Protein AF-A0A3S2UHP9-F1 (afdb_monomer_lite)

Sequence (603 aa):
MQSVWARLQFALQHPVDTVETPGGRAHVALGLMRFSESSDGRLAFSRWRRTYKGMVWMPPQSPAEALIEFEDLPNGHTWQADLYAACAFEIHQAERAAGRTPNSGYIHAYVYRCVAPMLRALRQQPEWRTLGRRIQDGLQVDRASMARARRMLRFDRGSRPCTIDLYNLSVANRQLFDRADQDPGTFPGAELMLGTLLRVQKIAPQLNPLTRLRRELMDTGRVTIKPSTWRQLLTLTPAHLRLIEEFYEGKVWPQVVDFLLCLETLKLETLPSPMLLRRVFAQFANSSWRHPSHLREFEAVPRDFAHAVRAAAAAEVSEPALVRDEFPQVADWLRQVDPGLSKLQRRAGWAWLRQRSMQWHQAQHERWNLSNQGIPCPFEPMEWGAFRLEAIHDAVTLFDEGEAMGHCIFSRLDDMLSGTSLLVSIRSREGTPGSWKRVATAECHHDPDRGWFLKEAQGPANQDPGSAVRDVAQRLVTTLNQQASGTRSREFYCPRTASLEVRQRRGCPIGARVEIRLKRLNRALLEGRWFSAESFTDKFWRIERSDVPLQSTERASWMEEAASTSTVFSLLDRGYSVTAMDGPFETEEDAIYALDVAWESSE

Secondary structure (DSSP, 8-state):
-HHHHHHHHHHHHSSEEEEEETTEEEEEETTTEEEEE-TTS-EEEEEEEEETTEEEEE--SSHHHH--BSSSTTT-HHHHHHHHHHHHHHHHHHHHHTT----HHHHHHHHHHHHHHHHHHHTTSHHHHHHHHHHHHHTT--HHHHHHHHHHTTTSTTTPPPBHHHHHHHHHTHHHHHHHHHSTT--TTHHHHHHHHHHHS---TTS-HHHHHHHHHHSSSS----HHHHHHHTT--HHHHHHHHHHB-S-HHHHHHHHHHHHHHTT-SSPPPHHHHHHHHTTT--SSS-BS--HHHHHHS-HHHHHHHHHHHHHHTT-HHHHHHHHHHHHHHHHHH-----HHHHHHHHHHHHHHHHHHHHHHHHHHHHTT-B----SPPEEETTEEEEEE-BHHHHHHHHHHHTS-GGGGHHHHHTTSEEEEEEEE--SSTT--EEEEEEEEEEETTTEEEEEEEE-GGG----HHHHHHHHHHHHHHHHHHTT-EEEEEB-SSS-EEEEEEETT-TT--EEEEEEE-TTS--SS-----GGGTTT-EEEEEEESS-TT-SS---EEEEEEEHHHHHHHHHTT--EEEEEEEESSHHHHHHHHHHHHHTT-

Organism: NCBI:txid2499851

Foldseek 3Di:
DVVLVVLQVVCLVVQWDWDQDPQGIWIQGSVFKIWHQHPLGATFIWGQAQDPVGTDTHGQPDPVSLFDFLQCVPVDPNNVVSSLRNQLRVVCVVCVVVVHDDDSVVSSVVSCVPVVVVVVVVCPDPSVNCSSVVRCVSSVQDPVLLVLQQLLCLQPPDSGGRGSVSSNLCSVQVLQVVLLVVDVLRAQCLSNLLSLVVVVDPDDNPDNSLVVSQVVLCVPVPDGQDVQLSSQVSHDHSLLLNLLNFAADDRSNLSVSQSSLLVVLLVANHDADSLLVNLVSVVPGGNVGHYNHCNVVSVPFQPCLSLLSNLLRVCCVPCVVCSNVQVNLLRVVCRVCVPVDDPVLSVVGNVSSSVVSVVVVVLVVVLVVFVPQFFPQLDDWDDDPQKIKGWDTTLNSQSVLCVLLVHDSSVCSVCSRVVQKIKIFIWGPPDDPPDTHGFWIWIWGQDPVPGIDTPDIAGRPRHDSDDVVVVVNRVVRVVLVVQQVPWDWDWAAEPVFATWTWTWRGSNSRDTFIQIDGDDDPDDDPDRDGDGVVVQQQWKFFKKKWPAAPPDPDDTDIDTAIDRPVRQVVCVVRRMHIHGHDDRHNDSVVNVVVVVVVVVVPD

Structure (mmCIF, N/CA/C/O backbone):
data_AF-A0A3S2UHP9-F1
#
_entry.id   AF-A0A3S2UHP9-F1
#
loop_
_atom_site.group_PDB
_atom_site.id
_atom_site.type_symbol
_atom_site.label_atom_id
_atom_site.label_alt_id
_atom_site.label_comp_id
_atom_site.label_asym_id
_atom_site.label_entity_id
_atom_site.label_seq_id
_atom_site.pdbx_PDB_ins_code
_atom_site.Cartn_x
_atom_site.Cartn_y
_atom_site.Cartn_z
_atom_site.occupancy
_atom_site.B_iso_or_equiv
_atom_site.auth_seq_id
_atom_site.auth_comp_id
_atom_site.auth_asym_id
_atom_site.auth_atom_id
_atom_site.pdbx_PDB_model_num
ATOM 1 N N . MET A 1 1 ? 12.818 20.506 -51.637 1.00 48.03 1 MET A N 1
ATOM 2 C CA . MET A 1 1 ? 11.710 19.761 -50.989 1.00 48.03 1 MET A CA 1
ATOM 3 C C . MET A 1 1 ? 11.434 18.413 -51.642 1.00 48.03 1 MET A C 1
ATOM 5 O O . MET A 1 1 ? 11.338 17.436 -50.912 1.00 48.03 1 MET A O 1
ATOM 9 N N . GLN A 1 2 ? 11.362 18.334 -52.980 1.00 50.66 2 GLN A N 1
ATOM 10 C CA . GLN A 1 2 ? 11.194 17.060 -53.700 1.00 50.66 2 GLN A CA 1
ATOM 11 C C . GLN A 1 2 ? 12.251 16.000 -53.322 1.00 50.66 2 GLN A C 1
ATOM 13 O O . GLN A 1 2 ? 11.893 14.839 -53.196 1.00 50.66 2 GLN A O 1
ATOM 18 N N . SER A 1 3 ? 13.506 16.382 -53.035 1.00 63.19 3 SER A N 1
ATOM 19 C CA . SER A 1 3 ? 14.563 15.444 -52.605 1.00 63.19 3 SER A CA 1
ATOM 20 C C . SER A 1 3 ? 14.314 14.813 -51.229 1.00 63.19 3 SER A C 1
ATOM 22 O O . SER A 1 3 ? 14.427 13.602 -51.080 1.00 63.19 3 SER A O 1
ATOM 24 N N . VAL A 1 4 ? 13.949 15.619 -50.226 1.00 60.16 4 VAL A N 1
ATOM 25 C CA . VAL A 1 4 ? 13.651 15.163 -48.857 1.00 60.16 4 VAL A CA 1
ATOM 26 C C . VAL A 1 4 ? 12.420 14.266 -48.853 1.00 60.16 4 VAL A C 1
ATOM 28 O O . VAL A 1 4 ? 12.413 13.223 -48.208 1.00 60.16 4 VAL A O 1
ATOM 31 N N . TRP A 1 5 ? 11.385 14.653 -49.599 1.00 64.12 5 TRP A N 1
ATOM 32 C CA . TRP A 1 5 ? 10.166 13.862 -49.712 1.00 64.12 5 TRP A CA 1
ATOM 33 C C . TRP A 1 5 ? 10.400 12.549 -50.453 1.00 64.12 5 TRP A C 1
ATOM 35 O O . TRP A 1 5 ? 9.986 11.510 -49.954 1.00 64.12 5 TRP A O 1
ATOM 45 N N . ALA A 1 6 ? 11.131 12.566 -51.571 1.00 71.00 6 ALA A N 1
ATOM 46 C CA . ALA A 1 6 ? 11.511 11.348 -52.279 1.00 71.00 6 ALA A CA 1
ATOM 47 C C . ALA A 1 6 ? 12.349 10.418 -51.391 1.00 71.00 6 ALA A C 1
ATOM 49 O O . ALA A 1 6 ? 12.111 9.218 -51.386 1.00 71.00 6 ALA A O 1
ATOM 50 N N . ARG A 1 7 ? 13.266 10.958 -50.573 1.00 68.50 7 ARG A N 1
ATOM 51 C CA . ARG A 1 7 ? 14.033 10.179 -49.584 1.00 68.50 7 ARG A CA 1
ATOM 52 C C . ARG A 1 7 ? 13.156 9.614 -48.474 1.00 68.50 7 ARG A C 1
ATOM 54 O O . ARG A 1 7 ? 13.361 8.473 -48.086 1.00 68.50 7 ARG A O 1
ATOM 61 N N . LEU A 1 8 ? 12.179 10.375 -47.978 1.00 69.44 8 LEU A N 1
ATOM 62 C CA . LEU A 1 8 ? 11.236 9.885 -46.974 1.00 69.44 8 LEU A CA 1
ATOM 63 C C . LEU A 1 8 ? 10.343 8.785 -47.560 1.00 69.44 8 LEU A C 1
ATOM 65 O O . LEU A 1 8 ? 10.209 7.731 -46.957 1.00 69.44 8 LEU A O 1
ATOM 69 N N . GLN A 1 9 ? 9.772 8.993 -48.747 1.00 73.06 9 GLN A N 1
ATOM 70 C CA . GLN A 1 9 ? 8.979 7.983 -49.451 1.00 73.06 9 GLN A CA 1
ATOM 71 C C . GLN A 1 9 ? 9.806 6.729 -49.750 1.00 73.06 9 GLN A C 1
ATOM 73 O O . GLN A 1 9 ? 9.344 5.619 -49.486 1.00 73.06 9 GLN A O 1
ATOM 78 N N . PHE A 1 10 ? 11.046 6.901 -50.213 1.00 79.12 10 PHE A N 1
ATOM 79 C CA . PHE A 1 10 ? 11.991 5.809 -50.419 1.00 79.12 10 PHE A CA 1
ATOM 80 C C . PHE A 1 10 ? 12.272 5.069 -49.111 1.00 79.12 10 PHE A C 1
ATOM 82 O O . PHE A 1 10 ? 12.164 3.852 -49.074 1.00 79.12 10 PHE A O 1
ATOM 89 N N . ALA A 1 11 ? 12.522 5.784 -48.012 1.00 74.06 11 ALA A N 1
ATOM 90 C CA . ALA A 1 11 ? 12.719 5.198 -46.689 1.00 74.06 11 ALA A CA 1
ATOM 91 C C . ALA A 1 11 ? 11.465 4.490 -46.141 1.00 74.06 11 ALA A C 1
ATOM 93 O O . ALA A 1 11 ? 11.581 3.666 -45.247 1.00 74.06 11 ALA A O 1
ATOM 94 N N . LEU A 1 12 ? 10.259 4.760 -46.647 1.00 74.19 12 LEU A N 1
ATOM 95 C CA . LEU A 1 12 ? 9.049 4.012 -46.267 1.00 74.19 12 LEU A CA 1
ATOM 96 C C . LEU A 1 12 ? 8.877 2.731 -47.093 1.00 74.19 12 LEU A C 1
ATOM 98 O O . LEU A 1 12 ? 8.409 1.703 -46.586 1.00 74.19 12 LEU A O 1
ATOM 102 N N . GLN A 1 13 ? 9.275 2.780 -48.363 1.00 81.56 13 GLN A N 1
ATOM 103 C CA . GLN A 1 13 ? 9.301 1.619 -49.253 1.00 81.56 13 GLN A CA 1
ATOM 104 C C . GLN A 1 13 ? 10.440 0.662 -48.876 1.00 81.56 13 GLN A C 1
ATOM 106 O O . GLN A 1 13 ? 10.225 -0.549 -48.809 1.00 81.56 13 GLN A O 1
ATOM 111 N N . HIS A 1 14 ? 11.592 1.218 -48.500 1.00 85.62 14 HIS A N 1
ATOM 112 C CA . HIS A 1 14 ? 12.825 0.545 -48.100 1.00 85.62 14 HIS A CA 1
ATOM 113 C C . HIS A 1 14 ? 13.209 0.969 -46.670 1.00 85.62 14 HIS A C 1
ATOM 115 O O . HIS A 1 14 ? 14.122 1.769 -46.472 1.00 85.62 14 HIS A O 1
ATOM 121 N N . PRO A 1 15 ? 12.488 0.470 -45.648 1.00 85.56 15 PRO A N 1
ATOM 122 C CA . PRO A 1 15 ? 12.652 0.915 -44.264 1.00 85.56 15 PRO A CA 1
ATOM 123 C C . PRO A 1 15 ? 13.979 0.555 -43.629 1.00 85.56 15 PRO A C 1
ATOM 125 O O . PRO A 1 15 ? 14.333 1.152 -42.615 1.00 85.56 15 PRO A O 1
ATOM 128 N N . VAL A 1 16 ? 14.697 -0.396 -44.213 1.00 89.31 16 VAL A N 1
ATOM 129 C CA . VAL A 1 16 ? 16.052 -0.758 -43.828 1.00 89.31 16 VAL A CA 1
ATOM 130 C C . VAL A 1 16 ? 16.855 -0.923 -45.105 1.00 89.31 16 VAL A C 1
ATOM 132 O O . VAL A 1 16 ? 16.460 -1.690 -45.982 1.00 89.31 16 VAL A O 1
ATOM 135 N N . ASP A 1 17 ? 17.966 -0.204 -45.186 1.00 90.88 17 ASP A N 1
ATOM 136 C CA . ASP A 1 17 ? 18.988 -0.390 -46.210 1.00 90.88 17 ASP A CA 1
ATOM 137 C C . ASP A 1 17 ? 20.217 -1.048 -45.573 1.00 90.88 17 ASP A C 1
ATOM 139 O O . ASP A 1 17 ? 20.637 -0.639 -44.490 1.00 90.88 17 ASP A O 1
ATOM 143 N N . THR A 1 18 ? 20.774 -2.082 -46.197 1.00 91.19 18 THR A N 1
ATOM 144 C CA . THR A 1 18 ? 21.890 -2.852 -45.625 1.00 91.19 18 THR A CA 1
ATOM 145 C C . THR A 1 18 ? 23.160 -2.564 -46.406 1.00 91.19 18 THR A C 1
ATOM 147 O O . THR A 1 18 ? 23.227 -2.778 -47.612 1.00 91.19 18 THR A O 1
ATOM 150 N N . VAL A 1 19 ? 24.186 -2.106 -45.696 1.00 90.25 19 VAL A N 1
ATOM 151 C CA . VAL A 1 19 ? 25.494 -1.748 -46.235 1.00 90.25 19 VAL A CA 1
ATOM 152 C C . VAL A 1 19 ? 26.545 -2.655 -45.606 1.00 90.25 19 VAL A C 1
ATOM 154 O O . VAL A 1 19 ? 26.716 -2.675 -44.385 1.00 90.25 19 VAL A O 1
ATOM 157 N N . GLU A 1 20 ? 27.275 -3.385 -46.442 1.00 89.25 20 GLU A N 1
ATOM 158 C CA . GLU A 1 20 ? 28.443 -4.151 -46.012 1.00 89.25 20 GLU A CA 1
ATOM 159 C C . GLU A 1 20 ? 29.578 -3.192 -45.632 1.00 89.25 20 GLU A C 1
ATOM 161 O O . GLU A 1 20 ? 29.903 -2.256 -46.367 1.00 89.25 20 GLU A O 1
ATOM 166 N N . THR A 1 21 ? 30.182 -3.399 -44.464 1.00 86.25 21 THR A N 1
ATOM 167 C CA . THR A 1 21 ? 31.298 -2.584 -43.972 1.00 86.25 21 THR A CA 1
ATOM 168 C C . THR A 1 21 ? 32.477 -3.473 -43.585 1.00 86.25 21 THR A C 1
ATOM 170 O O . THR A 1 21 ? 32.278 -4.642 -43.260 1.00 86.25 21 THR A O 1
ATOM 173 N N . PRO A 1 22 ? 33.712 -2.938 -43.524 1.00 83.00 22 PRO A N 1
ATOM 174 C CA . PRO A 1 22 ? 34.871 -3.718 -43.083 1.00 83.00 22 PRO A CA 1
ATOM 175 C C . PRO A 1 22 ? 34.725 -4.339 -41.681 1.00 83.00 22 PRO A C 1
ATOM 177 O O . PRO A 1 22 ? 35.435 -5.285 -41.361 1.00 83.00 22 PRO A O 1
ATOM 180 N N . GLY A 1 23 ? 33.824 -3.809 -40.841 1.00 80.06 23 GLY A N 1
ATOM 181 C CA . GLY A 1 23 ? 33.560 -4.292 -39.482 1.00 80.06 23 GLY A CA 1
ATOM 182 C C . GLY A 1 23 ? 32.314 -5.173 -39.335 1.00 80.06 23 GLY A C 1
ATOM 183 O O . GLY A 1 23 ? 31.937 -5.456 -38.202 1.00 80.06 23 GLY A O 1
ATOM 184 N N . GLY A 1 24 ? 31.666 -5.569 -40.436 1.00 85.38 24 GLY A N 1
ATOM 185 C CA . GLY A 1 24 ? 30.409 -6.327 -40.440 1.00 85.38 24 GLY A CA 1
ATOM 186 C C . GLY A 1 24 ? 29.291 -5.614 -41.202 1.00 85.38 24 GLY A C 1
ATOM 187 O O . GLY A 1 24 ? 29.540 -4.696 -41.989 1.00 85.38 24 GLY A O 1
ATOM 188 N N . ARG A 1 25 ? 28.040 -6.008 -40.958 1.00 89.88 25 ARG A N 1
ATOM 189 C CA . ARG A 1 25 ? 26.876 -5.391 -41.604 1.00 89.88 25 ARG A CA 1
ATOM 190 C C . ARG A 1 25 ? 26.434 -4.147 -40.848 1.00 89.88 25 ARG A C 1
ATOM 192 O O . ARG A 1 25 ? 26.361 -4.133 -39.618 1.00 89.88 25 ARG A O 1
ATOM 199 N N . ALA A 1 26 ? 26.124 -3.094 -41.594 1.00 91.69 26 ALA A N 1
ATOM 200 C CA . ALA A 1 26 ? 25.438 -1.930 -41.070 1.00 91.69 26 ALA A CA 1
ATOM 201 C C . ALA A 1 26 ? 24.070 -1.790 -41.733 1.00 91.69 26 ALA A C 1
ATOM 203 O O . ALA A 1 26 ? 23.947 -1.860 -42.949 1.00 91.69 26 ALA A O 1
ATOM 204 N N . HIS A 1 27 ? 23.051 -1.527 -40.936 1.00 91.56 27 HIS A N 1
ATOM 205 C CA . HIS A 1 27 ? 21.687 -1.341 -41.386 1.00 91.56 27 HIS A CA 1
ATOM 206 C C . HIS A 1 27 ? 21.254 0.097 -41.130 1.00 91.56 27 HIS A C 1
ATOM 208 O O . HIS A 1 27 ? 21.290 0.575 -39.998 1.00 91.56 27 HIS A O 1
ATOM 214 N N . VAL A 1 28 ? 20.829 0.802 -42.166 1.00 89.38 28 VAL A N 1
ATOM 215 C CA . VAL A 1 28 ? 20.280 2.150 -42.066 1.00 89.38 28 VAL A CA 1
ATOM 216 C C . VAL A 1 28 ? 18.761 2.046 -42.039 1.00 89.38 28 VAL A C 1
ATOM 218 O O . VAL A 1 28 ? 18.114 1.882 -43.070 1.00 89.38 28 VAL A O 1
ATOM 221 N N . ALA A 1 29 ? 18.184 2.145 -40.845 1.00 87.62 29 ALA A N 1
ATOM 222 C CA . ALA A 1 29 ? 16.746 2.197 -40.660 1.00 87.62 29 ALA A CA 1
ATOM 223 C C . ALA A 1 29 ? 16.224 3.614 -40.925 1.00 87.62 29 ALA A C 1
ATOM 225 O O . ALA A 1 29 ? 16.687 4.600 -40.332 1.00 87.62 29 ALA A O 1
ATOM 226 N N . LEU A 1 30 ? 15.236 3.708 -41.816 1.00 86.00 30 LEU A N 1
ATOM 227 C CA . LEU A 1 30 ? 14.505 4.930 -42.155 1.00 86.00 30 LEU A CA 1
ATOM 228 C C . LEU A 1 30 ? 15.412 6.116 -42.543 1.00 86.00 30 LEU A C 1
ATOM 230 O O . LEU A 1 30 ? 15.057 7.273 -42.322 1.00 86.00 30 LEU A O 1
ATOM 234 N N . GLY A 1 31 ? 16.616 5.835 -43.052 1.00 84.62 31 GLY A N 1
ATOM 235 C CA . GLY A 1 31 ? 17.603 6.837 -43.471 1.00 84.62 31 GLY A CA 1
ATOM 236 C C . GLY A 1 31 ? 18.293 7.630 -42.350 1.00 84.62 31 GLY A C 1
ATOM 237 O O . GLY A 1 31 ? 19.167 8.439 -42.649 1.00 84.62 31 GLY A O 1
ATOM 238 N N . LEU A 1 32 ? 17.925 7.437 -41.078 1.00 87.38 32 LEU A N 1
ATOM 239 C CA . LEU A 1 32 ? 18.344 8.323 -39.975 1.00 87.38 32 LEU A CA 1
ATOM 240 C C . LEU A 1 32 ? 18.960 7.602 -38.780 1.00 87.38 32 LEU A C 1
ATOM 242 O O . LEU A 1 32 ? 19.593 8.244 -37.939 1.00 87.38 32 LEU A O 1
ATOM 246 N N . MET A 1 33 ? 18.805 6.283 -38.701 1.00 89.69 33 MET A N 1
ATOM 247 C CA . MET A 1 33 ? 19.405 5.466 -37.654 1.00 89.69 33 MET A CA 1
ATOM 248 C C . MET A 1 33 ? 20.223 4.360 -38.289 1.00 89.69 33 MET A C 1
ATOM 250 O O . MET A 1 33 ? 19.698 3.553 -39.045 1.00 89.69 33 MET A O 1
ATOM 254 N N . ARG A 1 34 ? 21.514 4.326 -37.982 1.00 92.56 34 ARG A N 1
ATOM 255 C CA . ARG A 1 34 ? 22.430 3.304 -38.465 1.00 92.56 34 ARG A CA 1
ATOM 256 C C . ARG A 1 34 ? 22.745 2.349 -37.331 1.00 92.56 34 ARG A C 1
ATOM 258 O O . ARG A 1 34 ? 23.350 2.758 -36.342 1.00 92.56 34 ARG A O 1
ATOM 265 N N . PHE A 1 35 ? 22.376 1.096 -37.512 1.00 93.38 35 PHE A N 1
ATOM 266 C CA . PHE A 1 35 ? 22.680 -0.019 -36.635 1.00 93.38 35 PHE A CA 1
ATOM 267 C C . PHE A 1 35 ? 23.885 -0.763 -37.194 1.00 93.38 35 PHE A C 1
ATOM 269 O O . PHE A 1 35 ? 23.914 -1.052 -38.383 1.00 93.38 35 PHE A O 1
ATOM 276 N N . SER A 1 36 ? 24.877 -1.060 -36.370 1.00 93.19 36 SER A N 1
ATOM 277 C CA . SER A 1 36 ? 26.009 -1.906 -36.742 1.00 93.19 36 SER A CA 1
ATOM 278 C C . SER A 1 36 ? 25.909 -3.201 -35.954 1.00 93.19 36 SER A C 1
ATOM 280 O O . SER A 1 36 ? 25.841 -3.160 -34.723 1.00 93.19 36 SER A O 1
ATOM 282 N N . GLU A 1 37 ? 25.891 -4.326 -36.659 1.00 92.88 37 GLU A N 1
ATOM 283 C CA . GLU A 1 37 ? 25.831 -5.655 -36.060 1.00 92.88 37 GLU A CA 1
ATOM 284 C C . GLU A 1 37 ? 27.247 -6.169 -35.781 1.00 92.88 37 GLU A C 1
ATOM 286 O O . GLU A 1 37 ? 28.103 -6.186 -36.667 1.00 92.88 37 GLU A O 1
ATOM 291 N N . SER A 1 38 ? 27.515 -6.566 -34.537 1.00 89.88 38 SER A N 1
ATOM 292 C CA . SER A 1 38 ? 28.742 -7.282 -34.188 1.00 89.88 38 SER A CA 1
ATOM 293 C C . SER A 1 38 ? 28.624 -8.770 -34.510 1.00 89.88 38 SER A C 1
ATOM 295 O O . SER A 1 38 ? 27.537 -9.314 -34.658 1.00 89.88 38 SER A O 1
ATOM 297 N N . SER A 1 39 ? 29.758 -9.471 -34.557 1.00 88.69 39 SER A N 1
ATOM 298 C CA . SER A 1 39 ? 29.806 -10.910 -34.860 1.00 88.69 39 SER A CA 1
ATOM 299 C C . SER A 1 39 ? 29.014 -11.799 -33.891 1.00 88.69 39 SER A C 1
ATOM 301 O O . SER A 1 39 ? 28.692 -12.934 -34.230 1.00 88.69 39 SER A O 1
ATOM 303 N N . ASP A 1 40 ? 28.699 -11.302 -32.695 1.00 88.81 40 ASP A N 1
ATOM 304 C CA . ASP A 1 40 ? 27.866 -11.976 -31.696 1.00 88.81 40 ASP A CA 1
ATOM 305 C C . ASP A 1 40 ? 26.373 -11.596 -31.777 1.00 88.81 40 ASP A C 1
ATOM 307 O O . ASP A 1 40 ? 25.590 -12.041 -30.941 1.00 88.81 40 ASP A O 1
ATOM 311 N N . GLY A 1 41 ? 25.967 -10.798 -32.771 1.00 89.81 41 GLY A N 1
ATOM 312 C CA . GLY A 1 41 ? 24.583 -10.378 -33.010 1.00 89.81 41 GLY A CA 1
ATOM 313 C C . GLY A 1 41 ? 24.108 -9.201 -32.150 1.00 89.81 41 GLY A C 1
ATOM 314 O O . GLY A 1 41 ? 22.915 -8.878 -32.152 1.00 89.81 41 GLY A O 1
ATOM 315 N N . ARG A 1 42 ? 24.998 -8.564 -31.370 1.00 92.44 42 ARG A N 1
ATOM 316 C CA . ARG A 1 42 ? 24.664 -7.304 -30.688 1.00 92.44 42 ARG A CA 1
ATOM 317 C C . ARG A 1 42 ? 24.599 -6.164 -31.696 1.00 92.44 42 ARG A C 1
ATOM 319 O O . ARG A 1 42 ? 25.300 -6.142 -32.702 1.00 92.44 42 ARG A O 1
ATOM 326 N N . LEU A 1 43 ? 23.772 -5.179 -31.379 1.00 92.62 43 LEU A N 1
ATOM 327 C CA . LEU A 1 43 ? 23.538 -4.016 -32.217 1.00 92.62 43 LEU A CA 1
ATOM 328 C C . LEU A 1 43 ? 24.074 -2.767 -31.522 1.00 92.62 43 LEU A C 1
ATOM 330 O O . LEU A 1 43 ? 23.596 -2.374 -30.460 1.00 92.62 43 LEU A O 1
ATOM 334 N N . ALA A 1 44 ? 25.061 -2.116 -32.125 1.00 92.00 44 ALA A N 1
ATOM 335 C CA . ALA A 1 44 ? 25.382 -0.729 -31.809 1.00 92.00 44 ALA A CA 1
ATOM 336 C C . ALA A 1 44 ? 24.528 0.178 -32.693 1.00 92.00 44 ALA A C 1
ATOM 338 O O . ALA A 1 44 ? 24.197 -0.204 -33.811 1.00 92.00 44 ALA A O 1
ATOM 339 N N . PHE A 1 45 ? 24.197 1.386 -32.245 1.00 92.12 45 PHE A N 1
ATOM 340 C CA . PHE A 1 45 ? 23.507 2.340 -33.107 1.00 92.12 45 PHE A CA 1
ATOM 341 C C . PHE A 1 45 ? 24.183 3.706 -33.119 1.00 92.12 45 PHE A C 1
ATOM 343 O O . PHE A 1 45 ? 24.856 4.125 -32.176 1.00 92.12 45 PHE A O 1
ATOM 350 N N . SER A 1 46 ? 23.958 4.417 -34.213 1.00 92.38 46 SER A N 1
ATOM 351 C CA . SER A 1 46 ? 24.325 5.809 -34.412 1.00 92.38 46 SER A CA 1
ATOM 352 C C . SER A 1 46 ? 23.186 6.540 -35.113 1.00 92.38 46 SER A C 1
ATOM 354 O O . SER A 1 46 ? 22.395 5.947 -35.847 1.00 92.38 46 SER A O 1
ATOM 356 N N . ARG A 1 47 ? 23.074 7.840 -34.863 1.00 90.94 47 ARG A N 1
ATOM 357 C CA . ARG A 1 47 ? 22.007 8.699 -35.384 1.00 90.94 47 ARG A CA 1
ATOM 358 C C . ARG A 1 47 ? 22.598 9.694 -36.369 1.00 90.94 47 ARG A C 1
ATOM 360 O O . ARG A 1 47 ? 23.695 10.208 -36.145 1.00 90.94 47 ARG A O 1
ATOM 367 N N . TRP A 1 48 ? 21.881 9.969 -37.451 1.00 90.75 48 TRP A N 1
ATOM 368 C CA . TRP A 1 48 ? 22.280 10.974 -38.428 1.00 90.75 48 TRP A CA 1
ATOM 369 C C . TRP A 1 48 ? 21.967 12.366 -37.882 1.00 90.75 48 TRP A C 1
ATOM 371 O O . TRP A 1 48 ? 20.808 12.778 -37.836 1.00 90.75 48 TRP A O 1
ATOM 381 N N . ARG A 1 49 ? 22.991 13.086 -37.416 1.00 87.94 49 ARG A N 1
ATOM 382 C CA . ARG A 1 49 ? 22.816 14.328 -36.653 1.00 87.94 49 ARG A CA 1
ATOM 383 C C . ARG A 1 49 ? 23.594 15.493 -37.231 1.00 87.94 49 ARG A C 1
ATOM 385 O O . ARG A 1 49 ? 24.670 15.334 -37.804 1.00 87.94 49 ARG A O 1
ATOM 392 N N . ARG A 1 50 ? 23.044 16.689 -37.022 1.00 85.38 50 ARG A N 1
ATOM 393 C CA . ARG A 1 50 ? 23.674 17.950 -37.408 1.00 85.38 50 ARG A CA 1
ATOM 394 C C . ARG A 1 50 ? 24.779 18.312 -36.423 1.00 85.38 50 ARG A C 1
ATOM 396 O O . ARG A 1 50 ? 24.542 18.433 -35.227 1.00 85.38 50 ARG A O 1
ATOM 403 N N . THR A 1 51 ? 25.954 18.595 -36.961 1.00 86.19 51 THR A N 1
ATOM 404 C CA . THR A 1 51 ? 27.066 19.259 -36.274 1.00 86.19 51 THR A CA 1
ATOM 405 C C . THR A 1 51 ? 27.404 20.569 -36.986 1.00 86.19 51 THR A C 1
ATOM 407 O O . THR A 1 51 ? 26.838 20.890 -38.036 1.00 86.19 51 THR A O 1
ATOM 410 N N . TYR A 1 52 ? 28.360 21.328 -36.449 1.00 83.06 52 TYR A N 1
ATOM 411 C CA . TYR A 1 52 ? 28.866 22.535 -37.107 1.00 83.06 52 TYR A CA 1
ATOM 412 C C . TYR A 1 52 ? 29.569 22.244 -38.447 1.00 83.06 52 TYR A C 1
ATOM 414 O O . TYR A 1 52 ? 29.562 23.103 -39.325 1.00 83.06 52 TYR A O 1
ATOM 422 N N . LYS A 1 53 ? 30.128 21.034 -38.632 1.00 83.81 53 LYS A N 1
ATOM 423 C CA . LYS A 1 53 ? 30.790 20.598 -39.880 1.00 83.81 53 LYS A CA 1
ATOM 424 C C . LYS A 1 53 ? 29.831 19.998 -40.907 1.00 83.81 53 LYS A C 1
ATOM 426 O O . LYS A 1 53 ? 30.224 19.776 -42.046 1.00 83.81 53 LYS A O 1
ATOM 431 N N . GLY A 1 54 ? 28.589 19.728 -40.516 1.00 84.75 54 GLY A N 1
ATOM 432 C CA . GLY A 1 54 ? 27.591 19.094 -41.368 1.00 84.75 54 GLY A CA 1
ATOM 433 C C . GLY A 1 54 ? 26.872 17.944 -40.679 1.00 84.75 54 GLY A C 1
ATOM 434 O O . GLY A 1 54 ? 26.938 17.799 -39.457 1.00 84.75 54 GLY A O 1
ATOM 435 N N . MET A 1 55 ? 26.161 17.140 -41.464 1.00 85.19 55 MET A N 1
ATOM 436 C CA . MET A 1 55 ? 25.509 15.938 -40.955 1.00 85.19 55 MET A CA 1
ATOM 437 C C . MET A 1 55 ? 26.520 14.799 -40.841 1.00 85.19 55 MET A C 1
ATOM 439 O O . MET A 1 55 ? 27.280 14.555 -41.778 1.00 85.19 55 MET A O 1
ATOM 443 N N . VAL A 1 56 ? 26.538 14.123 -39.697 1.00 91.56 56 VAL A N 1
ATOM 444 C CA . VAL A 1 56 ? 27.425 12.987 -39.430 1.00 91.56 56 VAL A CA 1
ATOM 445 C C . VAL A 1 56 ? 26.692 11.919 -38.619 1.00 91.56 56 VAL A C 1
ATOM 447 O O . VAL A 1 56 ? 25.745 12.213 -37.886 1.00 91.56 56 VAL A O 1
ATOM 450 N N . TRP A 1 57 ? 27.132 10.667 -38.744 1.00 91.81 57 TRP A N 1
ATOM 451 C CA . TRP A 1 57 ? 26.671 9.575 -37.889 1.00 91.81 57 TRP A CA 1
ATOM 452 C C . TRP A 1 57 ? 27.310 9.725 -36.513 1.00 91.81 57 TRP A C 1
ATOM 454 O O . TRP A 1 57 ? 28.534 9.708 -36.398 1.00 91.81 57 TRP A O 1
ATOM 464 N N . MET A 1 58 ? 26.493 9.882 -35.475 1.00 92.75 58 MET A N 1
ATOM 465 C CA . MET A 1 58 ? 26.973 10.050 -34.104 1.00 92.75 58 MET A CA 1
ATOM 466 C C . MET A 1 58 ? 26.432 8.943 -33.202 1.00 92.75 58 MET A C 1
ATOM 468 O O . MET A 1 58 ? 25.230 8.666 -33.263 1.00 92.75 58 MET A O 1
ATOM 472 N N . PRO A 1 59 ? 27.267 8.323 -32.350 1.00 92.50 59 PRO A N 1
ATOM 473 C CA . PRO A 1 59 ? 26.762 7.472 -31.280 1.00 92.50 59 PRO A CA 1
ATOM 474 C C . PRO A 1 59 ? 25.940 8.310 -30.279 1.00 92.50 59 PRO A C 1
ATOM 476 O O . PRO A 1 59 ? 26.072 9.541 -30.255 1.00 92.50 59 PRO A O 1
ATOM 479 N N . PRO A 1 60 ? 25.089 7.678 -29.453 1.00 88.06 60 PRO A N 1
ATOM 480 C CA . PRO A 1 60 ? 24.396 8.375 -28.370 1.00 88.06 60 PRO A CA 1
ATOM 481 C C . PRO A 1 60 ? 25.399 9.071 -27.437 1.00 88.06 60 PRO A C 1
ATOM 483 O O . PRO A 1 60 ? 26.406 8.478 -27.054 1.00 88.06 60 PRO A O 1
ATOM 486 N N . GLN A 1 61 ? 25.138 10.332 -27.076 1.00 87.69 61 GLN A N 1
ATOM 487 C CA . GLN A 1 61 ? 26.047 11.138 -26.246 1.00 87.69 61 GLN A CA 1
ATOM 488 C C . GLN A 1 61 ? 25.700 11.104 -24.755 1.00 87.69 61 GLN A C 1
ATOM 490 O O . GLN A 1 61 ? 26.497 11.536 -23.924 1.00 87.69 61 GLN A O 1
ATOM 495 N N . SER A 1 62 ? 24.517 10.604 -24.399 1.00 85.19 62 SER A N 1
ATOM 496 C CA . SER A 1 62 ? 24.080 10.454 -23.011 1.00 85.19 62 SER A CA 1
ATOM 497 C C . SER A 1 62 ? 23.313 9.142 -22.813 1.00 85.19 62 SER A C 1
ATOM 499 O O . SER A 1 62 ? 22.786 8.594 -23.784 1.00 85.19 62 SER A O 1
ATOM 501 N N . PRO A 1 63 ? 23.182 8.646 -21.567 1.00 78.25 63 PRO A N 1
ATOM 502 C CA . PRO A 1 63 ? 22.362 7.471 -21.277 1.00 78.25 63 PRO A CA 1
ATOM 503 C C . PRO A 1 63 ? 20.904 7.629 -21.722 1.00 78.25 63 PRO A C 1
ATOM 505 O O . PRO A 1 63 ? 20.315 6.677 -22.212 1.00 78.25 63 PRO A O 1
ATOM 508 N N . ALA A 1 64 ? 20.333 8.834 -21.617 1.00 78.94 64 ALA A N 1
ATOM 509 C CA . ALA A 1 64 ? 18.976 9.108 -22.088 1.00 78.94 64 ALA A CA 1
ATOM 510 C C . ALA A 1 64 ? 18.862 9.003 -23.619 1.00 78.94 64 ALA A C 1
ATOM 512 O O . ALA A 1 64 ? 17.838 8.569 -24.133 1.00 78.94 64 ALA A O 1
ATOM 513 N N . GLU A 1 65 ? 19.917 9.365 -24.356 1.00 78.81 65 GLU A N 1
ATOM 514 C CA . GLU A 1 65 ? 19.965 9.188 -25.811 1.00 78.81 65 GLU A CA 1
ATOM 515 C C . GLU A 1 65 ? 20.254 7.750 -26.241 1.00 78.81 65 GLU A C 1
ATOM 517 O O . GLU A 1 65 ? 19.891 7.385 -27.358 1.00 78.81 65 GLU A O 1
ATOM 522 N N . ALA A 1 66 ? 20.911 6.964 -25.381 1.00 75.94 66 ALA A N 1
ATOM 523 C CA . ALA A 1 66 ? 21.177 5.540 -25.587 1.00 75.94 66 ALA A CA 1
ATOM 524 C C . ALA A 1 66 ? 19.894 4.691 -25.528 1.00 75.94 66 ALA A C 1
ATOM 526 O O . ALA A 1 66 ? 19.860 3.582 -26.061 1.00 75.94 66 ALA A O 1
ATOM 527 N N . LEU A 1 67 ? 18.817 5.236 -24.952 1.00 74.81 67 LEU A N 1
ATOM 528 C CA . LEU A 1 67 ? 17.486 4.640 -24.975 1.00 74.81 67 LEU A CA 1
ATOM 529 C C . LEU A 1 67 ? 16.882 4.768 -26.380 1.00 74.81 67 LEU A C 1
ATOM 531 O O . LEU A 1 67 ? 16.122 5.690 -26.679 1.00 74.81 67 LEU A O 1
ATOM 535 N N . ILE A 1 68 ? 17.230 3.832 -27.262 1.00 75.69 68 ILE A N 1
ATOM 536 C CA . ILE A 1 68 ? 16.425 3.548 -28.448 1.00 75.69 68 ILE A CA 1
ATOM 537 C C . ILE A 1 68 ? 15.543 2.351 -28.172 1.00 75.69 68 ILE A C 1
ATOM 539 O O . ILE A 1 68 ? 15.999 1.283 -27.765 1.00 75.69 68 ILE A O 1
ATOM 543 N N . GLU A 1 69 ? 14.276 2.570 -28.463 1.00 77.94 69 GLU A N 1
ATOM 544 C CA . GLU A 1 69 ? 13.187 1.633 -28.342 1.00 77.94 69 GLU A CA 1
ATOM 545 C C . GLU A 1 69 ? 12.985 0.920 -29.691 1.00 77.94 69 GLU A C 1
ATOM 547 O O . GLU A 1 69 ? 12.595 1.530 -30.685 1.00 77.94 69 GLU A O 1
ATOM 552 N N . PHE A 1 70 ? 13.280 -0.381 -29.744 1.00 72.44 70 PHE A N 1
ATOM 553 C CA . PHE A 1 70 ? 13.220 -1.225 -30.945 1.00 72.44 70 PHE A CA 1
ATOM 554 C C . PHE A 1 70 ? 11.826 -1.336 -31.564 1.00 72.44 70 PHE A C 1
ATOM 556 O O . PHE A 1 70 ? 11.688 -1.632 -32.752 1.00 72.44 70 PHE A O 1
ATOM 563 N N . GLU A 1 71 ? 10.789 -1.188 -30.751 1.00 73.50 71 GLU A N 1
ATOM 564 C CA . GLU A 1 71 ? 9.396 -1.343 -31.179 1.00 73.50 71 GLU A CA 1
ATOM 565 C C . GLU A 1 71 ? 8.779 -0.014 -31.596 1.00 73.50 71 GLU A C 1
ATOM 567 O O . GLU A 1 71 ? 7.846 0.009 -32.398 1.00 73.50 71 GLU A O 1
ATOM 572 N N . ASP A 1 72 ? 9.355 1.083 -31.112 1.00 75.88 72 ASP A N 1
ATOM 573 C CA . ASP A 1 72 ? 8.835 2.419 -31.333 1.00 75.88 72 ASP A CA 1
ATOM 574 C C . ASP A 1 72 ? 9.410 3.063 -32.584 1.00 75.88 72 ASP A C 1
ATOM 576 O O . ASP A 1 72 ? 9.045 4.183 -32.885 1.00 75.88 72 ASP A O 1
ATOM 580 N N . LEU A 1 73 ? 10.242 2.406 -33.390 1.00 77.62 73 LEU A N 1
ATOM 581 C CA . LEU A 1 73 ? 10.593 2.942 -34.709 1.00 77.62 73 LEU A CA 1
ATOM 582 C C . LEU A 1 73 ? 9.452 2.702 -35.708 1.00 77.62 73 LEU A C 1
ATOM 584 O O . LEU A 1 73 ? 9.022 1.557 -35.863 1.00 77.62 73 LEU A O 1
ATOM 588 N N . PRO A 1 74 ? 8.954 3.733 -36.425 1.00 70.88 74 PRO A N 1
ATOM 589 C CA . PRO A 1 74 ? 9.359 5.162 -36.466 1.00 70.88 74 PRO A CA 1
ATOM 590 C C . PRO A 1 74 ? 8.672 6.114 -35.454 1.00 70.88 74 PRO A C 1
ATOM 592 O O . PRO A 1 74 ? 8.880 7.326 -35.480 1.00 70.88 74 PRO A O 1
ATOM 595 N N . ASN A 1 75 ? 7.751 5.636 -34.630 1.00 69.75 75 ASN A N 1
ATOM 596 C CA . ASN A 1 75 ? 6.927 6.458 -33.739 1.00 69.75 75 ASN A CA 1
ATOM 597 C C . ASN A 1 75 ? 7.680 7.203 -32.616 1.00 69.75 75 ASN A C 1
ATOM 599 O O . ASN A 1 75 ? 7.142 8.187 -32.104 1.00 69.75 75 ASN A O 1
ATOM 603 N N . GLY A 1 76 ? 8.914 6.817 -32.293 1.00 74.25 76 GLY A N 1
ATOM 604 C CA . GLY A 1 76 ? 9.723 7.404 -31.234 1.00 74.25 76 GLY A CA 1
ATOM 605 C C . GLY A 1 76 ? 9.993 8.891 -31.461 1.00 74.25 76 GLY A C 1
ATOM 606 O O . GLY A 1 76 ? 10.371 9.329 -32.555 1.00 74.25 76 GLY A O 1
ATOM 607 N N . HIS A 1 77 ? 9.830 9.687 -30.403 1.00 76.06 77 HIS A N 1
ATOM 608 C CA . HIS A 1 77 ? 10.076 11.134 -30.429 1.00 76.06 77 HIS A CA 1
ATOM 609 C C . HIS A 1 77 ? 11.498 11.485 -30.891 1.00 76.06 77 HIS A C 1
ATOM 611 O O . HIS A 1 77 ? 11.714 12.501 -31.553 1.00 76.06 77 HIS A O 1
ATOM 617 N N . THR A 1 78 ? 12.465 10.622 -30.583 1.00 80.00 78 THR A N 1
ATOM 618 C CA . THR A 1 78 ? 13.874 10.779 -30.946 1.00 80.00 78 THR A CA 1
ATOM 619 C C . THR A 1 78 ? 14.095 10.729 -32.458 1.00 80.00 78 THR A C 1
ATOM 621 O O . THR A 1 78 ? 14.750 11.622 -32.994 1.00 80.00 78 THR A O 1
ATOM 624 N N . TRP A 1 79 ? 13.504 9.760 -33.162 1.00 84.69 79 TRP A N 1
ATOM 625 C CA . TRP A 1 79 ? 13.608 9.659 -34.622 1.00 84.69 79 TRP A CA 1
ATOM 626 C C . TRP A 1 79 ? 12.992 10.874 -35.329 1.00 84.69 79 TRP A C 1
ATOM 628 O O . TRP A 1 79 ? 13.595 11.438 -36.240 1.00 84.69 79 TRP A O 1
ATOM 638 N N . GLN A 1 80 ? 11.821 11.333 -34.875 1.00 85.88 80 GLN A N 1
ATOM 639 C CA . GLN A 1 80 ? 11.147 12.500 -35.464 1.00 85.88 80 GLN A CA 1
ATOM 640 C C . GLN A 1 80 ? 11.979 13.775 -35.310 1.00 85.88 80 GLN A C 1
ATOM 642 O O . GLN A 1 80 ? 12.066 14.572 -36.244 1.00 85.88 80 GLN A O 1
ATOM 647 N N . ALA A 1 81 ? 12.620 13.955 -34.152 1.00 87.00 81 ALA A N 1
ATOM 648 C CA . ALA A 1 81 ? 13.513 15.082 -33.918 1.00 87.00 81 ALA A CA 1
ATOM 649 C C . ALA A 1 81 ? 14.715 15.072 -34.881 1.00 87.00 81 ALA A C 1
ATOM 651 O O . ALA A 1 81 ? 15.037 16.115 -35.455 1.00 87.00 81 ALA A O 1
ATOM 652 N N . ASP A 1 82 ? 15.331 13.906 -35.117 1.00 85.94 82 ASP A N 1
ATOM 653 C CA . ASP A 1 82 ? 16.431 13.788 -36.087 1.00 85.94 82 ASP A CA 1
ATOM 654 C C . ASP A 1 82 ? 15.959 14.061 -37.513 1.00 85.94 82 ASP A C 1
ATOM 656 O O . ASP A 1 82 ? 16.646 14.755 -38.261 1.00 85.94 82 ASP A O 1
ATOM 660 N N . LEU A 1 83 ? 14.769 13.575 -37.881 1.00 86.62 83 LEU A N 1
ATOM 661 C CA . LEU A 1 83 ? 14.182 13.831 -39.194 1.00 86.62 83 LEU A CA 1
ATOM 662 C C . LEU A 1 83 ? 14.000 15.330 -39.426 1.00 86.62 83 LEU A C 1
ATOM 664 O O . LEU A 1 83 ? 14.427 15.849 -40.459 1.00 86.62 83 LEU A O 1
ATOM 668 N N . TYR A 1 84 ? 13.417 16.045 -38.461 1.00 89.00 84 TYR A N 1
ATOM 669 C CA . TYR A 1 84 ? 13.256 17.494 -38.560 1.00 89.00 84 TYR A CA 1
ATOM 670 C C . TYR A 1 84 ? 14.606 18.212 -38.651 1.00 89.00 84 TYR A C 1
ATOM 672 O O . TYR A 1 84 ? 14.757 19.124 -39.466 1.00 89.00 84 TYR A O 1
ATOM 680 N N . ALA A 1 85 ? 15.599 17.797 -37.862 1.00 88.12 85 ALA A N 1
ATOM 681 C CA . ALA A 1 85 ? 16.935 18.385 -37.898 1.00 88.12 85 ALA A CA 1
ATOM 682 C C . ALA A 1 85 ? 17.640 18.155 -39.247 1.00 88.12 85 ALA A C 1
ATOM 684 O O . ALA A 1 85 ? 18.228 19.092 -39.793 1.00 88.12 85 ALA A O 1
ATOM 685 N N . ALA A 1 86 ? 17.538 16.948 -39.809 1.00 85.88 86 ALA A N 1
ATOM 686 C CA . ALA A 1 86 ? 18.097 16.601 -41.112 1.00 85.88 86 ALA A CA 1
ATOM 687 C C . ALA A 1 86 ? 17.435 17.407 -42.241 1.00 85.88 86 ALA A C 1
ATOM 689 O O . ALA A 1 86 ? 18.130 18.024 -43.049 1.00 85.88 86 ALA A O 1
ATOM 690 N N . CYS A 1 87 ? 16.100 17.494 -42.245 1.00 86.38 87 CYS A N 1
ATOM 691 C CA . CYS A 1 87 ? 15.353 18.300 -43.215 1.00 86.38 87 CYS A CA 1
ATOM 692 C C . CYS A 1 87 ? 15.738 19.785 -43.135 1.00 86.38 87 CYS A C 1
ATOM 694 O O . CYS A 1 87 ? 15.967 20.430 -44.158 1.00 86.38 87 CYS A O 1
ATOM 696 N N . ALA A 1 88 ? 15.835 20.329 -41.917 1.00 89.19 88 ALA A N 1
ATOM 697 C CA . ALA A 1 88 ? 16.226 21.718 -41.699 1.00 89.19 88 ALA A CA 1
ATOM 698 C C . ALA A 1 88 ? 17.651 21.987 -42.194 1.00 89.19 88 ALA A C 1
ATOM 700 O O . ALA A 1 88 ? 17.897 23.015 -42.822 1.00 89.19 88 ALA A O 1
ATOM 701 N N . PHE A 1 89 ? 18.582 21.059 -41.962 1.00 88.12 89 PHE A N 1
ATOM 702 C CA . PHE A 1 89 ? 19.946 21.173 -42.465 1.00 88.12 89 PHE A CA 1
ATOM 703 C C . PHE A 1 89 ? 20.005 21.184 -43.997 1.00 88.12 89 PHE A C 1
ATOM 705 O O . PHE A 1 89 ? 20.690 22.034 -44.561 1.00 88.12 89 PHE A O 1
ATOM 712 N N . GLU A 1 90 ? 19.281 20.290 -44.676 1.00 86.12 90 GLU A N 1
ATOM 713 C CA . GLU A 1 90 ? 19.265 20.251 -46.144 1.00 86.12 90 GLU A CA 1
ATOM 714 C C . GLU A 1 90 ? 18.727 21.553 -46.748 1.00 86.12 90 GLU A C 1
ATOM 716 O O . GLU A 1 90 ? 19.340 22.102 -47.664 1.00 86.12 90 GLU A O 1
ATOM 721 N N . ILE A 1 91 ? 17.631 22.093 -46.202 1.00 87.06 91 ILE A N 1
ATOM 722 C CA . ILE A 1 91 ? 17.094 23.392 -46.636 1.00 87.06 91 ILE A CA 1
ATOM 723 C C . ILE A 1 91 ? 18.122 24.491 -46.377 1.00 87.06 91 ILE A C 1
ATOM 725 O O . ILE A 1 91 ? 18.384 25.311 -47.250 1.00 87.06 91 ILE A O 1
ATOM 729 N N . HIS A 1 92 ? 18.759 24.482 -45.207 1.00 88.56 92 HIS A N 1
ATOM 730 C CA . HIS A 1 92 ? 19.775 25.468 -44.865 1.00 88.56 92 HIS A CA 1
ATOM 731 C C . HIS A 1 92 ? 20.965 25.442 -45.837 1.00 88.56 92 HIS A C 1
ATOM 733 O O . HIS A 1 92 ? 21.509 26.500 -46.159 1.00 88.56 92 HIS A O 1
ATOM 739 N N . GLN A 1 93 ? 21.382 24.261 -46.299 1.00 87.62 93 GLN A N 1
ATOM 740 C CA . GLN A 1 93 ? 22.457 24.131 -47.282 1.00 87.62 93 GLN A CA 1
ATOM 741 C C . GLN A 1 93 ? 22.019 24.566 -48.679 1.00 87.62 93 GLN A C 1
ATOM 743 O O . GLN A 1 93 ? 22.770 25.272 -49.345 1.00 87.62 93 GLN A O 1
ATOM 748 N N . ALA A 1 94 ? 20.803 24.214 -49.102 1.00 87.19 94 ALA A N 1
ATOM 749 C CA . ALA A 1 94 ? 20.260 24.647 -50.387 1.00 87.19 94 ALA A CA 1
ATOM 750 C C . ALA A 1 94 ? 20.120 26.178 -50.465 1.00 87.19 94 ALA A C 1
ATOM 752 O O . ALA A 1 94 ? 20.510 26.790 -51.455 1.00 87.19 94 ALA A O 1
ATOM 753 N N . GLU A 1 95 ? 19.629 26.807 -49.396 1.00 89.50 95 GLU A N 1
ATOM 754 C CA . GLU A 1 95 ? 19.497 28.263 -49.299 1.00 89.50 95 GLU A CA 1
ATOM 755 C C . GLU A 1 95 ? 20.862 28.964 -49.315 1.00 89.50 95 GLU A C 1
ATOM 757 O O . GLU A 1 95 ? 21.041 29.944 -50.038 1.00 89.50 95 GLU A O 1
ATOM 762 N N . ARG A 1 96 ? 21.854 28.426 -48.589 1.00 90.25 96 ARG A N 1
ATOM 763 C CA . ARG A 1 96 ? 23.236 28.931 -48.640 1.00 90.25 96 ARG A CA 1
ATOM 764 C C . ARG A 1 96 ? 23.862 28.780 -50.022 1.00 90.25 96 ARG A C 1
ATOM 766 O O . ARG A 1 96 ? 24.506 29.713 -50.490 1.00 90.25 96 ARG A O 1
ATOM 773 N N . ALA A 1 97 ? 23.668 27.637 -50.678 1.00 90.00 97 ALA A N 1
ATOM 774 C CA . ALA A 1 97 ? 24.158 27.398 -52.035 1.00 90.00 97 ALA A CA 1
ATOM 775 C C . ALA A 1 97 ? 23.521 28.358 -53.055 1.00 90.00 97 ALA A C 1
ATOM 777 O O . ALA A 1 97 ? 24.162 28.734 -54.029 1.00 90.00 97 ALA A O 1
ATOM 778 N N . ALA A 1 98 ? 22.292 28.811 -52.794 1.00 93.50 98 ALA A N 1
ATOM 779 C CA . ALA A 1 98 ? 21.610 29.848 -53.564 1.00 93.50 98 ALA A CA 1
ATOM 780 C C . ALA A 1 98 ? 22.018 31.289 -53.176 1.00 93.50 98 ALA A C 1
ATOM 782 O O . ALA A 1 98 ? 21.370 32.240 -53.609 1.00 93.50 98 ALA A O 1
ATOM 783 N N . GLY A 1 99 ? 23.049 31.470 -52.340 1.00 94.88 99 GLY A N 1
ATOM 784 C CA . GLY A 1 99 ? 23.546 32.781 -51.910 1.00 94.88 99 GLY A CA 1
ATOM 785 C C . GLY A 1 99 ? 22.693 33.480 -50.845 1.00 94.88 99 GLY A C 1
ATOM 786 O O . GLY A 1 99 ? 22.899 34.662 -50.582 1.00 94.88 99 GLY A O 1
ATOM 787 N N . ARG A 1 100 ? 21.734 32.782 -50.221 1.00 94.50 100 ARG A N 1
ATOM 788 C CA . ARG A 1 100 ? 20.854 33.345 -49.185 1.00 94.50 100 ARG A CA 1
ATOM 789 C C . ARG A 1 100 ? 21.380 33.049 -47.778 1.00 94.50 100 ARG A C 1
ATOM 791 O O . ARG A 1 100 ? 22.068 32.057 -47.538 1.00 94.50 100 ARG A O 1
ATOM 798 N N . THR A 1 101 ? 21.031 33.908 -46.819 1.00 91.44 101 THR A N 1
ATOM 799 C CA . THR A 1 101 ? 21.348 33.760 -45.388 1.00 91.44 101 THR A CA 1
ATOM 800 C C . THR A 1 101 ? 20.099 33.329 -44.616 1.00 91.44 101 THR A C 1
ATOM 802 O O . THR A 1 101 ? 19.381 34.155 -44.053 1.00 91.44 101 THR A O 1
ATOM 805 N N . PRO A 1 102 ? 19.779 32.026 -44.596 1.00 86.88 102 PRO A N 1
ATOM 806 C CA . PRO A 1 102 ? 18.532 31.577 -44.005 1.00 86.88 102 PRO A CA 1
ATOM 807 C C . PRO A 1 102 ? 18.504 31.774 -42.485 1.00 86.88 102 PRO A C 1
ATOM 809 O O . PRO A 1 102 ? 19.441 31.416 -41.768 1.00 86.88 102 PRO A O 1
ATOM 812 N N . ASN A 1 103 ? 17.374 32.257 -41.970 1.00 92.00 103 ASN A N 1
ATOM 813 C CA . ASN A 1 103 ? 17.101 32.253 -40.538 1.00 92.00 103 ASN A CA 1
ATOM 814 C C . ASN A 1 103 ? 16.761 30.821 -40.087 1.00 92.00 103 ASN A C 1
ATOM 816 O O . ASN A 1 103 ? 15.772 30.232 -40.531 1.00 92.00 103 ASN A O 1
ATOM 820 N N . SER A 1 104 ? 17.571 30.265 -39.182 1.00 87.94 104 SER A N 1
ATOM 821 C CA . SER A 1 104 ? 17.390 28.889 -38.700 1.00 87.94 104 SER A CA 1
ATOM 822 C C . SER A 1 104 ? 16.029 28.674 -38.026 1.00 87.94 104 SER A C 1
ATOM 824 O O . SER A 1 104 ? 15.400 27.646 -38.265 1.00 87.94 104 SER A O 1
ATOM 826 N N . GLY A 1 105 ? 15.528 29.644 -37.256 1.00 90.19 105 GLY A N 1
ATOM 827 C CA . GLY A 1 105 ? 14.213 29.559 -36.615 1.00 90.19 105 GLY A CA 1
ATOM 828 C C . GLY A 1 105 ? 13.075 29.420 -37.629 1.00 90.19 105 GLY A C 1
ATOM 829 O O . GLY A 1 105 ? 12.226 28.540 -37.481 1.00 90.19 105 GLY A O 1
ATOM 830 N N . TYR A 1 106 ? 13.100 30.209 -38.710 1.00 91.69 106 TYR A N 1
ATOM 831 C CA . TYR A 1 106 ? 12.099 30.104 -39.779 1.00 91.69 106 TYR A CA 1
ATOM 832 C C . TYR A 1 106 ? 12.182 28.778 -40.533 1.00 91.69 106 TYR A C 1
ATOM 834 O O . TYR A 1 106 ? 11.141 28.178 -40.794 1.00 91.69 106 TYR A O 1
ATOM 842 N N . ILE A 1 107 ? 13.387 28.273 -40.818 1.00 89.44 107 ILE A N 1
ATOM 843 C CA . ILE A 1 107 ? 13.546 26.950 -41.438 1.00 89.44 107 ILE A CA 1
ATOM 844 C C . ILE A 1 107 ? 12.970 25.854 -40.538 1.00 89.44 107 ILE A C 1
ATOM 846 O O . ILE A 1 107 ? 12.213 25.015 -41.019 1.00 89.44 107 ILE A O 1
ATOM 850 N N . HIS A 1 108 ? 13.297 25.847 -39.244 1.00 88.31 108 HIS A N 1
ATOM 851 C CA . HIS A 1 108 ? 12.797 24.826 -38.322 1.00 88.31 108 HIS A CA 1
ATOM 852 C C . HIS A 1 108 ? 11.267 24.873 -38.197 1.00 88.31 108 HIS A C 1
ATOM 854 O O . HIS A 1 108 ? 10.613 23.831 -38.283 1.00 88.31 108 HIS A O 1
ATOM 860 N N . ALA A 1 109 ? 10.684 26.070 -38.075 1.00 88.50 109 ALA A N 1
ATOM 861 C CA . ALA A 1 109 ? 9.234 26.247 -38.048 1.00 88.50 109 ALA A CA 1
ATOM 862 C C . ALA A 1 109 ? 8.574 25.778 -39.355 1.00 88.50 109 ALA A C 1
ATOM 864 O O . ALA A 1 109 ? 7.531 25.126 -39.327 1.00 88.50 109 ALA A O 1
ATOM 865 N N . TYR A 1 110 ? 9.191 26.077 -40.497 1.00 88.00 110 TYR A N 1
ATOM 866 C CA . TYR A 1 110 ? 8.717 25.653 -41.808 1.00 88.00 110 TYR A CA 1
ATOM 867 C C . TYR A 1 110 ? 8.764 24.128 -41.975 1.00 88.00 110 TYR A C 1
ATOM 869 O O . TYR A 1 110 ? 7.751 23.522 -42.320 1.00 88.00 110 TYR A O 1
ATOM 877 N N . VAL A 1 111 ? 9.890 23.488 -41.637 1.00 89.00 111 VAL A N 1
ATOM 878 C CA . VAL A 1 111 ? 10.031 22.022 -41.652 1.00 89.00 111 VAL A CA 1
ATOM 879 C C . VAL A 1 111 ? 8.966 21.368 -40.787 1.00 89.00 111 VAL A C 1
ATOM 881 O O . VAL A 1 111 ? 8.308 20.439 -41.244 1.00 89.00 111 VAL A O 1
ATOM 884 N N . TYR A 1 112 ? 8.752 21.863 -39.568 1.00 90.31 112 TYR A N 1
ATOM 885 C CA . TYR A 1 112 ? 7.724 21.322 -38.685 1.00 90.31 112 TYR A CA 1
ATOM 886 C C . TYR A 1 112 ? 6.321 21.434 -39.303 1.00 90.31 112 TYR A C 1
ATOM 888 O O . TYR A 1 112 ? 5.589 20.444 -39.345 1.00 90.31 112 TYR A O 1
ATOM 896 N N . ARG A 1 113 ? 5.959 22.608 -39.846 1.00 88.69 113 ARG A N 1
ATOM 897 C CA . ARG A 1 113 ? 4.654 22.833 -40.498 1.00 88.69 113 ARG A CA 1
ATOM 898 C C . ARG A 1 113 ? 4.425 21.922 -41.699 1.00 88.69 113 ARG A C 1
ATOM 900 O O . ARG A 1 113 ? 3.285 21.544 -41.938 1.00 88.69 113 ARG A O 1
ATOM 907 N N . CYS A 1 114 ? 5.474 21.563 -42.434 1.00 84.38 114 CYS A N 1
ATOM 908 C CA . CYS A 1 114 ? 5.360 20.668 -43.581 1.00 84.38 114 CYS A CA 1
ATOM 909 C C . CYS A 1 114 ? 5.360 19.194 -43.160 1.00 84.38 114 CYS A C 1
ATOM 911 O O . CYS A 1 114 ? 4.450 18.452 -43.513 1.00 84.38 114 CYS A O 1
ATOM 913 N N . VAL A 1 115 ? 6.344 18.762 -42.370 1.00 84.50 115 VAL A N 1
ATOM 914 C CA . VAL A 1 115 ? 6.574 17.339 -42.083 1.00 84.50 115 VAL A CA 1
ATOM 915 C C . VAL A 1 115 ? 5.580 16.790 -41.051 1.00 84.50 115 VAL A C 1
ATOM 917 O O . VAL A 1 115 ? 5.156 15.642 -41.173 1.00 84.50 115 VAL A O 1
ATOM 920 N N . ALA A 1 116 ? 5.135 17.579 -40.066 1.00 86.62 116 ALA A N 1
ATOM 921 C CA . ALA A 1 116 ? 4.231 17.074 -39.027 1.00 86.62 116 ALA A CA 1
ATOM 922 C C . ALA A 1 116 ? 2.838 16.649 -39.557 1.00 86.62 116 ALA A C 1
ATOM 924 O O . ALA A 1 116 ? 2.367 15.574 -39.177 1.00 86.62 116 ALA A O 1
ATOM 925 N N . PRO A 1 117 ? 2.143 17.415 -40.429 1.00 85.00 117 PRO A N 1
ATOM 926 C CA . PRO A 1 117 ? 0.929 16.935 -41.101 1.00 85.00 117 PRO A CA 1
ATOM 927 C C . PRO A 1 117 ? 1.161 15.676 -41.943 1.00 85.00 117 PRO A C 1
ATOM 929 O O . PRO A 1 117 ? 0.314 14.787 -41.962 1.00 85.00 117 PRO A O 1
ATOM 932 N N . MET A 1 118 ? 2.321 15.569 -42.593 1.00 80.06 118 MET A N 1
ATOM 933 C CA . MET A 1 118 ? 2.659 14.424 -43.441 1.00 80.06 118 MET A CA 1
ATOM 934 C C . MET A 1 118 ? 2.858 13.152 -42.611 1.00 80.06 118 MET A C 1
ATOM 936 O O . MET A 1 118 ? 2.269 12.123 -42.924 1.00 80.06 118 MET A O 1
ATOM 940 N N . LEU A 1 119 ? 3.599 13.228 -41.499 1.00 84.06 119 LEU A N 1
ATOM 941 C CA . LEU A 1 119 ? 3.715 12.117 -40.548 1.00 84.06 119 LEU A CA 1
ATOM 942 C C . LEU A 1 119 ? 2.353 11.729 -39.961 1.00 84.06 119 LEU A C 1
ATOM 944 O O . LEU A 1 119 ? 2.078 10.545 -39.790 1.00 84.06 119 LEU A O 1
ATOM 948 N N . ARG A 1 120 ? 1.474 12.705 -39.686 1.00 86.94 120 ARG A N 1
ATOM 949 C CA . ARG A 1 120 ? 0.094 12.425 -39.254 1.00 86.94 120 ARG A CA 1
ATOM 950 C C . ARG A 1 120 ? -0.693 11.646 -40.306 1.00 86.94 120 ARG A C 1
ATOM 952 O O . ARG A 1 120 ? -1.368 10.696 -39.932 1.00 86.94 120 ARG A O 1
ATOM 959 N N . ALA A 1 121 ? -0.589 12.011 -41.583 1.00 80.94 121 ALA A N 1
ATOM 960 C CA . ALA A 1 121 ? -1.242 11.287 -42.673 1.00 80.94 121 ALA A CA 1
ATOM 961 C C . ALA A 1 121 ? -0.671 9.868 -42.843 1.00 80.94 121 ALA A C 1
ATOM 963 O O . ALA A 1 121 ? -1.430 8.907 -42.929 1.00 80.94 121 ALA A O 1
ATOM 964 N N . LEU A 1 122 ? 0.657 9.717 -42.804 1.00 78.44 122 LEU A N 1
ATOM 965 C CA . LEU A 1 122 ? 1.330 8.417 -42.897 1.00 78.44 122 LEU A CA 1
ATOM 966 C C . LEU A 1 122 ? 0.950 7.473 -41.752 1.00 78.44 122 LEU A C 1
ATOM 968 O O . LEU A 1 122 ? 0.722 6.294 -41.992 1.00 78.44 122 LEU A O 1
ATOM 972 N N . ARG A 1 123 ? 0.797 7.982 -40.524 1.00 84.62 123 ARG A N 1
ATOM 973 C CA . ARG A 1 123 ? 0.343 7.185 -39.368 1.00 84.62 123 ARG A CA 1
ATOM 974 C C . ARG A 1 123 ? -1.037 6.550 -39.555 1.00 84.62 123 ARG A C 1
ATOM 976 O O . ARG A 1 123 ? -1.338 5.572 -38.873 1.00 84.62 123 ARG A O 1
ATOM 983 N N . GLN A 1 124 ? -1.869 7.095 -40.443 1.00 84.25 124 GLN A N 1
ATOM 984 C CA . GLN A 1 124 ? -3.178 6.519 -40.758 1.00 84.25 124 GLN A CA 1
ATOM 985 C C . GLN A 1 124 ? -3.089 5.351 -41.747 1.00 84.25 124 GLN A C 1
ATOM 987 O O . GLN A 1 124 ? -4.046 4.589 -41.868 1.00 84.25 124 GLN A O 1
ATOM 992 N N . GLN A 1 125 ? -1.956 5.179 -42.433 1.00 82.31 125 GLN A N 1
ATOM 993 C CA . GLN A 1 125 ? -1.774 4.104 -43.401 1.00 82.31 125 GLN A CA 1
ATOM 994 C C . GLN A 1 125 ? -1.534 2.751 -42.698 1.00 82.31 125 GLN A C 1
ATOM 996 O O . GLN A 1 125 ? -0.764 2.687 -41.731 1.00 82.31 125 GLN A O 1
ATOM 1001 N N . PRO A 1 126 ? -2.156 1.647 -43.156 1.00 84.00 126 PRO A N 1
ATOM 1002 C CA . PRO A 1 126 ? -1.929 0.311 -42.599 1.00 84.00 126 PRO A CA 1
ATOM 1003 C C . PRO A 1 126 ? -0.456 -0.120 -42.616 1.00 84.00 126 PRO A C 1
ATOM 1005 O O . PRO A 1 126 ? 0.021 -0.736 -41.660 1.00 84.00 126 PRO A O 1
ATOM 1008 N N . GLU A 1 127 ? 0.289 0.252 -43.657 1.00 81.44 127 GLU A N 1
ATOM 1009 C CA . GLU A 1 127 ? 1.705 -0.069 -43.841 1.00 81.44 127 GLU A CA 1
ATOM 1010 C C . GLU A 1 127 ? 2.558 0.495 -42.700 1.00 81.44 127 GLU A C 1
ATOM 1012 O O . GLU A 1 127 ? 3.475 -0.178 -42.221 1.00 81.44 127 GLU A O 1
ATOM 1017 N N . TRP A 1 128 ? 2.207 1.682 -42.194 1.00 81.38 128 TRP A N 1
ATOM 1018 C CA . TRP A 1 128 ? 2.883 2.316 -41.062 1.00 81.38 128 TRP A CA 1
ATOM 1019 C C . TRP A 1 128 ? 2.795 1.471 -39.788 1.00 81.38 128 TRP A C 1
ATOM 1021 O O . TRP A 1 128 ? 3.765 1.372 -39.040 1.00 81.38 128 TRP A O 1
ATOM 1031 N N . ARG A 1 129 ? 1.665 0.785 -39.560 1.00 80.38 129 ARG A N 1
ATOM 1032 C CA . ARG A 1 129 ? 1.484 -0.108 -38.398 1.00 80.38 129 ARG A CA 1
ATOM 1033 C C . ARG A 1 129 ? 2.385 -1.341 -38.466 1.00 80.38 129 ARG A C 1
ATOM 1035 O O . ARG A 1 129 ? 2.743 -1.897 -37.433 1.00 80.38 129 ARG A O 1
ATOM 1042 N N . THR A 1 130 ? 2.764 -1.764 -39.671 1.00 85.31 130 THR A N 1
ATOM 1043 C CA . THR A 1 130 ? 3.674 -2.903 -39.891 1.00 85.31 130 THR A CA 1
ATOM 1044 C C . THR A 1 130 ? 5.146 -2.497 -39.960 1.00 85.31 130 THR A C 1
ATOM 1046 O O . THR A 1 130 ? 6.023 -3.360 -39.930 1.00 85.31 130 THR A O 1
ATOM 1049 N N . LEU A 1 131 ? 5.432 -1.195 -40.033 1.00 84.00 131 LEU A N 1
ATOM 1050 C CA . LEU A 1 131 ? 6.758 -0.657 -40.316 1.00 84.00 131 LEU A CA 1
ATOM 1051 C C . LEU A 1 131 ? 7.796 -1.050 -39.261 1.00 84.00 131 LEU A C 1
ATOM 1053 O O . LEU A 1 131 ? 8.885 -1.474 -39.629 1.00 84.00 131 LEU A O 1
ATOM 1057 N N . GLY A 1 132 ? 7.439 -1.019 -37.974 1.00 85.12 132 GLY A N 1
ATOM 1058 C CA . GLY A 1 132 ? 8.326 -1.481 -36.900 1.00 85.12 132 GLY A CA 1
ATOM 1059 C C . GLY A 1 132 ? 8.725 -2.953 -37.053 1.00 85.12 132 GLY A C 1
ATOM 1060 O O . GLY A 1 132 ? 9.893 -3.299 -36.900 1.00 85.12 132 GLY A O 1
ATOM 1061 N N . ARG A 1 133 ? 7.788 -3.822 -37.463 1.00 86.06 133 ARG A N 1
ATOM 1062 C CA . ARG A 1 133 ? 8.080 -5.237 -37.750 1.00 86.06 133 ARG A CA 1
ATOM 1063 C C . ARG A 1 133 ? 8.998 -5.383 -38.964 1.00 86.06 133 ARG A C 1
ATOM 1065 O O . ARG A 1 133 ? 9.969 -6.122 -38.890 1.00 86.06 133 ARG A O 1
ATOM 1072 N N . ARG A 1 134 ? 8.739 -4.635 -40.042 1.00 88.38 134 ARG A N 1
ATOM 1073 C CA . ARG A 1 134 ? 9.603 -4.622 -41.238 1.00 88.38 134 ARG A CA 1
ATOM 1074 C C . ARG A 1 134 ? 11.023 -4.159 -40.906 1.00 88.38 134 ARG A C 1
ATOM 1076 O O . ARG A 1 134 ? 11.973 -4.706 -41.453 1.00 88.38 134 ARG A O 1
ATOM 1083 N N . ILE A 1 135 ? 11.167 -3.184 -40.004 1.00 88.44 135 ILE A N 1
ATOM 1084 C CA . ILE A 1 135 ? 12.473 -2.739 -39.508 1.00 88.44 135 ILE A CA 1
ATOM 1085 C C . ILE A 1 135 ? 13.154 -3.863 -38.728 1.00 88.44 135 ILE A C 1
ATOM 1087 O O . ILE A 1 135 ? 14.293 -4.188 -39.028 1.00 88.44 135 ILE A O 1
ATOM 1091 N N . GLN A 1 136 ? 12.461 -4.499 -37.782 1.00 89.56 136 GLN A N 1
ATOM 1092 C CA . GLN A 1 136 ? 13.016 -5.617 -37.007 1.00 89.56 136 GLN A CA 1
ATOM 1093 C C . GLN A 1 136 ? 13.456 -6.788 -37.896 1.00 89.56 136 GLN A C 1
ATOM 1095 O O . GLN A 1 136 ? 14.535 -7.338 -37.688 1.00 89.56 136 GLN A O 1
ATOM 1100 N N . ASP A 1 137 ? 12.652 -7.133 -38.904 1.00 90.31 137 ASP A N 1
ATOM 1101 C CA . ASP A 1 137 ? 12.977 -8.184 -39.870 1.00 90.31 137 ASP A CA 1
ATOM 1102 C C . ASP A 1 137 ? 14.178 -7.783 -40.749 1.00 90.31 137 ASP A C 1
ATOM 1104 O O . ASP A 1 137 ? 15.078 -8.591 -40.967 1.00 90.31 137 ASP A O 1
ATOM 1108 N N . GLY A 1 138 ? 14.243 -6.524 -41.202 1.00 89.81 138 GLY A N 1
ATOM 1109 C CA . GLY A 1 138 ? 15.369 -6.000 -41.986 1.00 89.81 138 GLY A CA 1
ATOM 1110 C C . GLY A 1 138 ? 16.680 -5.900 -41.199 1.00 89.81 138 GLY A C 1
ATOM 1111 O O . GLY A 1 138 ? 17.748 -6.120 -41.760 1.00 89.81 138 GLY A O 1
ATOM 1112 N N . LEU A 1 139 ? 16.592 -5.621 -39.896 1.00 89.62 139 LEU A N 1
ATOM 1113 C CA . LEU A 1 139 ? 17.708 -5.646 -38.946 1.00 89.62 139 LEU A CA 1
ATOM 1114 C C . LEU A 1 139 ? 18.107 -7.069 -38.517 1.00 89.62 139 LEU A C 1
ATOM 1116 O O . LEU A 1 139 ? 19.034 -7.210 -37.728 1.00 89.62 139 LEU A O 1
ATOM 1120 N N . GLN A 1 140 ? 17.393 -8.106 -38.975 1.00 91.31 140 GLN A N 1
ATOM 1121 C CA . GLN A 1 140 ? 17.611 -9.508 -38.593 1.00 91.31 140 GLN A CA 1
ATOM 1122 C C . GLN A 1 140 ? 17.629 -9.731 -37.071 1.00 91.31 140 GLN A C 1
ATOM 1124 O O . GLN A 1 140 ? 18.367 -10.566 -36.552 1.00 91.31 140 GLN A O 1
ATOM 1129 N N . VAL A 1 141 ? 16.791 -8.989 -36.341 1.00 91.06 141 VAL A N 1
ATOM 1130 C CA . VAL A 1 141 ? 16.725 -9.062 -34.878 1.00 91.06 141 VAL A CA 1
ATOM 1131 C C . VAL A 1 141 ? 16.396 -10.488 -34.430 1.00 91.06 141 VAL A C 1
ATOM 1133 O O . VAL A 1 141 ? 15.389 -11.068 -34.849 1.00 91.06 141 VAL A O 1
ATOM 1136 N N . ASP A 1 142 ? 17.189 -11.029 -33.500 1.00 92.69 142 ASP A N 1
ATOM 1137 C CA . ASP A 1 142 ? 16.893 -12.314 -32.872 1.00 92.69 142 ASP A CA 1
ATOM 1138 C C . ASP A 1 142 ? 15.592 -12.215 -32.062 1.00 92.69 142 ASP A C 1
ATOM 1140 O O . ASP A 1 142 ? 15.529 -11.618 -30.980 1.00 92.69 142 ASP A O 1
ATOM 1144 N N . ARG A 1 143 ? 14.534 -12.838 -32.588 1.00 90.25 143 ARG A N 1
ATOM 1145 C CA . ARG A 1 143 ? 13.197 -12.831 -31.988 1.00 90.25 143 ARG A CA 1
ATOM 1146 C C . ARG A 1 143 ? 13.175 -13.477 -30.602 1.00 90.25 143 ARG A C 1
ATOM 1148 O O . ARG A 1 143 ? 12.378 -13.042 -29.769 1.00 90.25 143 ARG A O 1
ATOM 1155 N N . ALA A 1 144 ? 14.031 -14.466 -30.333 1.00 91.25 144 ALA A N 1
ATOM 1156 C CA . ALA A 1 144 ? 14.122 -15.096 -29.020 1.00 91.25 144 ALA A CA 1
ATOM 1157 C C . ALA A 1 144 ? 14.732 -14.127 -27.998 1.00 91.25 144 ALA A C 1
ATOM 1159 O O . ALA A 1 144 ? 14.118 -13.867 -26.961 1.00 91.25 144 ALA A O 1
ATOM 1160 N N . SER A 1 145 ? 15.870 -13.506 -28.320 1.00 91.75 145 SER A N 1
ATOM 1161 C CA . SER A 1 145 ? 16.472 -12.465 -27.475 1.00 91.75 145 SER A CA 1
ATOM 1162 C C . SER A 1 145 ? 15.570 -11.240 -27.301 1.00 91.75 145 SER A C 1
ATOM 1164 O O . SER A 1 145 ? 15.485 -10.686 -26.207 1.00 91.75 145 SER A O 1
ATOM 1166 N N . MET A 1 146 ? 14.815 -10.850 -28.330 1.00 89.38 146 MET A N 1
ATOM 1167 C CA . MET A 1 146 ? 13.809 -9.789 -28.225 1.00 89.38 146 MET A CA 1
ATOM 1168 C C . MET A 1 146 ? 12.674 -10.170 -27.262 1.00 89.38 146 MET A C 1
ATOM 1170 O O . MET A 1 146 ? 12.283 -9.380 -26.403 1.00 89.38 146 MET A O 1
ATOM 1174 N N . ALA A 1 147 ? 12.151 -11.398 -27.354 1.00 86.56 147 ALA A N 1
ATOM 1175 C CA . ALA A 1 147 ? 11.126 -11.886 -26.433 1.00 86.56 147 ALA A CA 1
ATOM 1176 C C . ALA A 1 147 ? 11.628 -11.925 -24.977 1.00 86.56 147 ALA A C 1
ATOM 1178 O O . ALA A 1 147 ? 10.881 -11.566 -24.065 1.00 86.56 147 ALA A O 1
ATOM 1179 N N . ARG A 1 148 ? 12.896 -12.290 -24.764 1.00 88.06 148 ARG A N 1
ATOM 1180 C CA . ARG A 1 148 ? 13.569 -12.258 -23.455 1.00 88.06 148 ARG A CA 1
ATOM 1181 C C . ARG A 1 148 ? 13.717 -10.848 -22.913 1.00 88.06 148 ARG A C 1
ATOM 1183 O O . ARG A 1 148 ? 13.315 -10.578 -21.784 1.00 88.06 148 ARG A O 1
ATOM 1190 N N . ALA A 1 149 ? 14.211 -9.929 -23.733 1.00 86.62 149 ALA A N 1
ATOM 1191 C CA . ALA A 1 149 ? 14.362 -8.531 -23.360 1.00 86.62 149 ALA A CA 1
ATOM 1192 C C . ALA A 1 149 ? 13.013 -7.892 -22.971 1.00 86.62 149 ALA A C 1
ATOM 1194 O O . ALA A 1 149 ? 12.929 -7.205 -21.953 1.00 86.62 149 ALA A O 1
ATOM 1195 N N . ARG A 1 150 ? 11.919 -8.223 -23.674 1.00 81.62 150 ARG A N 1
ATOM 1196 C CA . ARG A 1 150 ? 10.548 -7.838 -23.276 1.00 81.62 150 ARG A CA 1
ATOM 1197 C C . ARG A 1 150 ? 10.118 -8.413 -21.928 1.00 81.62 150 ARG A C 1
ATOM 1199 O O . ARG A 1 150 ? 9.377 -7.770 -21.187 1.00 81.62 150 ARG A O 1
ATOM 1206 N N . ARG A 1 151 ? 10.532 -9.637 -21.597 1.00 79.94 151 ARG A N 1
ATOM 1207 C CA . ARG A 1 151 ? 10.237 -10.226 -20.284 1.00 79.94 151 ARG A CA 1
ATOM 1208 C C . ARG A 1 151 ? 11.042 -9.546 -19.181 1.00 79.94 151 ARG A C 1
ATOM 1210 O O . ARG A 1 151 ? 10.467 -9.327 -18.123 1.00 79.94 151 ARG A O 1
ATOM 1217 N N . MET A 1 152 ? 12.281 -9.130 -19.459 1.00 79.69 152 MET A N 1
ATOM 1218 C CA . MET A 1 152 ? 13.152 -8.357 -18.557 1.00 79.69 152 MET A CA 1
ATOM 1219 C C . MET A 1 152 ? 12.680 -6.914 -18.305 1.00 79.69 152 MET A C 1
ATOM 1221 O O . MET A 1 152 ? 12.930 -6.374 -17.232 1.00 79.69 152 MET A O 1
ATOM 1225 N N . LEU A 1 153 ? 11.999 -6.288 -19.272 1.00 68.38 153 LEU A N 1
ATOM 1226 C CA . LEU A 1 153 ? 11.433 -4.931 -19.168 1.00 68.38 153 LEU A CA 1
ATOM 1227 C C . LEU A 1 153 ? 10.363 -4.767 -18.087 1.00 68.38 153 LEU A C 1
ATOM 1229 O O . LEU A 1 153 ? 10.024 -3.640 -17.747 1.00 68.38 153 LEU A O 1
ATOM 1233 N N . ARG A 1 154 ? 9.827 -5.864 -17.543 1.00 62.84 154 ARG A N 1
ATOM 1234 C CA . ARG A 1 154 ? 8.724 -5.874 -16.566 1.00 62.84 154 ARG A CA 1
ATOM 1235 C C . ARG A 1 154 ? 9.102 -5.331 -15.172 1.00 62.84 154 ARG A C 1
ATOM 1237 O O . ARG A 1 154 ? 8.467 -5.720 -14.196 1.00 62.84 154 ARG A O 1
ATOM 1244 N N . PHE A 1 155 ? 10.149 -4.506 -15.092 1.00 54.84 155 PHE A N 1
ATOM 1245 C CA . PHE A 1 155 ? 10.497 -3.683 -13.932 1.00 54.84 155 PHE A CA 1
ATOM 1246 C C . PHE A 1 155 ? 10.602 -2.177 -14.244 1.00 54.84 155 PHE A C 1
ATOM 1248 O O . PHE A 1 155 ? 10.935 -1.394 -13.352 1.00 54.84 155 PHE A O 1
ATOM 1255 N N . ASP A 1 156 ? 10.379 -1.752 -15.493 1.00 48.69 156 ASP A N 1
ATOM 1256 C CA . ASP A 1 156 ? 10.476 -0.349 -15.897 1.00 48.69 156 ASP A CA 1
ATOM 1257 C C . ASP A 1 156 ? 9.093 0.174 -16.309 1.00 48.69 156 ASP A C 1
ATOM 1259 O O . ASP A 1 156 ? 8.492 -0.280 -17.279 1.00 48.69 156 ASP A O 1
ATOM 1263 N N . ARG A 1 157 ? 8.563 1.110 -15.512 1.00 47.25 157 ARG A N 1
ATOM 1264 C CA . ARG A 1 157 ? 7.145 1.508 -15.501 1.00 47.25 157 ARG A CA 1
ATOM 1265 C C . ARG A 1 157 ? 6.606 1.903 -16.879 1.00 47.25 157 ARG A C 1
ATOM 1267 O O . ARG A 1 157 ? 7.182 2.750 -17.566 1.00 47.25 157 ARG A O 1
ATOM 1274 N N . GLY A 1 158 ? 5.400 1.416 -17.170 1.00 52.12 158 GLY A N 1
ATOM 1275 C CA . GLY A 1 158 ? 4.676 1.644 -18.419 1.00 52.12 158 GLY A CA 1
ATOM 1276 C C . GLY A 1 158 ? 4.962 0.524 -19.408 1.00 52.12 158 GLY A C 1
ATOM 1277 O O . GLY A 1 158 ? 5.909 -0.231 -19.242 1.00 52.12 158 GLY A O 1
ATOM 1278 N N . SER A 1 159 ? 4.139 0.383 -20.434 1.00 52.62 159 SER A N 1
ATOM 1279 C CA . SER A 1 159 ? 4.382 -0.505 -21.571 1.00 52.62 159 SER A CA 1
ATOM 1280 C C . SER A 1 159 ? 5.596 -0.012 -22.370 1.00 52.62 159 SER A C 1
ATOM 1282 O O . SER A 1 159 ? 5.450 0.361 -23.530 1.00 52.62 159 SER A O 1
ATOM 1284 N N . ARG A 1 160 ? 6.768 0.108 -21.732 1.00 64.75 160 ARG A N 1
ATOM 1285 C CA . ARG A 1 160 ? 7.958 0.639 -22.368 1.00 64.75 160 ARG A CA 1
ATOM 1286 C C . ARG A 1 160 ? 8.391 -0.362 -23.427 1.00 64.75 160 ARG A C 1
ATOM 1288 O O . ARG A 1 160 ? 8.532 -1.550 -23.117 1.00 64.75 160 ARG A O 1
ATOM 1295 N N . PRO A 1 161 ? 8.563 0.092 -24.664 1.00 74.19 161 PRO A N 1
ATOM 1296 C CA . PRO A 1 161 ? 9.081 -0.748 -25.728 1.00 74.19 161 PRO A CA 1
ATOM 1297 C C . PRO A 1 161 ? 10.498 -1.240 -25.401 1.00 74.19 161 PRO A C 1
ATOM 1299 O O . PRO A 1 161 ? 11.252 -0.631 -24.636 1.00 74.19 161 PRO A O 1
ATOM 1302 N N . CYS A 1 162 ? 10.875 -2.376 -25.983 1.00 83.62 162 CYS A N 1
ATOM 1303 C CA . CYS A 1 162 ? 12.189 -2.978 -25.755 1.00 83.62 162 CYS A CA 1
ATOM 1304 C C . CYS A 1 162 ? 13.337 -2.057 -26.155 1.00 83.62 162 CYS A C 1
ATOM 1306 O O . CYS A 1 162 ? 13.418 -1.638 -27.305 1.00 83.62 162 CYS A O 1
ATOM 1308 N N . THR A 1 163 ? 14.271 -1.794 -25.238 1.00 86.75 163 THR A N 1
ATOM 1309 C CA . THR A 1 163 ? 15.461 -0.996 -25.544 1.00 86.75 163 THR A CA 1
ATOM 1310 C C . THR A 1 163 ? 16.568 -1.832 -26.183 1.00 86.75 163 THR A C 1
ATOM 1312 O O . THR A 1 163 ? 16.641 -3.052 -25.986 1.00 86.75 163 THR A O 1
ATOM 1315 N N . ILE A 1 164 ? 17.468 -1.170 -26.920 1.00 88.25 164 ILE A N 1
ATOM 1316 C CA . ILE A 1 164 ? 18.657 -1.815 -27.498 1.00 88.25 164 ILE A CA 1
ATOM 1317 C C . ILE A 1 164 ? 19.543 -2.452 -26.432 1.00 88.25 164 ILE A C 1
ATOM 1319 O O . ILE A 1 164 ? 20.018 -3.571 -26.619 1.00 88.25 164 ILE A O 1
ATOM 1323 N N . ASP A 1 165 ? 19.717 -1.788 -25.294 1.00 88.06 165 ASP A N 1
ATOM 1324 C CA . ASP A 1 165 ? 20.552 -2.297 -24.209 1.00 88.06 165 ASP A CA 1
ATOM 1325 C C . ASP A 1 165 ? 20.025 -3.619 -23.644 1.00 88.06 165 ASP A C 1
ATOM 1327 O O . ASP A 1 165 ? 20.808 -4.528 -23.375 1.00 88.06 165 ASP A O 1
ATOM 1331 N N . LEU A 1 166 ? 18.704 -3.767 -23.499 1.00 87.62 166 LEU A N 1
ATOM 1332 C CA . LEU A 1 166 ? 18.104 -5.001 -22.986 1.00 87.62 166 LEU A CA 1
ATOM 1333 C C . LEU A 1 166 ? 18.167 -6.137 -24.006 1.00 87.62 166 LEU A C 1
ATOM 1335 O O . LEU A 1 166 ? 18.442 -7.276 -23.628 1.00 87.62 166 LEU A O 1
ATOM 1339 N N . TYR A 1 167 ? 17.967 -5.829 -25.288 1.00 91.50 167 TYR A N 1
ATOM 1340 C CA . TYR A 1 167 ? 18.195 -6.787 -26.368 1.00 91.50 167 TYR A CA 1
ATOM 1341 C C . TYR A 1 167 ? 19.652 -7.257 -26.379 1.00 91.50 167 TYR A C 1
ATOM 1343 O O . TYR A 1 167 ? 19.909 -8.455 -26.301 1.00 91.50 167 TYR A O 1
ATOM 1351 N N . ASN A 1 168 ? 20.610 -6.327 -26.378 1.00 92.44 168 ASN A N 1
ATOM 1352 C CA . ASN A 1 168 ? 22.035 -6.643 -26.371 1.00 92.44 168 ASN A CA 1
ATOM 1353 C C . ASN A 1 168 ? 22.449 -7.414 -25.120 1.00 92.44 168 ASN A C 1
ATOM 1355 O O . ASN A 1 168 ? 23.296 -8.300 -25.211 1.00 92.44 168 ASN A O 1
ATOM 1359 N N . LEU A 1 169 ? 21.851 -7.114 -23.964 1.00 90.38 169 LEU A N 1
ATOM 1360 C CA . LEU A 1 169 ? 22.067 -7.880 -22.742 1.00 90.38 169 LEU A CA 1
ATOM 1361 C C . LEU A 1 169 ? 21.587 -9.325 -22.908 1.00 90.38 169 LEU A C 1
ATOM 1363 O O . LEU A 1 169 ? 22.288 -10.247 -22.492 1.00 90.38 169 LEU A O 1
ATOM 1367 N N . SER A 1 170 ? 20.427 -9.528 -23.540 1.00 92.06 170 SER A N 1
ATOM 1368 C CA . SER A 1 170 ? 19.917 -10.864 -23.845 1.00 92.06 170 SER A CA 1
ATOM 1369 C C . SER A 1 170 ? 20.801 -11.608 -24.844 1.00 92.06 170 SER A C 1
ATOM 1371 O O . SER A 1 170 ? 21.106 -12.775 -24.615 1.00 92.06 170 SER A O 1
ATOM 1373 N N . VAL A 1 171 ? 21.256 -10.944 -25.909 1.00 93.50 171 VAL A N 1
ATOM 1374 C CA . VAL A 1 171 ? 22.145 -11.535 -26.922 1.00 93.50 171 VAL A CA 1
ATOM 1375 C C . VAL A 1 171 ? 23.495 -11.919 -26.314 1.00 93.50 171 VAL A C 1
ATOM 1377 O O . VAL A 1 171 ? 23.916 -13.069 -26.426 1.00 93.50 171 VAL A O 1
ATOM 1380 N N . ALA A 1 172 ? 24.137 -10.997 -25.586 1.00 91.75 172 ALA A N 1
ATOM 1381 C CA . ALA A 1 172 ? 25.430 -11.227 -24.936 1.00 91.75 172 ALA A CA 1
ATOM 1382 C C . ALA A 1 172 ? 25.408 -12.415 -23.964 1.00 91.75 172 ALA A C 1
ATOM 1384 O O . ALA A 1 172 ? 26.431 -13.049 -23.722 1.00 91.75 172 ALA A O 1
ATOM 1385 N N . ASN A 1 173 ? 24.236 -12.702 -23.395 1.00 91.12 173 ASN A N 1
ATOM 1386 C CA . ASN A 1 173 ? 24.037 -13.739 -22.395 1.00 91.12 173 ASN A CA 1
ATOM 1387 C C . ASN A 1 173 ? 23.093 -14.843 -22.892 1.00 91.12 173 ASN A C 1
ATOM 1389 O O . ASN A 1 173 ? 22.493 -15.535 -22.069 1.00 91.12 173 ASN A O 1
ATOM 1393 N N . ARG A 1 174 ? 22.960 -15.036 -24.216 1.00 91.25 174 ARG A N 1
ATOM 1394 C CA . ARG A 1 174 ? 21.998 -15.982 -24.811 1.00 91.25 174 ARG A CA 1
ATOM 1395 C C . ARG A 1 174 ? 22.114 -17.374 -24.195 1.00 91.25 174 ARG A C 1
ATOM 1397 O O . ARG A 1 174 ? 21.116 -17.914 -23.742 1.00 91.25 174 ARG A O 1
ATOM 1404 N N . GLN A 1 175 ? 23.338 -17.888 -24.065 1.00 89.50 175 GLN A N 1
ATOM 1405 C CA . GLN A 1 175 ? 23.599 -19.199 -23.462 1.00 89.50 175 GLN A CA 1
ATOM 1406 C C . GLN A 1 175 ? 23.151 -19.294 -21.996 1.00 89.50 175 GLN A C 1
ATOM 1408 O O . GLN A 1 175 ? 22.718 -20.357 -21.563 1.00 89.50 175 GLN A O 1
ATOM 1413 N N . LEU A 1 176 ? 23.252 -18.209 -21.218 1.00 87.94 176 LEU A N 1
ATOM 1414 C CA . LEU A 1 176 ? 22.775 -18.199 -19.832 1.00 87.94 176 LEU A CA 1
ATOM 1415 C C . LEU A 1 176 ? 21.247 -18.248 -19.781 1.00 87.94 176 LEU A C 1
ATOM 1417 O O . LEU A 1 176 ? 20.702 -18.981 -18.963 1.00 87.94 176 LEU A O 1
ATOM 1421 N N . PHE A 1 177 ? 20.566 -17.510 -20.660 1.00 88.62 177 PHE A N 1
ATOM 1422 C CA . PHE A 1 177 ? 19.107 -17.562 -20.761 1.00 88.62 177 PHE A CA 1
ATOM 1423 C C . PHE A 1 177 ? 18.609 -18.904 -21.305 1.00 88.62 177 PHE A C 1
ATOM 1425 O O . PHE A 1 177 ? 17.687 -19.464 -20.734 1.00 88.62 177 PHE A O 1
ATOM 1432 N N . ASP A 1 178 ? 19.249 -19.461 -22.337 1.00 88.25 178 ASP A N 1
ATOM 1433 C CA . ASP A 1 178 ? 18.911 -20.788 -22.871 1.00 88.25 178 ASP A CA 1
ATOM 1434 C C . ASP A 1 178 ? 19.063 -21.869 -21.795 1.00 88.25 178 ASP A C 1
ATOM 1436 O O . ASP A 1 178 ? 18.188 -22.715 -21.636 1.00 88.25 178 ASP A O 1
ATOM 1440 N N . ARG A 1 179 ? 20.156 -21.824 -21.017 1.00 85.31 179 ARG A N 1
ATOM 1441 C CA . ARG A 1 179 ? 20.355 -22.737 -19.883 1.00 85.31 179 ARG A CA 1
ATOM 1442 C C . ARG A 1 179 ? 19.309 -22.534 -18.805 1.00 85.31 179 ARG A C 1
ATOM 1444 O O . ARG A 1 179 ? 18.841 -23.524 -18.265 1.00 85.31 179 ARG A O 1
ATOM 1451 N N . ALA A 1 180 ? 18.959 -21.285 -18.489 1.00 83.69 180 ALA A N 1
ATOM 1452 C CA . ALA A 1 180 ? 17.869 -21.018 -17.565 1.00 83.69 180 ALA A CA 1
ATOM 1453 C C . ALA A 1 180 ? 16.583 -21.662 -18.100 1.00 83.69 180 ALA A C 1
ATOM 1455 O O . ALA A 1 180 ? 16.018 -22.488 -17.411 1.00 83.69 180 ALA A O 1
ATOM 1456 N N . ASP A 1 181 ? 16.178 -21.422 -19.344 1.00 82.62 181 ASP A N 1
ATOM 1457 C CA . ASP A 1 181 ? 14.958 -22.012 -19.917 1.00 82.62 181 ASP A CA 1
ATOM 1458 C C . ASP A 1 181 ? 14.948 -23.557 -19.910 1.00 82.62 181 ASP A C 1
ATOM 1460 O O . ASP A 1 181 ? 13.883 -24.164 -19.816 1.00 82.62 181 ASP A O 1
ATOM 1464 N N . GLN A 1 182 ? 16.120 -24.197 -20.002 1.00 82.81 182 GLN A N 1
ATOM 1465 C CA . GLN A 1 182 ? 16.273 -25.657 -20.041 1.00 82.81 182 GLN A CA 1
ATOM 1466 C C . GLN A 1 182 ? 16.429 -26.322 -18.661 1.00 82.81 182 GLN A C 1
ATOM 1468 O O . GLN A 1 182 ? 16.227 -27.533 -18.563 1.00 82.81 182 GLN A O 1
ATOM 1473 N N . ASP A 1 183 ? 16.814 -25.584 -17.614 1.00 79.25 183 ASP A N 1
ATOM 1474 C CA . ASP A 1 183 ? 17.090 -26.155 -16.288 1.00 79.25 183 ASP A CA 1
ATOM 1475 C C . ASP A 1 183 ? 15.777 -26.625 -15.613 1.00 79.25 183 ASP A C 1
ATOM 1477 O O . ASP A 1 183 ? 14.834 -25.836 -15.458 1.00 79.25 183 ASP A O 1
ATOM 1481 N N . PRO A 1 184 ? 15.656 -27.901 -15.198 1.00 60.81 184 PRO A N 1
ATOM 1482 C CA . PRO A 1 184 ? 14.502 -28.371 -14.442 1.00 60.81 184 PRO A CA 1
ATOM 1483 C C . PRO A 1 184 ? 14.344 -27.576 -13.137 1.00 60.81 184 PRO A C 1
ATOM 1485 O O . PRO A 1 184 ? 15.193 -27.625 -12.250 1.00 60.81 184 PRO A O 1
ATOM 1488 N N . GLY A 1 185 ? 13.231 -26.853 -13.000 1.00 63.09 185 GLY A N 1
ATOM 1489 C CA . GLY A 1 185 ? 12.980 -25.973 -11.852 1.00 63.09 185 GLY A CA 1
ATOM 1490 C C . GLY A 1 185 ? 13.128 -24.483 -12.156 1.00 63.09 185 GLY A C 1
ATOM 1491 O O . GLY A 1 185 ? 12.970 -23.663 -11.250 1.00 63.09 185 GLY A O 1
ATOM 1492 N N . THR A 1 186 ? 13.372 -24.109 -13.410 1.00 66.06 186 THR A N 1
ATOM 1493 C CA . THR A 1 186 ? 13.280 -22.713 -13.835 1.00 66.06 186 THR A CA 1
ATOM 1494 C C . THR A 1 186 ? 11.856 -22.208 -13.727 1.00 66.06 186 THR A C 1
ATOM 1496 O O . THR A 1 186 ? 10.896 -22.835 -14.171 1.00 66.06 186 THR A O 1
ATOM 1499 N N . PHE A 1 187 ? 11.728 -21.046 -13.101 1.00 71.50 187 PHE A N 1
ATOM 1500 C CA . PHE A 1 187 ? 10.445 -20.443 -12.806 1.00 71.50 187 PHE A CA 1
ATOM 1501 C C . PHE A 1 187 ? 10.099 -19.344 -13.801 1.00 71.50 187 PHE A C 1
ATOM 1503 O O . PHE A 1 187 ? 11.002 -18.719 -14.363 1.00 71.50 187 PHE A O 1
ATOM 1510 N N . PRO A 1 188 ? 8.804 -19.029 -13.980 1.00 69.19 188 PRO A N 1
ATOM 1511 C CA . PRO A 1 188 ? 8.350 -18.012 -14.930 1.00 69.19 188 PRO A CA 1
ATOM 1512 C C . PRO A 1 188 ? 8.984 -16.615 -14.761 1.00 69.19 188 PRO A C 1
ATOM 1514 O O . PRO A 1 188 ? 8.893 -15.786 -15.665 1.00 69.19 188 PRO A O 1
ATOM 1517 N N . GLY A 1 189 ? 9.590 -16.329 -13.604 1.00 74.94 189 GLY A N 1
ATOM 1518 C CA . GLY A 1 189 ? 10.306 -15.088 -13.298 1.00 74.94 189 GLY A CA 1
ATOM 1519 C C . GLY A 1 189 ? 11.838 -15.156 -13.394 1.00 74.94 189 GLY A C 1
ATOM 1520 O O . GLY A 1 189 ? 12.489 -14.139 -13.155 1.00 74.94 189 GLY A O 1
ATOM 1521 N N . ALA A 1 190 ? 12.432 -16.306 -13.731 1.00 79.88 190 ALA A N 1
ATOM 1522 C CA . ALA A 1 190 ? 13.882 -16.508 -13.672 1.00 79.88 190 ALA A CA 1
ATOM 1523 C C . ALA A 1 190 ? 14.644 -15.580 -14.622 1.00 79.88 190 ALA A C 1
ATOM 1525 O O . ALA A 1 190 ? 15.605 -14.934 -14.212 1.00 79.88 190 ALA A O 1
ATOM 1526 N N . GLU A 1 191 ? 14.186 -15.447 -15.867 1.00 79.75 191 GLU A N 1
ATOM 1527 C CA . GLU A 1 191 ? 14.809 -14.557 -16.851 1.00 79.75 191 GLU A CA 1
ATOM 1528 C C . GLU A 1 191 ? 14.724 -13.083 -16.430 1.00 79.75 191 GLU A C 1
ATOM 1530 O O . GLU A 1 191 ? 15.652 -12.310 -16.658 1.00 79.75 191 GLU A O 1
ATOM 1535 N N . LEU A 1 192 ? 13.629 -12.692 -15.774 1.00 79.56 192 LEU A N 1
ATOM 1536 C CA . LEU A 1 192 ? 13.442 -11.336 -15.263 1.00 79.56 192 LEU A CA 1
ATOM 1537 C C . LEU A 1 192 ? 14.438 -11.032 -14.127 1.00 79.56 192 LEU A C 1
ATOM 1539 O O . LEU A 1 192 ? 15.094 -9.985 -14.128 1.00 79.56 192 LEU A O 1
ATOM 1543 N N . MET A 1 193 ? 14.598 -11.960 -13.181 1.00 80.94 193 MET A N 1
ATOM 1544 C CA . MET A 1 193 ? 15.565 -11.825 -12.086 1.00 80.94 193 MET A CA 1
ATOM 1545 C C . MET A 1 193 ? 17.012 -11.898 -12.588 1.00 80.94 193 MET A C 1
ATOM 1547 O O . MET A 1 193 ? 17.836 -11.076 -12.189 1.00 80.94 193 MET A O 1
ATOM 1551 N N . LEU A 1 194 ? 17.312 -12.815 -13.512 1.00 85.44 194 LEU A N 1
ATOM 1552 C CA . LEU A 1 194 ? 18.628 -12.944 -14.139 1.00 85.44 194 LEU A CA 1
ATOM 1553 C C . LEU A 1 194 ? 18.994 -11.688 -14.936 1.00 85.44 194 LEU A C 1
ATOM 1555 O O . LEU A 1 194 ? 20.099 -11.173 -14.787 1.00 85.44 194 LEU A O 1
ATOM 1559 N N . GLY A 1 195 ? 18.065 -11.153 -15.730 1.00 85.56 195 GLY A N 1
ATOM 1560 C CA . GLY A 1 195 ? 18.263 -9.906 -16.466 1.00 85.56 195 GLY A CA 1
ATOM 1561 C C . GLY A 1 195 ? 18.530 -8.725 -15.536 1.00 85.56 195 GLY A C 1
ATOM 1562 O O . GLY A 1 195 ? 19.418 -7.918 -15.798 1.00 85.56 195 GLY A O 1
ATOM 1563 N N . THR A 1 196 ? 17.817 -8.650 -14.409 1.00 81.62 196 THR A N 1
ATOM 1564 C CA . THR A 1 196 ? 18.035 -7.609 -13.395 1.00 81.62 196 THR A CA 1
ATOM 1565 C C . THR A 1 196 ? 19.415 -7.740 -12.752 1.00 81.62 196 THR A C 1
ATOM 1567 O O . THR A 1 196 ? 20.120 -6.741 -12.620 1.00 81.62 196 THR A O 1
ATOM 1570 N N . LEU A 1 197 ? 19.834 -8.960 -12.407 1.00 83.44 197 LEU A N 1
ATOM 1571 C CA . LEU A 1 197 ? 21.162 -9.223 -11.857 1.00 83.44 197 LEU A CA 1
ATOM 1572 C C . LEU A 1 197 ? 22.271 -8.840 -12.852 1.00 83.44 197 LEU A C 1
ATOM 1574 O O . LEU A 1 197 ? 23.196 -8.118 -12.488 1.00 83.44 197 LEU A O 1
ATOM 1578 N N . LEU A 1 198 ? 22.141 -9.248 -14.119 1.00 86.12 198 LEU A N 1
ATOM 1579 C CA . LEU A 1 198 ? 23.094 -8.946 -15.196 1.00 86.12 198 LEU A CA 1
ATOM 1580 C C . LEU A 1 198 ? 23.244 -7.441 -15.480 1.00 86.12 198 LEU A C 1
ATOM 1582 O O . LEU A 1 198 ? 24.288 -7.004 -15.958 1.00 86.12 198 LEU A O 1
ATOM 1586 N N . ARG A 1 199 ? 22.222 -6.625 -15.185 1.00 81.81 199 ARG A N 1
ATOM 1587 C CA . ARG A 1 199 ? 22.317 -5.157 -15.293 1.00 81.81 199 ARG A CA 1
ATOM 1588 C C . ARG A 1 199 ? 23.149 -4.534 -14.177 1.00 81.81 199 ARG A C 1
ATOM 1590 O O . ARG A 1 199 ? 23.728 -3.470 -14.377 1.00 81.81 199 ARG A O 1
ATOM 1597 N N . VAL A 1 200 ? 23.162 -5.155 -13.001 1.00 77.88 200 VAL A N 1
ATOM 1598 C CA . VAL A 1 200 ? 23.859 -4.636 -11.815 1.00 77.88 200 VAL A CA 1
ATOM 1599 C C . VAL A 1 200 ? 25.279 -5.195 -11.722 1.00 77.88 200 VAL A C 1
ATOM 1601 O O . VAL A 1 200 ? 26.165 -4.524 -11.199 1.00 77.88 200 VAL A O 1
ATOM 1604 N N . GLN A 1 201 ? 25.514 -6.398 -12.247 1.00 75.12 201 GLN A N 1
ATOM 1605 C CA . GLN A 1 201 ? 26.786 -7.101 -12.133 1.00 75.12 201 GLN A CA 1
ATOM 1606 C C . GLN A 1 201 ? 27.228 -7.716 -13.462 1.00 75.12 201 GLN A C 1
ATOM 1608 O O . GLN A 1 201 ? 26.432 -8.286 -14.205 1.00 75.12 201 GLN A O 1
ATOM 1613 N N . LYS A 1 202 ? 28.539 -7.684 -13.729 1.00 72.06 202 LYS A N 1
ATOM 1614 C CA . LYS A 1 202 ? 29.139 -8.481 -14.805 1.00 72.06 202 LYS A CA 1
ATOM 1615 C C . LYS A 1 202 ? 29.246 -9.935 -14.338 1.00 72.06 202 LYS A C 1
ATOM 1617 O O . LYS A 1 202 ? 29.985 -10.216 -13.398 1.00 72.06 202 LYS A O 1
ATOM 1622 N N . ILE A 1 203 ? 28.531 -10.849 -14.992 1.00 67.06 203 ILE A N 1
ATOM 1623 C CA . ILE A 1 203 ? 28.532 -12.279 -14.650 1.00 67.06 203 ILE A CA 1
ATOM 1624 C C . ILE A 1 203 ? 29.381 -13.055 -15.662 1.00 67.06 203 ILE A C 1
ATOM 1626 O O . ILE A 1 203 ? 29.298 -12.820 -16.866 1.00 67.06 203 ILE A O 1
ATOM 1630 N N . ALA A 1 204 ? 30.193 -13.999 -15.178 1.00 72.00 204 ALA A N 1
ATOM 1631 C CA . ALA A 1 204 ? 30.934 -14.915 -16.038 1.00 72.00 204 ALA A CA 1
ATOM 1632 C C . ALA A 1 204 ? 29.983 -15.962 -16.677 1.00 72.00 204 ALA A C 1
ATOM 1634 O O . ALA A 1 204 ? 29.225 -16.598 -15.941 1.00 72.00 204 ALA A O 1
ATOM 1635 N N . PRO A 1 205 ? 30.057 -16.235 -17.996 1.00 67.56 205 PRO A N 1
ATOM 1636 C CA . PRO A 1 205 ? 29.123 -17.131 -18.705 1.00 67.56 205 PRO A CA 1
ATOM 1637 C C . PRO A 1 205 ? 29.133 -18.606 -18.260 1.00 67.56 205 PRO A C 1
ATOM 1639 O O . PRO A 1 205 ? 28.281 -19.397 -18.665 1.00 67.56 205 PRO A O 1
ATOM 1642 N N . GLN A 1 206 ? 30.135 -19.018 -17.482 1.00 71.75 206 GLN A N 1
ATOM 1643 C CA . GLN A 1 206 ? 30.422 -20.434 -17.235 1.00 71.75 206 GLN A CA 1
ATOM 1644 C C . GLN A 1 206 ? 29.672 -21.031 -16.033 1.00 71.75 206 GLN A C 1
ATOM 1646 O O . GLN A 1 206 ? 29.636 -22.248 -15.885 1.00 71.75 206 GLN A O 1
ATOM 1651 N N . LEU A 1 207 ? 29.052 -20.211 -15.180 1.00 74.75 207 LEU A N 1
ATOM 1652 C CA . LEU A 1 207 ? 28.325 -20.690 -13.998 1.00 74.75 207 LEU A CA 1
ATOM 1653 C C . LEU A 1 207 ? 26.859 -21.018 -14.323 1.00 74.75 207 LEU A C 1
ATOM 1655 O O . LEU A 1 207 ? 26.253 -20.381 -15.183 1.00 74.75 207 LEU A O 1
ATOM 1659 N N . ASN A 1 208 ? 26.267 -21.983 -13.603 1.00 81.06 208 ASN A N 1
ATOM 1660 C CA . ASN A 1 208 ? 24.819 -22.217 -13.659 1.00 81.06 208 ASN A CA 1
ATOM 1661 C C . ASN A 1 208 ? 24.080 -20.925 -13.209 1.00 81.06 208 ASN A C 1
ATOM 1663 O O . ASN A 1 208 ? 24.366 -20.430 -12.108 1.00 81.06 208 ASN A O 1
ATOM 1667 N N . PRO A 1 209 ? 23.149 -20.379 -14.023 1.00 75.81 209 PRO A N 1
ATOM 1668 C CA . PRO A 1 209 ? 22.465 -19.116 -13.736 1.00 75.81 209 PRO A CA 1
ATOM 1669 C C . PRO A 1 209 ? 21.688 -19.121 -12.415 1.00 75.81 209 PRO A C 1
ATOM 1671 O O . PRO A 1 209 ? 21.774 -18.158 -11.653 1.00 75.81 209 PRO A O 1
ATOM 1674 N N . LEU A 1 210 ? 20.974 -20.209 -12.109 1.00 77.25 210 LEU A N 1
ATOM 1675 C CA . LEU A 1 210 ? 20.188 -20.349 -10.882 1.00 77.25 210 LEU A CA 1
ATOM 1676 C C . LEU A 1 210 ? 21.089 -20.477 -9.656 1.00 77.25 210 LEU A C 1
ATOM 1678 O O . LEU A 1 210 ? 20.840 -19.831 -8.640 1.00 77.25 210 LEU A O 1
ATOM 1682 N N . THR A 1 211 ? 22.178 -21.241 -9.757 1.00 82.06 211 THR A N 1
ATOM 1683 C CA . THR A 1 211 ? 23.174 -21.350 -8.681 1.00 82.06 211 THR A CA 1
ATOM 1684 C C . THR A 1 211 ? 23.808 -19.998 -8.369 1.00 82.06 211 THR A C 1
ATOM 1686 O O . THR A 1 211 ? 24.027 -19.681 -7.199 1.00 82.06 211 THR A O 1
ATOM 1689 N N . ARG A 1 212 ? 24.088 -19.172 -9.387 1.00 77.69 212 ARG A N 1
ATOM 1690 C CA . ARG A 1 212 ? 24.615 -17.820 -9.169 1.00 77.69 212 ARG A CA 1
ATOM 1691 C C . ARG A 1 212 ? 23.556 -16.879 -8.614 1.00 77.69 212 ARG A C 1
ATOM 1693 O O . ARG A 1 212 ? 23.865 -16.186 -7.656 1.00 77.69 212 ARG A O 1
ATOM 1700 N N . LEU A 1 213 ? 22.337 -16.876 -9.157 1.00 79.44 213 LEU A N 1
ATOM 1701 C CA . LEU A 1 213 ? 21.230 -16.069 -8.633 1.00 79.44 213 LEU A CA 1
ATOM 1702 C C . LEU A 1 213 ? 20.998 -16.379 -7.150 1.00 79.44 213 LEU A C 1
ATOM 1704 O O . LEU A 1 213 ? 20.916 -15.470 -6.331 1.00 79.44 213 LEU A O 1
ATOM 1708 N N . ARG A 1 214 ? 20.980 -17.668 -6.799 1.00 81.75 214 ARG A N 1
ATOM 1709 C CA . ARG A 1 214 ? 20.903 -18.132 -5.416 1.00 81.75 214 ARG A CA 1
ATOM 1710 C C . ARG A 1 214 ? 22.075 -17.621 -4.587 1.00 81.75 214 ARG A C 1
ATOM 1712 O O . ARG A 1 214 ? 21.844 -17.078 -3.516 1.00 81.75 214 ARG A O 1
ATOM 1719 N N . ARG A 1 215 ? 23.311 -17.785 -5.068 1.00 82.06 215 ARG A N 1
ATOM 1720 C CA . ARG A 1 215 ? 24.511 -17.305 -4.369 1.00 82.06 215 ARG A CA 1
ATOM 1721 C C . ARG A 1 215 ? 24.443 -15.802 -4.118 1.00 82.06 215 ARG A C 1
ATOM 1723 O O . ARG A 1 215 ? 24.625 -15.392 -2.991 1.00 82.06 215 ARG A O 1
ATOM 1730 N N . GLU A 1 216 ? 24.114 -15.005 -5.127 1.00 78.94 216 GLU A N 1
ATOM 1731 C CA . GLU A 1 216 ? 24.007 -13.547 -5.004 1.00 78.94 216 GLU A CA 1
ATOM 1732 C C . GLU A 1 216 ? 22.927 -13.125 -4.016 1.00 78.94 216 GLU A C 1
ATOM 1734 O O . GLU A 1 216 ? 23.150 -12.230 -3.209 1.00 78.94 216 GLU A O 1
ATOM 1739 N N . LEU A 1 217 ? 21.772 -13.791 -4.030 1.00 76.88 217 LEU A N 1
ATOM 1740 C CA . LEU A 1 217 ? 20.733 -13.546 -3.036 1.00 76.88 217 LEU A CA 1
ATOM 1741 C C . LEU A 1 217 ? 21.196 -13.922 -1.618 1.00 76.88 217 LEU A C 1
ATOM 1743 O O . LEU A 1 217 ? 20.886 -13.202 -0.671 1.00 76.88 217 LEU A O 1
ATOM 1747 N N . MET A 1 218 ? 21.958 -15.011 -1.470 1.00 74.19 218 MET A N 1
ATOM 1748 C CA . MET A 1 218 ? 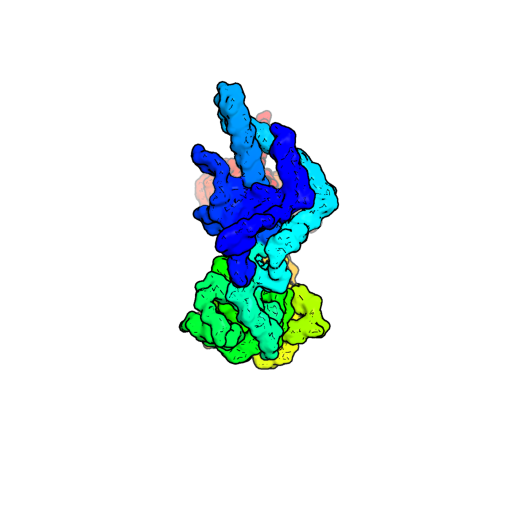22.498 -15.467 -0.183 1.00 74.19 218 MET A CA 1
ATOM 1749 C C . MET A 1 218 ? 23.672 -14.605 0.321 1.00 74.19 218 MET A C 1
ATOM 1751 O O . MET A 1 218 ? 23.789 -14.399 1.527 1.00 74.19 218 MET A O 1
ATOM 1755 N N . ASP A 1 219 ? 24.488 -14.061 -0.584 1.00 73.12 219 ASP A N 1
ATOM 1756 C CA . ASP A 1 219 ? 25.715 -13.303 -0.301 1.00 73.12 219 ASP A CA 1
ATOM 1757 C C . ASP A 1 219 ? 25.470 -11.790 -0.130 1.00 73.12 219 ASP A C 1
ATOM 1759 O O . ASP A 1 219 ? 26.411 -11.033 0.105 1.00 73.12 219 ASP A O 1
ATOM 1763 N N . THR A 1 220 ? 24.217 -11.314 -0.163 1.00 65.44 220 THR A N 1
ATOM 1764 C CA . THR A 1 220 ? 23.889 -9.894 0.104 1.00 65.44 220 THR A CA 1
ATOM 1765 C C . THR A 1 220 ? 24.207 -9.427 1.537 1.00 65.44 220 THR A C 1
ATOM 1767 O O . THR A 1 220 ? 23.973 -8.266 1.880 1.00 65.44 220 THR A O 1
ATOM 1770 N N . GLY A 1 221 ? 24.752 -10.301 2.392 1.00 59.25 221 GLY A N 1
ATOM 1771 C CA . GLY A 1 221 ? 25.393 -9.965 3.667 1.00 59.25 221 GLY A CA 1
ATOM 1772 C C . GLY A 1 221 ? 24.457 -9.517 4.791 1.00 59.25 221 GLY A C 1
ATOM 1773 O O . GLY A 1 221 ? 24.888 -9.453 5.937 1.00 59.25 221 GLY A O 1
ATOM 1774 N N . ARG A 1 222 ? 23.184 -9.220 4.497 1.00 60.81 222 ARG A N 1
ATOM 1775 C CA . ARG A 1 222 ? 22.213 -8.747 5.495 1.00 60.81 222 ARG A CA 1
ATOM 1776 C C . ARG A 1 222 ? 21.217 -9.807 5.938 1.00 60.81 222 ARG A C 1
ATOM 1778 O O . ARG A 1 222 ? 20.889 -9.826 7.117 1.00 60.81 222 ARG A O 1
ATOM 1785 N N . VAL A 1 223 ? 20.754 -10.687 5.046 1.00 63.09 223 VAL A N 1
ATOM 1786 C CA . VAL A 1 223 ? 19.779 -11.729 5.401 1.00 63.09 223 VAL A CA 1
ATOM 1787 C C . VAL A 1 223 ? 19.961 -12.965 4.517 1.00 63.09 223 VAL A C 1
ATOM 1789 O O . VAL A 1 223 ? 19.979 -12.871 3.293 1.00 63.09 223 VAL A O 1
ATOM 1792 N N . THR A 1 224 ? 20.089 -14.140 5.133 1.00 71.38 224 THR A N 1
ATOM 1793 C CA . THR A 1 224 ? 20.186 -15.418 4.416 1.00 71.38 224 THR A CA 1
ATOM 1794 C C . THR A 1 224 ? 18.796 -15.881 3.981 1.00 71.38 224 THR A C 1
ATOM 1796 O O . THR A 1 224 ? 18.003 -16.305 4.821 1.00 71.38 224 THR A O 1
ATOM 1799 N N . ILE A 1 225 ? 18.515 -15.864 2.672 1.00 74.19 225 ILE A N 1
ATOM 1800 C CA . ILE A 1 225 ? 17.293 -16.471 2.120 1.00 74.19 225 ILE A CA 1
ATOM 1801 C C . ILE A 1 225 ? 17.310 -17.976 2.403 1.00 74.19 225 ILE A C 1
ATOM 1803 O O . ILE A 1 225 ? 18.205 -18.704 1.955 1.00 74.19 225 ILE A O 1
ATOM 1807 N N . LYS A 1 226 ? 16.309 -18.465 3.138 1.00 82.12 226 LYS A N 1
ATOM 1808 C CA . LYS A 1 226 ? 16.222 -19.892 3.477 1.00 82.12 226 LYS A CA 1
ATOM 1809 C C . LYS A 1 226 ? 15.919 -20.753 2.245 1.00 82.12 226 LYS A C 1
ATOM 1811 O O . LYS A 1 226 ? 15.244 -20.301 1.318 1.00 82.12 226 LYS A O 1
ATOM 1816 N N . PRO A 1 227 ? 16.305 -22.046 2.242 1.00 81.19 227 PRO A N 1
ATOM 1817 C CA . PRO A 1 227 ? 15.944 -22.971 1.163 1.00 81.19 227 PRO A CA 1
ATOM 1818 C C . PRO A 1 227 ? 14.430 -23.078 0.895 1.00 81.19 227 PRO A C 1
ATOM 1820 O O . PRO A 1 227 ? 14.024 -23.371 -0.226 1.00 81.19 227 PRO A O 1
ATOM 1823 N N . SER A 1 228 ? 13.578 -22.852 1.902 1.00 80.38 228 SER A N 1
ATOM 1824 C CA . SER A 1 228 ? 12.116 -22.781 1.738 1.00 80.38 228 SER A CA 1
ATOM 1825 C C . SER A 1 228 ? 11.686 -21.567 0.915 1.00 80.38 228 SER A C 1
ATOM 1827 O O . SER A 1 228 ? 10.924 -21.720 -0.034 1.00 80.38 228 SER A O 1
ATOM 1829 N N . THR A 1 229 ? 12.230 -20.390 1.220 1.00 79.44 229 THR A N 1
ATOM 1830 C CA . THR A 1 229 ? 11.982 -19.145 0.485 1.00 79.44 229 THR A CA 1
ATOM 1831 C C . THR A 1 229 ? 12.509 -19.251 -0.949 1.00 79.44 229 THR A C 1
ATOM 1833 O O . THR A 1 229 ? 11.849 -18.826 -1.893 1.00 79.44 229 THR A O 1
ATOM 1836 N N . TRP A 1 230 ? 13.649 -19.927 -1.147 1.00 80.31 230 TRP A N 1
ATOM 1837 C CA . TRP A 1 230 ? 14.141 -20.264 -2.486 1.00 80.31 230 TRP A CA 1
ATOM 1838 C C . TRP A 1 230 ? 13.171 -21.154 -3.269 1.00 80.31 230 TRP A C 1
ATOM 1840 O O . TRP A 1 230 ? 12.963 -20.932 -4.452 1.00 80.31 230 TRP A O 1
ATOM 1850 N N . ARG A 1 231 ? 12.518 -22.136 -2.641 1.00 81.75 231 ARG A N 1
ATOM 1851 C CA . ARG A 1 231 ? 11.491 -22.932 -3.336 1.00 81.75 231 ARG A CA 1
ATOM 1852 C C . ARG A 1 231 ? 10.274 -22.092 -3.729 1.00 81.75 231 ARG A C 1
ATOM 1854 O O . ARG A 1 231 ? 9.722 -22.312 -4.798 1.00 81.75 231 ARG A O 1
ATOM 1861 N N . GLN A 1 232 ? 9.894 -21.106 -2.918 1.00 78.88 232 GLN A N 1
ATOM 1862 C CA . GLN A 1 232 ? 8.798 -20.182 -3.242 1.00 78.88 232 GLN A CA 1
ATOM 1863 C C . GLN A 1 232 ? 9.150 -19.228 -4.376 1.00 78.88 232 GLN A C 1
ATOM 1865 O O . GLN A 1 232 ? 8.307 -18.964 -5.231 1.00 78.88 232 GLN A O 1
ATOM 1870 N N . LEU A 1 233 ? 10.403 -18.773 -4.435 1.00 79.00 233 LEU A N 1
ATOM 1871 C CA . LEU A 1 233 ? 10.942 -18.043 -5.581 1.00 79.00 233 LEU A CA 1
ATOM 1872 C C . LEU A 1 233 ? 10.672 -18.781 -6.891 1.00 79.00 233 LEU A C 1
ATOM 1874 O O . LEU A 1 233 ? 10.206 -18.168 -7.849 1.00 79.00 233 LEU A O 1
ATOM 1878 N N . LEU A 1 234 ? 10.859 -20.107 -6.891 1.00 79.38 234 LEU A N 1
ATOM 1879 C CA . LEU A 1 234 ? 10.604 -20.938 -8.067 1.00 79.38 234 LEU A CA 1
ATOM 1880 C C . LEU A 1 234 ? 9.114 -21.014 -8.468 1.00 79.38 234 LEU A C 1
ATOM 1882 O O . LEU A 1 234 ? 8.772 -21.558 -9.513 1.00 79.38 234 LEU A O 1
ATOM 1886 N N . THR A 1 235 ? 8.209 -20.466 -7.659 1.00 83.50 235 THR A N 1
ATOM 1887 C CA . THR A 1 235 ? 6.767 -20.414 -7.947 1.00 83.50 235 THR A CA 1
ATOM 1888 C C . THR A 1 235 ? 6.279 -19.013 -8.317 1.00 83.50 235 THR A C 1
ATOM 1890 O O . THR A 1 235 ? 5.129 -18.854 -8.730 1.00 83.50 235 THR A O 1
ATOM 1893 N N . LEU A 1 236 ? 7.136 -17.986 -8.223 1.00 85.56 236 LEU A N 1
ATOM 1894 C CA . LEU A 1 236 ? 6.753 -16.618 -8.560 1.00 85.56 236 LEU A CA 1
ATOM 1895 C C . LEU A 1 236 ? 6.431 -16.497 -10.050 1.00 85.56 236 LEU A C 1
ATOM 1897 O O . LEU A 1 236 ? 7.279 -16.659 -10.931 1.00 85.56 236 LEU A O 1
ATOM 1901 N N . THR A 1 237 ? 5.184 -16.136 -10.330 1.00 85.31 237 THR A N 1
ATOM 1902 C CA . THR A 1 237 ? 4.763 -15.737 -11.676 1.00 85.31 237 THR A CA 1
ATOM 1903 C C . THR A 1 237 ? 5.162 -14.281 -11.947 1.00 85.31 237 THR A C 1
ATOM 1905 O O . THR A 1 237 ? 5.347 -13.501 -11.006 1.00 85.31 237 THR A O 1
ATOM 1908 N N . PRO A 1 238 ? 5.206 -13.834 -13.214 1.00 81.44 238 PRO A N 1
ATOM 1909 C CA . PRO A 1 238 ? 5.504 -12.438 -13.518 1.00 81.44 238 PRO A CA 1
ATOM 1910 C C . PRO A 1 238 ? 4.503 -11.446 -12.912 1.00 81.44 238 PRO A C 1
ATOM 1912 O O . PRO A 1 238 ? 4.846 -10.287 -12.717 1.00 81.44 238 PRO A O 1
ATOM 1915 N N . ALA A 1 239 ? 3.274 -11.881 -12.614 1.00 85.50 239 ALA A N 1
ATOM 1916 C CA . ALA A 1 239 ? 2.278 -11.043 -11.955 1.00 85.50 239 ALA A CA 1
ATOM 1917 C C . ALA A 1 239 ? 2.665 -10.708 -10.504 1.00 85.50 239 ALA A C 1
ATOM 1919 O O . ALA A 1 239 ? 2.380 -9.604 -10.056 1.00 85.50 239 ALA A O 1
ATOM 1920 N N . HIS A 1 240 ? 3.362 -11.606 -9.799 1.00 89.75 240 HIS A N 1
ATOM 1921 C CA . HIS A 1 240 ? 3.887 -11.323 -8.460 1.00 89.75 240 HIS A CA 1
ATOM 1922 C C . HIS A 1 240 ? 5.027 -10.304 -8.513 1.00 89.75 240 HIS A C 1
ATOM 1924 O O . HIS A 1 240 ? 5.073 -9.379 -7.713 1.00 89.75 240 HIS A O 1
ATOM 1930 N N . LEU A 1 241 ? 5.922 -10.433 -9.496 1.00 84.62 241 LEU A N 1
ATOM 1931 C CA . LEU A 1 241 ? 7.066 -9.528 -9.638 1.00 84.62 241 LEU A CA 1
ATOM 1932 C C . LEU A 1 241 ? 6.639 -8.100 -10.019 1.00 84.62 241 LEU A C 1
ATOM 1934 O O . LEU A 1 241 ? 7.302 -7.148 -9.623 1.00 84.62 241 LEU A O 1
ATOM 1938 N N . ARG A 1 242 ? 5.484 -7.924 -10.680 1.00 84.19 242 ARG A N 1
ATOM 1939 C CA . ARG A 1 242 ? 4.889 -6.594 -10.929 1.00 84.19 242 ARG A CA 1
ATOM 1940 C C . ARG A 1 242 ? 4.519 -5.832 -9.656 1.00 84.19 242 ARG A C 1
ATOM 1942 O O . ARG A 1 242 ? 4.442 -4.609 -9.692 1.00 84.19 242 ARG A O 1
ATOM 1949 N N . LEU A 1 243 ? 4.321 -6.519 -8.531 1.00 89.81 243 LEU A N 1
ATOM 1950 C CA . LEU A 1 243 ? 4.066 -5.847 -7.254 1.00 89.81 243 LEU A CA 1
ATOM 1951 C C . LEU A 1 243 ? 5.279 -5.023 -6.807 1.00 89.81 243 LEU A C 1
ATOM 1953 O O . LEU A 1 243 ? 5.114 -3.988 -6.168 1.00 89.81 243 LEU A O 1
ATOM 1957 N N . ILE A 1 244 ? 6.490 -5.422 -7.208 1.00 89.31 244 ILE A N 1
ATOM 1958 C CA . ILE A 1 244 ? 7.702 -4.646 -6.945 1.00 89.31 244 ILE A CA 1
ATOM 1959 C C . ILE A 1 244 ? 7.605 -3.289 -7.647 1.00 89.31 244 ILE A C 1
ATOM 1961 O O . ILE A 1 244 ? 7.814 -2.254 -7.026 1.00 89.31 244 ILE A O 1
ATOM 1965 N N . GLU A 1 245 ? 7.194 -3.269 -8.918 1.00 82.25 245 GLU A N 1
ATOM 1966 C CA . GLU A 1 245 ? 6.988 -2.012 -9.642 1.00 82.25 245 GLU A CA 1
ATOM 1967 C C . GLU A 1 245 ? 5.926 -1.142 -8.976 1.00 82.25 245 GLU A C 1
ATOM 1969 O O . GLU A 1 245 ? 6.089 0.075 -8.911 1.00 82.25 245 GLU A O 1
ATOM 1974 N N . GLU A 1 246 ? 4.833 -1.750 -8.514 1.00 87.56 246 GLU A N 1
ATOM 1975 C CA . GLU A 1 246 ? 3.697 -1.039 -7.935 1.00 87.56 246 GLU A CA 1
ATOM 1976 C C . GLU A 1 246 ? 4.044 -0.370 -6.602 1.00 87.56 246 GLU A C 1
ATOM 1978 O O . GLU A 1 246 ? 3.698 0.797 -6.417 1.00 87.56 246 GLU A O 1
ATOM 1983 N N . PHE A 1 247 ? 4.754 -1.075 -5.717 1.00 92.12 247 PHE A N 1
ATOM 1984 C CA . PHE A 1 247 ? 4.937 -0.665 -4.321 1.00 92.12 247 PHE A CA 1
ATOM 1985 C C . PHE A 1 247 ? 6.342 -0.173 -3.967 1.00 92.12 247 PHE A C 1
ATOM 1987 O O . PHE A 1 247 ? 6.515 0.401 -2.888 1.00 92.12 247 PHE A O 1
ATOM 1994 N N . TYR A 1 248 ? 7.336 -0.351 -4.846 1.00 91.69 248 TYR A N 1
ATOM 1995 C CA . TYR A 1 248 ? 8.714 0.050 -4.568 1.00 91.69 248 TYR A CA 1
ATOM 1996 C C . TYR A 1 248 ? 9.204 1.256 -5.386 1.00 91.69 248 TYR A C 1
ATOM 1998 O O . TYR A 1 248 ? 8.759 1.540 -6.507 1.00 91.69 248 TYR A O 1
ATOM 2006 N N . GLU A 1 249 ? 10.167 1.977 -4.807 1.00 89.19 249 GLU A N 1
ATOM 2007 C CA . GLU A 1 249 ? 10.913 3.068 -5.443 1.00 89.19 249 GLU A CA 1
ATOM 2008 C C . GLU A 1 249 ? 12.428 2.809 -5.431 1.00 89.19 249 GLU A C 1
ATOM 2010 O O . GLU A 1 249 ? 12.977 2.245 -4.484 1.00 89.19 249 GLU A O 1
ATOM 2015 N N . GLY A 1 250 ? 13.121 3.180 -6.514 1.00 86.56 250 GLY A N 1
ATOM 2016 C CA . GLY A 1 250 ? 14.576 3.062 -6.626 1.00 86.56 250 GLY A CA 1
ATOM 2017 C C . GLY A 1 250 ? 15.060 1.880 -7.472 1.00 86.56 250 GLY A C 1
ATOM 2018 O O . GLY A 1 250 ? 14.482 1.552 -8.507 1.00 86.56 250 GLY A O 1
ATOM 2019 N N . LYS A 1 251 ? 16.190 1.285 -7.069 1.00 83.06 251 LYS A N 1
ATOM 2020 C CA . LYS A 1 251 ? 16.868 0.225 -7.831 1.00 83.06 251 LYS A CA 1
ATOM 2021 C C . LYS A 1 251 ? 16.151 -1.112 -7.658 1.00 83.06 251 LYS A C 1
ATOM 2023 O O . LYS A 1 251 ? 15.986 -1.577 -6.538 1.00 83.06 251 LYS A O 1
ATOM 2028 N N . VAL A 1 252 ? 15.867 -1.773 -8.776 1.00 80.25 252 VAL A N 1
ATOM 2029 C CA . VAL A 1 252 ? 15.117 -3.038 -8.833 1.00 80.25 252 VAL A CA 1
ATOM 2030 C C . VAL A 1 252 ? 15.736 -4.150 -7.982 1.00 80.25 252 VAL A C 1
ATOM 2032 O O . VAL A 1 252 ? 15.026 -4.826 -7.250 1.00 80.25 252 VAL A O 1
ATOM 2035 N N . TRP A 1 253 ? 17.059 -4.353 -8.041 1.00 82.62 253 TRP A N 1
ATOM 2036 C CA . TRP A 1 253 ? 17.683 -5.500 -7.365 1.00 82.62 253 TRP A CA 1
ATOM 2037 C C . TRP A 1 253 ? 17.503 -5.490 -5.833 1.00 82.62 253 TRP A C 1
ATOM 2039 O O . TRP A 1 253 ? 16.990 -6.475 -5.308 1.00 82.62 253 TRP A O 1
ATOM 2049 N N . PRO A 1 254 ? 17.822 -4.400 -5.102 1.00 85.25 254 PRO A N 1
ATOM 2050 C CA . PRO A 1 254 ? 17.491 -4.298 -3.678 1.00 85.25 254 PRO A CA 1
ATOM 2051 C C . PRO A 1 254 ? 16.014 -4.548 -3.348 1.00 85.25 254 PRO A C 1
ATOM 2053 O O . PRO A 1 254 ? 15.721 -5.185 -2.343 1.00 85.25 254 PRO A O 1
ATOM 2056 N N . GLN A 1 255 ? 15.095 -4.089 -4.198 1.00 87.50 255 GLN A N 1
ATOM 2057 C CA . GLN A 1 255 ? 13.654 -4.249 -3.981 1.00 87.50 255 GLN A CA 1
ATOM 2058 C C . GLN A 1 255 ? 13.201 -5.693 -4.174 1.00 87.50 255 GLN A C 1
ATOM 2060 O O . GLN A 1 255 ? 12.368 -6.179 -3.422 1.00 87.50 255 GLN A O 1
ATOM 2065 N N . VAL A 1 256 ? 13.772 -6.396 -5.158 1.00 85.06 256 VAL A N 1
ATOM 2066 C CA . VAL A 1 256 ? 13.565 -7.836 -5.329 1.00 85.06 256 VAL A CA 1
ATOM 2067 C C . VAL A 1 256 ? 13.996 -8.565 -4.063 1.00 85.06 256 VAL A C 1
ATOM 2069 O O . VAL A 1 256 ? 13.236 -9.379 -3.560 1.00 85.06 256 VAL A O 1
ATOM 2072 N N . VAL A 1 257 ? 15.174 -8.256 -3.513 1.00 85.31 257 VAL A N 1
ATOM 2073 C CA . VAL A 1 257 ? 15.631 -8.874 -2.258 1.00 85.31 257 VAL A CA 1
ATOM 2074 C C . VAL A 1 257 ? 14.658 -8.569 -1.117 1.00 85.31 257 VAL A C 1
ATOM 2076 O O . VAL A 1 257 ? 14.193 -9.493 -0.458 1.00 85.31 257 VAL A O 1
ATOM 2079 N N . ASP A 1 258 ? 14.302 -7.302 -0.917 1.00 90.06 258 ASP A N 1
ATOM 2080 C CA . ASP A 1 258 ? 13.379 -6.873 0.138 1.00 90.06 258 ASP A CA 1
ATOM 2081 C C . ASP A 1 258 ? 11.997 -7.542 0.033 1.00 90.06 258 ASP A C 1
ATOM 2083 O O . ASP A 1 258 ? 11.486 -8.060 1.026 1.00 90.06 258 ASP A O 1
ATOM 2087 N N . PHE A 1 259 ? 11.435 -7.633 -1.175 1.00 91.31 259 PHE A N 1
ATOM 2088 C CA . PHE A 1 259 ? 10.161 -8.304 -1.437 1.00 91.31 259 PHE A CA 1
ATOM 2089 C C . PHE A 1 259 ? 10.191 -9.766 -0.984 1.00 91.31 259 PHE A C 1
ATOM 2091 O O . PHE A 1 259 ? 9.263 -10.245 -0.337 1.00 91.31 259 PHE A O 1
ATOM 2098 N N . LEU A 1 260 ? 11.284 -10.475 -1.266 1.00 87.44 260 LEU A N 1
ATOM 2099 C CA . LEU A 1 260 ? 11.447 -11.877 -0.877 1.00 87.44 260 LEU A CA 1
ATOM 2100 C C . LEU A 1 260 ? 11.589 -12.052 0.629 1.00 87.44 260 LEU A C 1
ATOM 2102 O O . LEU A 1 260 ? 11.073 -13.022 1.182 1.00 87.44 260 LEU A O 1
ATOM 2106 N N . LEU A 1 261 ? 12.254 -11.110 1.290 1.00 89.12 261 LEU A N 1
ATOM 2107 C CA . LEU A 1 261 ? 12.353 -11.095 2.743 1.00 89.12 261 LEU A CA 1
ATOM 2108 C C . LEU A 1 261 ? 10.990 -10.834 3.386 1.00 89.12 261 LEU A C 1
ATOM 2110 O O . LEU A 1 261 ? 10.643 -11.513 4.349 1.00 89.12 261 LEU A O 1
ATOM 2114 N N . CYS A 1 262 ? 10.166 -9.958 2.805 1.00 92.44 262 CYS A N 1
ATOM 2115 C CA . CYS A 1 262 ? 8.783 -9.771 3.243 1.00 92.44 262 CYS A CA 1
ATOM 2116 C C . CYS A 1 262 ? 7.973 -11.076 3.124 1.00 92.44 262 CYS A C 1
ATOM 2118 O O . CYS A 1 262 ? 7.278 -11.459 4.068 1.00 92.44 262 CYS A O 1
ATOM 2120 N N . LEU A 1 263 ? 8.100 -11.811 2.009 1.00 91.06 263 LEU A N 1
ATOM 2121 C CA . LEU A 1 263 ? 7.450 -13.122 1.852 1.00 91.06 263 LEU A CA 1
ATOM 2122 C C . LEU A 1 263 ? 7.938 -14.146 2.888 1.00 91.06 263 LEU A C 1
ATOM 2124 O O . LEU A 1 263 ? 7.139 -14.924 3.415 1.00 91.06 263 LEU A O 1
ATOM 2128 N N . GLU A 1 264 ? 9.229 -14.126 3.222 1.00 88.81 264 GLU A N 1
ATOM 2129 C CA . GLU A 1 264 ? 9.791 -14.983 4.265 1.00 88.81 264 GLU A CA 1
ATOM 2130 C C . GLU A 1 264 ? 9.239 -14.639 5.658 1.00 88.81 264 GLU A C 1
ATOM 2132 O O . GLU A 1 264 ? 8.881 -15.547 6.417 1.00 88.81 264 GLU A O 1
ATOM 2137 N N . THR A 1 265 ? 9.093 -13.351 5.981 1.00 90.38 265 THR A N 1
ATOM 2138 C CA . THR A 1 265 ? 8.484 -12.876 7.236 1.00 90.38 265 THR A CA 1
ATOM 2139 C C . THR A 1 265 ? 7.044 -13.368 7.386 1.00 90.38 265 THR A C 1
ATOM 2141 O O . THR A 1 265 ? 6.621 -13.755 8.481 1.00 90.38 265 THR A O 1
ATOM 2144 N N . LEU A 1 266 ? 6.305 -13.473 6.277 1.00 90.75 266 LEU A N 1
ATOM 2145 C CA . LEU A 1 266 ? 4.951 -14.029 6.258 1.00 90.75 266 LEU A CA 1
ATOM 2146 C C . LEU A 1 266 ? 4.902 -15.552 6.488 1.00 90.75 266 LEU A C 1
ATOM 2148 O O . LEU A 1 266 ? 3.828 -16.081 6.790 1.00 90.75 266 LEU A O 1
ATOM 2152 N N . LYS A 1 267 ? 6.036 -16.265 6.398 1.00 89.69 267 LYS A N 1
ATOM 2153 C CA . LYS A 1 267 ? 6.158 -17.728 6.584 1.00 89.69 267 LYS A CA 1
ATOM 2154 C C . LYS A 1 267 ? 5.120 -18.527 5.792 1.00 89.69 267 LYS A C 1
ATOM 2156 O O . LYS A 1 267 ? 4.542 -19.482 6.307 1.00 89.69 267 LYS A O 1
ATOM 2161 N N . LEU A 1 268 ? 4.838 -18.088 4.571 1.00 87.94 268 LEU A N 1
ATOM 2162 C CA . LEU A 1 268 ? 3.843 -18.699 3.695 1.00 87.94 268 LEU A CA 1
ATOM 2163 C C . LEU A 1 268 ? 4.225 -20.166 3.441 1.00 87.94 268 LEU A C 1
ATOM 2165 O O . LEU A 1 268 ? 5.408 -20.475 3.362 1.00 87.94 268 LEU A O 1
ATOM 2169 N N . GLU A 1 269 ? 3.263 -21.082 3.350 1.00 86.88 269 GLU A N 1
ATOM 2170 C CA . GLU A 1 269 ? 3.536 -22.461 2.902 1.00 86.88 269 GLU A CA 1
ATOM 2171 C C . GLU A 1 269 ? 3.374 -22.546 1.384 1.00 86.88 269 GLU A C 1
ATOM 2173 O O . GLU A 1 269 ? 4.261 -23.023 0.674 1.00 86.88 269 GLU A O 1
ATOM 2178 N N . THR A 1 270 ? 2.274 -21.977 0.897 1.00 86.56 270 THR A N 1
ATOM 2179 C CA . THR A 1 270 ? 1.948 -21.776 -0.511 1.00 86.56 270 THR A CA 1
ATOM 2180 C C . THR A 1 270 ? 1.995 -20.292 -0.849 1.00 86.56 270 THR A C 1
ATOM 2182 O O . THR A 1 270 ? 1.629 -19.445 -0.032 1.00 86.56 270 THR A O 1
ATOM 2185 N N . LEU A 1 271 ? 2.445 -19.969 -2.060 1.00 89.94 271 LEU A N 1
ATOM 2186 C CA . LEU A 1 271 ? 2.455 -18.596 -2.546 1.00 89.94 271 LEU A CA 1
ATOM 2187 C C . LEU A 1 271 ? 0.999 -18.124 -2.782 1.00 89.94 271 LEU A C 1
ATOM 2189 O O . LEU A 1 271 ? 0.296 -18.771 -3.560 1.00 89.94 271 LEU A O 1
ATOM 2193 N N . PRO A 1 272 ? 0.536 -17.041 -2.126 1.00 93.62 272 PRO A N 1
ATOM 2194 C CA . PRO A 1 272 ? -0.795 -16.474 -2.345 1.00 93.62 272 PRO A CA 1
ATOM 2195 C C . PRO A 1 272 ? -0.935 -15.909 -3.756 1.00 93.62 272 PRO A C 1
ATOM 2197 O O . PRO A 1 272 ? 0.074 -15.648 -4.411 1.00 93.62 272 PRO A O 1
ATOM 2200 N N . SER A 1 273 ? -2.160 -15.639 -4.215 1.00 94.81 273 SER A N 1
ATOM 2201 C CA . SER A 1 273 ? -2.327 -14.985 -5.512 1.00 94.81 273 SER A CA 1
ATOM 2202 C C . SER A 1 273 ? -1.665 -13.594 -5.543 1.00 94.81 273 SER A C 1
ATOM 2204 O O . SER A 1 273 ? -1.545 -12.917 -4.510 1.00 94.81 273 SER A O 1
ATOM 2206 N N . PRO A 1 274 ? -1.304 -13.085 -6.739 1.00 94.31 274 PRO A N 1
ATOM 2207 C CA . PRO A 1 274 ? -0.817 -11.717 -6.882 1.00 94.31 274 PRO A CA 1
ATOM 2208 C C . PRO A 1 274 ? -1.804 -10.677 -6.343 1.00 94.31 274 PRO A C 1
ATOM 2210 O O . PRO A 1 274 ? -1.381 -9.619 -5.889 1.00 94.31 274 PRO A O 1
ATOM 2213 N N . MET A 1 275 ? -3.111 -10.960 -6.390 1.00 95.19 275 MET A N 1
ATOM 2214 C CA . MET A 1 275 ? -4.140 -10.043 -5.905 1.00 95.19 275 MET A CA 1
ATOM 2215 C C . MET A 1 275 ? -4.127 -9.953 -4.380 1.00 95.19 275 MET A C 1
ATOM 2217 O O . MET A 1 275 ? -4.159 -8.848 -3.839 1.00 95.19 275 MET A O 1
ATOM 2221 N N . LEU A 1 276 ? -4.028 -11.088 -3.683 1.00 96.56 276 LEU A N 1
ATOM 2222 C CA . LEU A 1 276 ? -3.925 -11.096 -2.228 1.00 96.56 276 LEU A CA 1
ATOM 2223 C C . LEU A 1 276 ? -2.633 -10.406 -1.775 1.00 96.56 276 LEU A C 1
ATOM 2225 O O . LEU A 1 276 ? -2.694 -9.492 -0.956 1.00 96.56 276 LEU A O 1
ATOM 2229 N N . LEU A 1 277 ? -1.479 -10.734 -2.368 1.00 96.00 277 LEU A N 1
ATOM 2230 C CA . LEU A 1 277 ? -0.232 -10.029 -2.042 1.00 96.00 277 LEU A CA 1
ATOM 2231 C C . LEU A 1 277 ? -0.322 -8.527 -2.329 1.00 96.00 277 LEU A C 1
ATOM 2233 O O . LEU A 1 277 ? 0.128 -7.731 -1.511 1.00 96.00 277 LEU A O 1
ATOM 2237 N N . ARG A 1 278 ? -0.961 -8.115 -3.429 1.00 95.38 278 ARG A N 1
ATOM 2238 C CA . ARG A 1 278 ? -1.215 -6.695 -3.702 1.00 95.38 278 ARG A CA 1
ATOM 2239 C C . ARG A 1 278 ? -1.960 -6.025 -2.550 1.00 95.38 278 ARG A C 1
ATOM 2241 O O . ARG A 1 278 ? -1.588 -4.928 -2.157 1.00 95.38 278 ARG A O 1
ATOM 2248 N N . ARG A 1 279 ? -2.979 -6.678 -1.981 1.00 94.62 279 ARG A N 1
ATOM 2249 C CA . ARG A 1 279 ? -3.725 -6.161 -0.820 1.00 94.62 279 ARG A CA 1
ATOM 2250 C C . ARG A 1 279 ? -2.893 -6.123 0.457 1.00 94.62 279 ARG A C 1
ATOM 2252 O O . ARG A 1 279 ? -3.072 -5.194 1.237 1.00 94.62 279 ARG A O 1
ATOM 2259 N N . VAL A 1 280 ? -1.999 -7.092 0.653 1.00 95.56 280 VAL A N 1
ATOM 2260 C CA . VAL A 1 280 ? -1.050 -7.113 1.776 1.00 95.56 280 VAL A CA 1
ATOM 2261 C C . VAL A 1 280 ? -0.098 -5.919 1.688 1.00 95.56 280 VAL A C 1
ATOM 2263 O O . VAL A 1 280 ? -0.004 -5.151 2.638 1.00 95.56 280 VAL A O 1
ATOM 2266 N N . PHE A 1 281 ? 0.559 -5.711 0.544 1.00 95.25 281 PHE A N 1
ATOM 2267 C CA . PHE A 1 281 ? 1.476 -4.580 0.350 1.00 95.25 281 PHE A CA 1
ATOM 2268 C C . PHE A 1 281 ? 0.752 -3.227 0.327 1.00 95.25 281 PHE A C 1
ATOM 2270 O O . PHE A 1 281 ? 1.298 -2.235 0.809 1.00 95.25 281 PHE A O 1
ATOM 2277 N N . ALA A 1 282 ? -0.503 -3.189 -0.137 1.00 93.69 282 ALA A N 1
ATOM 2278 C CA . ALA A 1 282 ? -1.335 -1.986 -0.112 1.00 93.69 282 ALA A CA 1
ATOM 2279 C C . ALA A 1 282 ? -1.624 -1.453 1.305 1.00 93.69 282 ALA A C 1
ATOM 2281 O O . ALA A 1 282 ? -2.069 -0.319 1.451 1.00 93.69 282 ALA A O 1
ATOM 2282 N N . GLN A 1 283 ? -1.373 -2.252 2.349 1.00 90.94 283 GLN A N 1
ATOM 2283 C CA . GLN A 1 283 ? -1.451 -1.790 3.737 1.00 90.94 283 GLN A CA 1
ATOM 2284 C C . GLN A 1 283 ? -0.307 -0.833 4.105 1.00 90.94 283 GLN A C 1
ATOM 2286 O O . GLN A 1 283 ? -0.454 -0.046 5.041 1.00 90.94 283 GLN A O 1
ATOM 2291 N N . PHE A 1 284 ? 0.819 -0.900 3.391 1.00 89.06 284 PHE A N 1
ATOM 2292 C CA . PHE A 1 284 ? 2.049 -0.169 3.715 1.00 89.06 284 PHE A CA 1
ATOM 2293 C C . PHE A 1 284 ? 2.427 0.865 2.651 1.00 89.06 284 PHE A C 1
ATOM 2295 O O . PHE A 1 284 ? 3.027 1.876 2.983 1.00 89.06 284 PHE A O 1
ATOM 2302 N N . ALA A 1 285 ? 2.048 0.654 1.388 1.00 88.38 285 ALA A N 1
ATOM 2303 C CA . ALA A 1 285 ? 2.263 1.603 0.294 1.00 88.38 285 ALA A CA 1
ATOM 2304 C C . ALA A 1 285 ? 1.074 1.660 -0.658 1.00 88.38 285 ALA A C 1
ATOM 2306 O O . ALA A 1 285 ? 0.172 0.831 -0.631 1.00 88.38 285 ALA A O 1
ATOM 2307 N N . ASN A 1 286 ? 1.108 2.610 -1.584 1.00 83.31 286 ASN A N 1
ATOM 2308 C CA . ASN A 1 286 ? 0.233 2.620 -2.747 1.00 83.31 286 ASN A CA 1
ATOM 2309 C C . ASN A 1 286 ? 0.992 3.120 -3.986 1.00 83.31 286 ASN A C 1
ATOM 2311 O O . ASN A 1 286 ? 2.166 3.480 -3.928 1.00 83.31 286 ASN A O 1
ATOM 2315 N N . SER A 1 287 ? 0.325 3.163 -5.140 1.00 77.19 287 SER A N 1
ATOM 2316 C CA . SER A 1 287 ? 0.954 3.602 -6.391 1.00 77.19 287 SER A CA 1
ATOM 2317 C C . SER A 1 287 ? 1.492 5.039 -6.349 1.00 77.19 287 SER A C 1
ATOM 2319 O O . SER A 1 287 ? 2.395 5.363 -7.128 1.00 77.19 287 SER A O 1
ATOM 2321 N N . SER A 1 288 ? 0.942 5.886 -5.477 1.00 77.25 288 SER A N 1
ATOM 2322 C CA . SER A 1 288 ? 1.331 7.288 -5.290 1.00 77.25 288 SER A CA 1
ATOM 2323 C C . SER A 1 288 ? 2.403 7.463 -4.211 1.00 77.25 288 SER A C 1
ATOM 2325 O O . SER A 1 288 ? 3.182 8.407 -4.287 1.00 77.25 288 SER A O 1
ATOM 2327 N N . TRP A 1 289 ? 2.480 6.546 -3.243 1.00 82.94 289 TRP A N 1
ATOM 2328 C CA . TRP A 1 289 ? 3.443 6.569 -2.146 1.00 82.94 289 TRP A CA 1
ATOM 2329 C C . TRP A 1 289 ? 4.106 5.200 -1.996 1.00 82.94 289 TRP A C 1
ATOM 2331 O O . TRP A 1 289 ? 3.509 4.255 -1.483 1.00 82.94 289 TRP A O 1
ATOM 2341 N N . ARG A 1 290 ? 5.329 5.094 -2.518 1.00 89.94 290 ARG A N 1
ATOM 2342 C CA . ARG A 1 290 ? 6.108 3.853 -2.604 1.00 89.94 290 ARG A CA 1
ATOM 2343 C C . ARG A 1 290 ? 7.307 3.939 -1.675 1.00 89.94 290 ARG A C 1
ATOM 2345 O O . ARG A 1 290 ? 7.813 5.031 -1.431 1.00 89.94 290 ARG A O 1
ATOM 2352 N N . HIS A 1 291 ? 7.790 2.790 -1.218 1.00 89.81 291 HIS A N 1
ATOM 2353 C CA . HIS A 1 291 ? 8.929 2.728 -0.305 1.00 89.81 291 HIS A CA 1
ATOM 2354 C C . HIS A 1 291 ? 10.139 2.044 -0.951 1.00 89.81 291 HIS A C 1
ATOM 2356 O O . HIS A 1 291 ? 9.984 1.128 -1.759 1.00 89.81 291 HIS A O 1
ATOM 2362 N N . PRO A 1 292 ? 11.373 2.461 -0.618 1.00 89.69 292 PRO A N 1
ATOM 2363 C CA . PRO A 1 292 ? 12.573 1.768 -1.083 1.00 89.69 292 PRO A CA 1
ATOM 2364 C C . PRO A 1 292 ? 12.758 0.386 -0.431 1.00 89.69 292 PRO A C 1
ATOM 2366 O O . PRO A 1 292 ? 13.513 -0.433 -0.953 1.00 89.69 292 PRO A O 1
ATOM 2369 N N . SER A 1 293 ? 12.091 0.133 0.697 1.00 93.31 293 SER A N 1
ATOM 2370 C CA . SER A 1 293 ? 12.113 -1.107 1.479 1.00 93.31 293 SER A CA 1
ATOM 2371 C C . SER A 1 293 ? 10.806 -1.196 2.268 1.00 93.31 293 SER A C 1
ATOM 2373 O O . SER A 1 293 ? 10.350 -0.168 2.757 1.00 93.31 293 SER A O 1
ATOM 2375 N N . HIS A 1 294 ? 10.217 -2.391 2.344 1.00 93.81 294 HIS A N 1
ATOM 2376 C CA . HIS A 1 294 ? 9.008 -2.703 3.125 1.00 93.81 294 HIS A CA 1
ATOM 2377 C C . HIS A 1 294 ? 9.306 -3.609 4.320 1.00 93.81 294 HIS A C 1
ATOM 2379 O O . HIS A 1 294 ? 8.439 -3.866 5.154 1.00 93.81 294 HIS A O 1
ATOM 2385 N N . LEU A 1 295 ? 10.525 -4.150 4.400 1.00 92.00 295 LEU A N 1
ATOM 2386 C CA . LEU A 1 295 ? 10.864 -5.158 5.394 1.00 92.00 295 LEU A CA 1
ATOM 2387 C C . LEU A 1 295 ? 10.658 -4.660 6.828 1.00 92.00 295 LEU A C 1
ATOM 2389 O O . LEU A 1 295 ? 10.154 -5.414 7.654 1.00 92.00 295 LEU A O 1
ATOM 2393 N N . ARG A 1 296 ? 10.994 -3.398 7.122 1.00 90.38 296 ARG A N 1
ATOM 2394 C CA . ARG A 1 296 ? 10.834 -2.830 8.472 1.00 90.38 296 ARG A CA 1
ATOM 2395 C C . ARG A 1 296 ? 9.372 -2.750 8.882 1.00 90.38 296 ARG A C 1
ATOM 2397 O O . ARG A 1 296 ? 9.032 -3.066 10.016 1.00 90.38 296 ARG A O 1
ATOM 2404 N N . GLU A 1 297 ? 8.515 -2.342 7.958 1.00 90.75 297 GLU A N 1
ATOM 2405 C CA . GLU A 1 297 ? 7.076 -2.260 8.147 1.00 90.75 297 GLU A CA 1
ATOM 2406 C C . GLU A 1 297 ? 6.514 -3.656 8.407 1.00 90.75 297 GLU A C 1
ATOM 2408 O O . GLU A 1 297 ? 5.772 -3.823 9.367 1.00 90.75 297 GLU A O 1
ATOM 2413 N N . PHE A 1 298 ? 6.944 -4.661 7.631 1.00 90.50 298 PHE A N 1
ATOM 2414 C CA . PHE A 1 298 ? 6.576 -6.070 7.817 1.00 90.50 298 PHE A CA 1
ATOM 2415 C C . PHE A 1 298 ? 7.079 -6.668 9.141 1.00 90.50 298 PHE A C 1
ATOM 2417 O O . PHE A 1 298 ? 6.374 -7.464 9.760 1.00 90.50 298 PHE A O 1
ATOM 2424 N N . GLU A 1 299 ? 8.281 -6.300 9.583 1.00 89.31 299 GLU A N 1
ATOM 2425 C CA . GLU A 1 299 ? 8.845 -6.711 10.875 1.00 89.31 299 GLU A CA 1
ATOM 2426 C C . GLU A 1 299 ? 8.114 -6.069 12.061 1.00 89.31 299 GLU A C 1
ATOM 2428 O O . GLU A 1 299 ? 8.040 -6.673 13.131 1.00 89.31 299 GLU A O 1
ATOM 2433 N N . ALA A 1 300 ? 7.554 -4.872 11.868 1.00 88.56 300 ALA A N 1
ATOM 2434 C CA . ALA A 1 300 ? 6.783 -4.156 12.877 1.00 88.56 300 ALA A CA 1
ATOM 2435 C C . ALA A 1 300 ? 5.321 -4.626 12.985 1.00 88.56 300 ALA A C 1
ATOM 2437 O O . ALA A 1 300 ? 4.645 -4.282 13.954 1.00 88.56 300 ALA A O 1
ATOM 2438 N N . VAL A 1 301 ? 4.807 -5.394 12.015 1.00 85.19 301 VAL A N 1
ATOM 2439 C CA . VAL A 1 301 ? 3.408 -5.844 12.043 1.00 85.19 301 VAL A CA 1
ATOM 2440 C C . VAL A 1 301 ? 3.197 -6.894 13.139 1.00 85.19 301 VAL A C 1
ATOM 2442 O O . VAL A 1 301 ? 4.032 -7.790 13.304 1.00 85.19 301 VAL A O 1
ATOM 2445 N N . PRO A 1 302 ? 2.046 -6.865 13.838 1.00 84.25 302 PRO A N 1
ATOM 2446 C CA . PRO A 1 302 ? 1.626 -7.927 14.741 1.00 84.25 302 PRO A CA 1
ATOM 2447 C C . PRO A 1 302 ? 1.828 -9.341 14.193 1.00 84.25 302 PRO A C 1
ATOM 2449 O O . PRO A 1 302 ? 1.530 -9.639 13.032 1.00 84.25 302 PRO A O 1
ATOM 2452 N N . ARG A 1 303 ? 2.258 -10.269 15.061 1.00 86.06 303 ARG A N 1
ATOM 2453 C CA . ARG A 1 303 ? 2.489 -11.685 14.696 1.00 86.06 303 ARG A CA 1
ATOM 2454 C C . ARG A 1 303 ? 1.267 -12.337 14.047 1.00 86.06 303 ARG A C 1
ATOM 2456 O O . ARG A 1 303 ? 1.407 -13.247 13.224 1.00 86.06 303 ARG A O 1
ATOM 2463 N N . ASP A 1 304 ? 0.080 -11.882 14.425 1.00 93.19 304 ASP A N 1
ATOM 2464 C CA . ASP A 1 304 ? -1.185 -12.409 13.934 1.00 93.19 304 ASP A CA 1
ATOM 2465 C C . ASP A 1 304 ? -1.539 -11.937 12.521 1.00 93.19 304 ASP A C 1
ATOM 2467 O O . ASP A 1 304 ? -2.279 -12.630 11.826 1.00 93.19 304 ASP A O 1
ATOM 2471 N N . PHE A 1 305 ? -0.920 -10.866 12.021 1.00 94.50 305 PHE A N 1
ATOM 2472 C CA . PHE A 1 305 ? -1.073 -10.449 10.628 1.00 94.50 305 PHE A CA 1
ATOM 2473 C C . PHE A 1 305 ? -0.505 -11.486 9.659 1.00 94.50 305 PHE A C 1
ATOM 2475 O O . PHE A 1 305 ? -1.189 -11.923 8.736 1.00 94.50 305 PHE A O 1
ATOM 2482 N N . ALA A 1 306 ? 0.714 -11.975 9.907 1.00 93.50 306 ALA A N 1
ATOM 2483 C CA . ALA A 1 306 ? 1.297 -13.040 9.091 1.00 93.50 306 ALA A CA 1
ATOM 2484 C C . ALA A 1 306 ? 0.435 -14.315 9.129 1.00 93.50 306 ALA A C 1
ATOM 2486 O O . ALA A 1 306 ? 0.324 -15.030 8.134 1.00 93.50 306 ALA A O 1
ATOM 2487 N N . HIS A 1 307 ? -0.198 -14.607 10.273 1.00 95.38 307 HIS A N 1
ATOM 2488 C CA . HIS A 1 307 ? -1.168 -15.696 10.364 1.00 95.38 307 HIS A CA 1
ATOM 2489 C C . HIS A 1 307 ? -2.413 -15.439 9.507 1.00 95.38 307 HIS A C 1
ATOM 2491 O O . HIS A 1 307 ? -2.821 -16.347 8.785 1.00 95.38 307 HIS A O 1
ATOM 2497 N N . ALA A 1 308 ? -2.963 -14.226 9.525 1.00 96.75 308 ALA A N 1
ATOM 2498 C CA . ALA A 1 308 ? -4.105 -13.860 8.697 1.00 96.75 308 ALA A CA 1
ATOM 2499 C C . ALA A 1 308 ? -3.806 -13.977 7.201 1.00 96.75 308 ALA A C 1
ATOM 2501 O O . ALA A 1 308 ? -4.628 -14.526 6.477 1.00 96.75 308 ALA A O 1
ATOM 2502 N N . VAL A 1 309 ? -2.614 -13.575 6.740 1.00 96.69 309 VAL A N 1
ATOM 2503 C CA . VAL A 1 309 ? -2.215 -13.772 5.334 1.00 96.69 309 VAL A CA 1
ATOM 2504 C C . VAL A 1 309 ? -2.161 -15.258 4.973 1.00 96.69 309 VAL A C 1
ATOM 2506 O O . VAL A 1 309 ? -2.656 -15.647 3.919 1.00 96.69 309 VAL A O 1
ATOM 2509 N N . ARG A 1 310 ? -1.614 -16.115 5.848 1.00 95.69 310 ARG A N 1
ATOM 2510 C CA . ARG A 1 310 ? -1.593 -17.573 5.618 1.00 95.69 310 ARG A CA 1
ATOM 2511 C C . ARG A 1 310 ? -2.998 -18.174 5.585 1.00 95.69 310 ARG A C 1
ATOM 2513 O O . ARG A 1 310 ? -3.290 -18.984 4.713 1.00 95.69 310 ARG A O 1
ATOM 2520 N N . ALA A 1 311 ? -3.862 -17.770 6.515 1.00 96.50 311 ALA A N 1
ATOM 2521 C CA . ALA A 1 311 ? -5.250 -18.220 6.558 1.00 96.50 311 ALA A CA 1
ATOM 2522 C C . ALA A 1 311 ? -6.030 -17.762 5.314 1.00 96.50 311 ALA A C 1
ATOM 2524 O O . ALA A 1 311 ? -6.757 -18.558 4.726 1.00 96.50 311 ALA A O 1
ATOM 2525 N N . ALA A 1 312 ? -5.825 -16.515 4.880 1.00 97.25 312 ALA A N 1
ATOM 2526 C CA . ALA A 1 312 ? -6.397 -15.956 3.661 1.00 97.25 312 ALA A CA 1
ATOM 2527 C C . ALA A 1 312 ? -5.917 -16.703 2.411 1.00 97.25 312 ALA A C 1
ATOM 2529 O O . ALA A 1 312 ? -6.731 -17.065 1.574 1.00 97.25 312 ALA A O 1
ATOM 2530 N N . ALA A 1 313 ? -4.618 -16.995 2.306 1.00 95.94 313 ALA A N 1
ATOM 2531 C CA . ALA A 1 313 ? -4.054 -17.733 1.176 1.00 95.94 313 ALA A CA 1
ATOM 2532 C C . ALA A 1 313 ? -4.611 -19.162 1.071 1.00 95.94 313 ALA A C 1
ATOM 2534 O O . ALA A 1 313 ? -4.856 -19.647 -0.029 1.00 95.94 313 ALA A O 1
ATOM 2535 N N . ALA A 1 314 ? -4.850 -19.825 2.208 1.00 95.50 314 ALA A N 1
ATOM 2536 C CA . ALA A 1 314 ? -5.508 -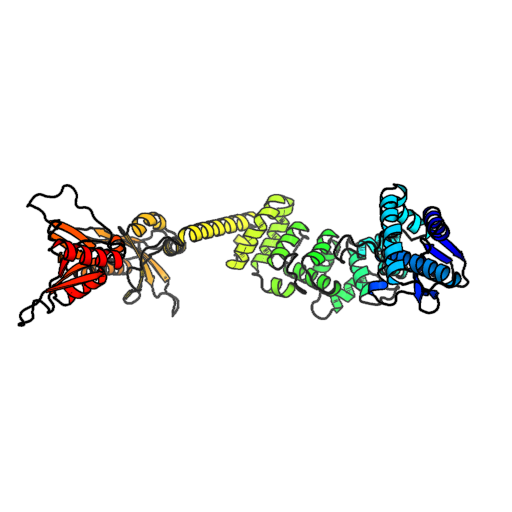21.130 2.231 1.00 95.50 314 ALA A CA 1
ATOM 2537 C C . ALA A 1 314 ? -6.986 -21.039 1.805 1.00 95.50 314 ALA A C 1
ATOM 2539 O O . ALA A 1 314 ? -7.451 -21.870 1.030 1.00 95.50 314 ALA A O 1
ATOM 2540 N N . ALA A 1 315 ? -7.711 -20.018 2.277 1.00 96.06 315 ALA A N 1
ATOM 2541 C CA . ALA A 1 315 ? -9.118 -19.801 1.938 1.00 96.06 315 ALA A CA 1
ATOM 2542 C C . ALA A 1 315 ? -9.331 -19.303 0.498 1.00 96.06 315 ALA A C 1
ATOM 2544 O O . ALA A 1 315 ? -10.376 -19.561 -0.089 1.00 96.06 315 ALA A O 1
ATOM 2545 N N . GLU A 1 316 ? -8.347 -18.630 -0.101 1.00 96.19 316 GLU A N 1
ATOM 2546 C CA . GLU A 1 316 ? -8.425 -18.093 -1.466 1.00 96.19 316 GLU A CA 1
ATOM 2547 C C . GLU A 1 316 ? -8.644 -19.192 -2.517 1.00 96.19 316 GLU A C 1
ATOM 2549 O O . GLU A 1 316 ? -9.253 -18.938 -3.553 1.00 96.19 316 GLU A O 1
ATOM 2554 N N . VAL A 1 317 ? -8.206 -20.424 -2.235 1.00 93.62 317 VAL A N 1
ATOM 2555 C CA . VAL A 1 317 ? -8.417 -21.585 -3.113 1.00 93.62 317 VAL A CA 1
ATOM 2556 C C . VAL A 1 317 ? -9.906 -21.915 -3.266 1.00 93.62 317 VAL A C 1
ATOM 2558 O O . VAL A 1 317 ? -10.336 -22.290 -4.355 1.00 93.62 317 VAL A O 1
ATOM 2561 N N . SER A 1 318 ? -10.696 -21.771 -2.198 1.00 95.44 318 SER A N 1
ATOM 2562 C CA . SER A 1 318 ? -12.133 -22.074 -2.193 1.00 95.44 318 SER A CA 1
ATOM 2563 C C . SER A 1 318 ? -13.015 -20.832 -2.348 1.00 95.44 318 SER A C 1
ATOM 2565 O O . SER A 1 318 ? -14.080 -20.912 -2.953 1.00 95.44 318 SER A O 1
ATOM 2567 N N . GLU A 1 319 ? -12.591 -19.683 -1.819 1.00 95.44 319 GLU A N 1
ATOM 2568 C CA . GLU A 1 319 ? -13.410 -18.469 -1.678 1.00 95.44 319 GLU A CA 1
ATOM 2569 C C . GLU A 1 319 ? -12.649 -17.192 -2.114 1.00 95.44 319 GLU A C 1
ATOM 2571 O O . GLU A 1 319 ? -12.505 -16.242 -1.337 1.00 95.44 319 GLU A O 1
ATOM 2576 N N . PRO A 1 320 ? -12.153 -17.108 -3.364 1.00 93.81 320 PRO A N 1
ATOM 2577 C CA . PRO A 1 320 ? -11.245 -16.037 -3.789 1.00 93.81 320 PRO A CA 1
ATOM 2578 C C . PRO A 1 320 ? -11.872 -14.639 -3.740 1.00 93.81 320 PRO A C 1
ATOM 2580 O O . PRO A 1 320 ? -11.209 -13.673 -3.364 1.00 93.81 320 PRO A O 1
ATOM 2583 N N . ALA A 1 321 ? -13.153 -14.509 -4.106 1.00 94.00 321 ALA A N 1
ATOM 2584 C CA . ALA A 1 321 ? -13.855 -13.224 -4.072 1.00 94.00 321 ALA A CA 1
ATOM 2585 C C . ALA A 1 321 ? -14.006 -12.702 -2.636 1.00 94.00 321 ALA A C 1
ATOM 2587 O O . ALA A 1 321 ? -13.761 -11.528 -2.377 1.00 94.00 321 ALA A O 1
ATOM 2588 N N . LEU A 1 322 ? -14.324 -13.599 -1.702 1.00 94.31 322 LEU A N 1
ATOM 2589 C CA . LEU A 1 322 ? -14.508 -13.265 -0.297 1.00 94.31 322 LEU A CA 1
ATOM 2590 C C . LEU A 1 322 ? -13.205 -12.774 0.340 1.00 94.31 322 LEU A C 1
ATOM 2592 O O . LEU A 1 322 ? -13.168 -11.722 0.969 1.00 94.31 322 LEU A O 1
ATOM 2596 N N . VAL A 1 323 ? -12.110 -13.508 0.120 1.00 96.06 323 VAL A N 1
ATOM 2597 C CA . VAL A 1 323 ? -10.778 -13.101 0.587 1.00 96.06 323 VAL A CA 1
ATOM 2598 C C . VAL A 1 323 ? -10.386 -11.753 -0.019 1.00 96.06 323 VAL A C 1
ATOM 2600 O O . VAL A 1 323 ? -9.912 -10.872 0.696 1.00 96.06 323 VAL A O 1
ATOM 2603 N N . ARG A 1 324 ? -10.614 -11.560 -1.324 1.00 93.50 324 ARG A N 1
ATOM 2604 C CA . ARG A 1 324 ? -10.289 -10.308 -2.023 1.00 93.50 324 ARG A CA 1
ATOM 2605 C C . ARG A 1 324 ? -11.001 -9.097 -1.416 1.00 93.50 324 ARG A C 1
ATOM 2607 O O . ARG A 1 324 ? -10.379 -8.034 -1.327 1.00 93.50 324 ARG A O 1
ATOM 2614 N N . ASP A 1 325 ? -12.272 -9.249 -1.061 1.00 92.44 325 ASP A N 1
ATOM 2615 C CA . ASP A 1 325 ? -13.131 -8.138 -0.652 1.00 92.44 325 ASP A CA 1
ATOM 2616 C C . ASP A 1 325 ? -13.009 -7.850 0.856 1.00 92.44 325 ASP A C 1
ATOM 2618 O O . ASP A 1 325 ? -13.010 -6.688 1.260 1.00 92.44 325 ASP A O 1
ATOM 2622 N N . GLU A 1 326 ? -12.792 -8.879 1.682 1.00 96.19 326 GLU A N 1
ATOM 2623 C CA . GLU A 1 326 ? -12.794 -8.749 3.146 1.00 96.19 326 GLU A CA 1
ATOM 2624 C C . GLU A 1 326 ? -11.393 -8.687 3.784 1.00 96.19 326 GLU A C 1
ATOM 2626 O O . GLU A 1 326 ? -11.249 -8.225 4.918 1.00 96.19 326 GLU A O 1
ATOM 2631 N N . PHE A 1 327 ? -10.324 -9.077 3.074 1.00 97.12 327 PHE A N 1
ATOM 2632 C CA . PHE A 1 327 ? -8.963 -9.007 3.625 1.00 97.12 327 PHE A CA 1
ATOM 2633 C C . PHE A 1 327 ? -8.535 -7.623 4.130 1.00 97.12 327 PHE A C 1
ATOM 2635 O O . PHE A 1 327 ? -7.950 -7.568 5.214 1.00 97.12 327 PHE A O 1
ATOM 2642 N N . PRO A 1 328 ? -8.829 -6.507 3.433 1.00 95.44 328 PRO A N 1
ATOM 2643 C CA . PRO A 1 328 ? -8.485 -5.180 3.938 1.00 95.44 328 PRO A CA 1
ATOM 2644 C C . PRO A 1 328 ? -9.070 -4.880 5.327 1.00 95.44 328 PRO A C 1
ATOM 2646 O O . PRO A 1 328 ? -8.375 -4.296 6.151 1.00 95.44 328 PRO A O 1
ATOM 2649 N N . GLN A 1 329 ? -10.300 -5.324 5.614 1.00 94.88 329 GLN A N 1
ATOM 2650 C CA . GLN A 1 329 ? -10.948 -5.103 6.913 1.00 94.88 329 GLN A CA 1
ATOM 2651 C C . GLN A 1 329 ? -10.275 -5.910 8.028 1.00 94.88 329 GLN A C 1
ATOM 2653 O O . GLN A 1 329 ? -10.048 -5.387 9.123 1.00 94.88 329 GLN A O 1
ATOM 2658 N N . VAL A 1 330 ? -9.909 -7.164 7.740 1.00 97.12 330 VAL A N 1
ATOM 2659 C CA . VAL A 1 330 ? -9.180 -8.033 8.679 1.00 97.12 330 VAL A CA 1
ATOM 2660 C C . VAL A 1 330 ? -7.785 -7.480 8.959 1.00 97.12 330 VAL A C 1
ATOM 2662 O O . VAL A 1 330 ? -7.347 -7.459 10.108 1.00 97.12 330 VAL A O 1
ATOM 2665 N N . ALA A 1 331 ? -7.090 -7.020 7.918 1.00 95.12 331 ALA A N 1
ATOM 2666 C CA . ALA A 1 331 ? -5.777 -6.399 8.026 1.00 95.12 331 ALA A CA 1
ATOM 2667 C C . ALA A 1 331 ? -5.808 -5.136 8.898 1.00 95.12 331 ALA A C 1
ATOM 2669 O O . ALA A 1 331 ? -4.961 -4.994 9.779 1.00 95.12 331 ALA A O 1
ATOM 2670 N N . ASP A 1 332 ? -6.787 -4.258 8.676 1.00 93.31 332 ASP A N 1
ATOM 2671 C CA . ASP A 1 332 ? -6.975 -3.037 9.460 1.00 93.31 332 ASP A CA 1
ATOM 2672 C C . ASP A 1 332 ? -7.250 -3.349 10.939 1.00 93.31 332 ASP A C 1
ATOM 2674 O O . ASP A 1 332 ? -6.518 -2.892 11.818 1.00 93.31 332 ASP A O 1
ATOM 2678 N N . TRP A 1 333 ? -8.203 -4.248 11.210 1.00 95.12 333 TRP A N 1
ATOM 2679 C CA . TRP A 1 333 ? -8.520 -4.696 12.570 1.00 95.12 333 TRP A CA 1
ATOM 2680 C C . TRP A 1 333 ? -7.282 -5.212 13.323 1.00 95.12 333 TRP A C 1
ATOM 2682 O O . TRP A 1 333 ? -7.010 -4.796 14.450 1.00 95.12 333 TRP A O 1
ATOM 2692 N N . LEU A 1 334 ? -6.492 -6.093 12.698 1.00 94.69 334 LEU A N 1
ATOM 2693 C CA . LEU A 1 334 ? -5.302 -6.667 13.335 1.00 94.69 334 LEU A CA 1
ATOM 2694 C C . LEU A 1 334 ? -4.214 -5.628 13.607 1.00 94.69 334 LEU A C 1
ATOM 2696 O O . LEU A 1 334 ? -3.499 -5.758 14.598 1.00 94.69 334 LEU A O 1
ATOM 2700 N N . ARG A 1 335 ? -4.080 -4.612 12.749 1.00 89.50 335 ARG A N 1
ATOM 2701 C CA . ARG A 1 335 ? -3.109 -3.529 12.940 1.00 89.50 335 ARG A CA 1
ATOM 2702 C C . ARG A 1 335 ? -3.500 -2.586 14.069 1.00 89.50 335 ARG A C 1
ATOM 2704 O O . ARG A 1 335 ? -2.607 -2.080 14.737 1.00 89.50 335 ARG A O 1
ATOM 2711 N N . GLN A 1 336 ? -4.795 -2.344 14.259 1.00 88.69 336 GLN A N 1
ATOM 2712 C CA . GLN A 1 336 ? -5.278 -1.429 15.292 1.00 88.69 336 GLN A CA 1
ATOM 2713 C C . GLN A 1 336 ? -5.351 -2.081 16.677 1.00 88.69 336 GLN A C 1
ATOM 2715 O O . GLN A 1 336 ? -5.077 -1.416 17.671 1.00 88.69 336 GLN A O 1
ATOM 2720 N N . VAL A 1 337 ? -5.705 -3.369 16.753 1.00 89.69 337 VAL A N 1
ATOM 2721 C CA . VAL A 1 337 ? -5.991 -4.033 18.037 1.00 89.69 337 VAL A CA 1
ATOM 2722 C C . VAL A 1 337 ? -4.836 -4.897 18.553 1.00 89.69 337 VAL A C 1
ATOM 2724 O O . VAL A 1 337 ? -4.687 -5.008 19.763 1.00 89.69 337 VAL A O 1
ATOM 2727 N N . ASP A 1 338 ? -4.050 -5.531 17.672 1.00 88.62 338 ASP A N 1
ATOM 2728 C CA . ASP A 1 338 ? -3.095 -6.606 18.019 1.00 88.62 338 ASP A CA 1
ATOM 2729 C C . ASP A 1 338 ? -3.640 -7.579 19.095 1.00 88.62 338 ASP A C 1
ATOM 2731 O O . ASP A 1 338 ? -3.161 -7.626 20.230 1.00 88.62 338 ASP A O 1
ATOM 2735 N N . PRO A 1 339 ? -4.686 -8.364 18.773 1.00 86.25 339 PRO A N 1
ATOM 2736 C CA . PRO A 1 339 ? -5.474 -9.078 19.779 1.00 86.25 339 PRO A CA 1
ATOM 2737 C C . PRO A 1 339 ? -4.740 -10.232 20.486 1.00 86.25 339 PRO A C 1
ATOM 2739 O O . PRO A 1 339 ? -5.311 -10.832 21.396 1.00 86.25 339 PRO A O 1
ATOM 2742 N N . GLY A 1 340 ? -3.526 -10.608 20.066 1.00 91.25 340 GLY A N 1
ATOM 2743 C CA . GLY A 1 340 ? -2.776 -11.716 20.663 1.00 91.25 340 GLY A CA 1
ATOM 2744 C C . GLY A 1 340 ? -3.483 -13.073 20.538 1.00 91.25 340 GLY A C 1
ATOM 2745 O O . GLY A 1 340 ? -3.780 -13.733 21.536 1.00 91.25 340 GLY A O 1
ATOM 2746 N N . LEU A 1 341 ? -3.748 -13.521 19.307 1.00 92.75 341 LEU A N 1
ATOM 2747 C CA . LEU A 1 341 ? -4.550 -14.711 19.018 1.00 92.75 341 LEU A CA 1
ATOM 2748 C C . LEU A 1 341 ? -3.994 -15.983 19.677 1.00 92.75 341 LEU A C 1
ATOM 2750 O O . LEU A 1 341 ? -2.853 -16.411 19.459 1.00 92.75 341 LEU A O 1
ATOM 2754 N N . SER A 1 342 ? -4.867 -16.663 20.416 1.00 95.12 342 SER A N 1
ATOM 2755 C CA . SER A 1 342 ? -4.609 -17.971 21.015 1.00 95.12 342 SER A CA 1
ATOM 2756 C C . SER A 1 342 ? -4.449 -19.076 19.963 1.00 95.12 342 SER A C 1
ATOM 2758 O O . SER A 1 342 ? -4.881 -18.976 18.811 1.00 95.12 342 SER A O 1
ATOM 2760 N N . LYS A 1 343 ? -3.881 -20.214 20.381 1.00 94.94 343 LYS A N 1
ATOM 2761 C CA . LYS A 1 343 ? -3.707 -21.396 19.519 1.00 94.94 343 LYS A CA 1
ATOM 2762 C C . LYS A 1 343 ? -5.031 -21.916 18.941 1.00 94.94 343 LYS A C 1
ATOM 2764 O O . LYS A 1 343 ? -5.039 -22.393 17.810 1.00 94.94 343 LYS A O 1
ATOM 2769 N N . LEU A 1 344 ? -6.127 -21.845 19.702 1.00 94.31 344 LEU A N 1
ATOM 2770 C CA . LEU A 1 344 ? -7.455 -22.272 19.244 1.00 94.31 344 LEU A CA 1
ATOM 2771 C C . LEU A 1 344 ? -8.018 -21.310 18.192 1.00 94.31 344 LEU A C 1
ATOM 2773 O O . LEU A 1 344 ? -8.489 -21.764 17.155 1.00 94.31 344 LEU A O 1
ATOM 2777 N N . GLN A 1 345 ? -7.883 -20.000 18.406 1.00 94.44 345 GLN A N 1
ATOM 2778 C CA . GLN A 1 345 ? -8.329 -18.982 17.446 1.00 94.44 345 GLN A CA 1
ATOM 2779 C C . GLN A 1 345 ? -7.554 -19.079 16.128 1.00 94.44 345 GLN A C 1
ATOM 2781 O O . GLN A 1 345 ? -8.157 -19.077 15.060 1.00 94.44 345 GLN A O 1
ATOM 2786 N N . ARG A 1 346 ? -6.233 -19.301 16.186 1.00 94.38 346 ARG A N 1
ATOM 2787 C CA . ARG A 1 346 ? -5.424 -19.529 14.978 1.00 94.38 346 ARG A CA 1
ATOM 2788 C C . ARG A 1 346 ? -5.818 -20.794 14.206 1.00 94.38 346 ARG A C 1
ATOM 2790 O O . ARG A 1 346 ? -5.651 -20.858 12.994 1.00 94.38 346 ARG A O 1
ATOM 2797 N N . ARG A 1 347 ? -6.330 -21.821 14.892 1.00 95.12 347 ARG A N 1
ATOM 2798 C CA . ARG A 1 347 ? -6.830 -23.050 14.247 1.00 95.12 347 ARG A CA 1
ATOM 2799 C C . ARG A 1 347 ? -8.193 -22.863 13.587 1.00 95.12 347 ARG A C 1
ATOM 2801 O O . ARG A 1 347 ? -8.490 -23.598 12.655 1.00 95.12 347 ARG A O 1
ATOM 2808 N N . ALA A 1 348 ? -8.995 -21.903 14.046 1.00 95.25 348 ALA A N 1
ATOM 2809 C CA . ALA A 1 348 ? -10.304 -21.613 13.465 1.00 95.25 348 ALA A CA 1
ATOM 2810 C C . ALA A 1 348 ? -10.209 -20.983 12.058 1.00 95.25 348 ALA A C 1
ATOM 2812 O O . ALA A 1 348 ? -11.165 -21.049 11.289 1.00 95.25 348 ALA A O 1
ATOM 2813 N N . GLY A 1 349 ? -9.046 -20.429 11.694 1.00 95.31 349 GLY A N 1
ATOM 2814 C CA . GLY A 1 349 ? -8.728 -20.024 10.326 1.00 95.31 349 GLY A CA 1
ATOM 2815 C C . GLY A 1 349 ? -9.449 -18.758 9.852 1.00 95.31 349 GLY A C 1
ATOM 2816 O O . GLY A 1 349 ? -9.828 -17.895 10.645 1.00 95.31 349 GLY A O 1
ATOM 2817 N N . TRP A 1 350 ? -9.598 -18.633 8.528 1.00 97.25 350 TRP A N 1
ATOM 2818 C CA . TRP A 1 350 ? -10.050 -17.404 7.865 1.00 97.25 350 TRP A CA 1
ATOM 2819 C C . TRP A 1 350 ? -11.457 -16.959 8.278 1.00 97.25 350 TRP A C 1
ATOM 2821 O O . TRP A 1 350 ? -11.655 -15.795 8.617 1.00 97.25 350 TRP A O 1
ATOM 2831 N N . ALA A 1 351 ? -12.418 -17.887 8.317 1.00 97.25 351 ALA A N 1
ATOM 2832 C CA . ALA A 1 351 ? -13.812 -17.577 8.635 1.00 97.25 351 ALA A CA 1
ATOM 2833 C C . ALA A 1 351 ? -13.968 -16.908 10.012 1.00 97.25 351 ALA A C 1
ATOM 2835 O O . ALA A 1 351 ? -14.767 -15.984 10.164 1.00 97.25 351 ALA A O 1
ATOM 2836 N N . TRP A 1 352 ? -13.167 -17.333 10.993 1.00 97.50 352 TRP A N 1
ATOM 2837 C CA . TRP A 1 352 ? -13.167 -16.751 12.332 1.00 97.50 352 TRP A CA 1
ATOM 2838 C C . TRP A 1 352 ? -12.558 -15.344 12.356 1.00 97.50 352 TRP A C 1
ATOM 2840 O O . TRP A 1 352 ? -13.149 -14.438 12.941 1.00 97.50 352 TRP A O 1
ATOM 2850 N N . LEU A 1 353 ? -11.408 -15.143 11.695 1.00 97.56 353 LEU A N 1
ATOM 2851 C CA . LEU A 1 353 ? -10.756 -13.826 11.596 1.00 97.56 353 LEU A CA 1
ATOM 2852 C C . LEU A 1 353 ? -11.690 -12.795 10.965 1.00 97.56 353 LEU A C 1
ATOM 2854 O O . LEU A 1 353 ? -11.838 -11.686 11.473 1.00 97.56 353 LEU A O 1
ATOM 2858 N N . ARG A 1 354 ? -12.354 -13.206 9.888 1.00 97.25 354 ARG A N 1
ATOM 2859 C CA . ARG A 1 354 ? -13.353 -12.425 9.173 1.00 97.25 354 ARG A CA 1
ATOM 2860 C C . ARG A 1 354 ? -14.515 -12.018 10.074 1.00 97.25 354 ARG A C 1
ATOM 2862 O O . ARG A 1 354 ? -14.781 -10.834 10.233 1.00 97.25 354 ARG A O 1
ATOM 2869 N N . GLN A 1 355 ? -15.148 -12.989 10.735 1.00 97.12 355 GLN A N 1
ATOM 2870 C CA . GLN A 1 355 ? -16.265 -12.728 11.643 1.00 97.12 355 GLN A CA 1
ATOM 2871 C C . GLN A 1 355 ? -15.879 -11.747 12.760 1.00 97.12 355 GLN A C 1
ATOM 2873 O O . GLN A 1 355 ? -16.655 -10.853 13.090 1.00 97.12 355 GLN A O 1
ATOM 2878 N N . ARG A 1 356 ? -14.681 -11.892 13.340 1.00 96.81 356 ARG A N 1
ATOM 2879 C CA . ARG A 1 356 ? -14.199 -10.990 14.395 1.00 96.81 356 ARG A CA 1
ATOM 2880 C C . ARG A 1 356 ? -13.886 -9.591 13.889 1.00 96.81 356 ARG A C 1
ATOM 2882 O O . ARG A 1 356 ? -14.253 -8.629 14.553 1.00 96.81 356 ARG A O 1
ATOM 2889 N N . SER A 1 357 ? -13.276 -9.480 12.715 1.00 96.69 357 SER A N 1
ATOM 2890 C CA . SER A 1 357 ? -13.060 -8.192 12.062 1.00 96.69 357 SER A CA 1
ATOM 2891 C C . SER A 1 357 ? -14.383 -7.474 11.783 1.00 96.69 357 SER A C 1
ATOM 2893 O O . SER A 1 357 ? -14.511 -6.306 12.132 1.00 96.69 357 SER A O 1
ATOM 2895 N N . MET A 1 358 ? -15.392 -8.171 11.248 1.00 95.81 358 MET A N 1
ATOM 2896 C CA . MET A 1 358 ? -16.719 -7.591 11.002 1.00 95.81 358 MET A CA 1
ATOM 2897 C C . MET A 1 358 ? -17.376 -7.083 12.290 1.00 95.81 358 MET A C 1
ATOM 2899 O O . MET A 1 358 ? -17.889 -5.970 12.310 1.00 95.81 358 MET A O 1
ATOM 2903 N N . GLN A 1 359 ? -17.328 -7.871 13.372 1.00 93.12 359 GLN A N 1
ATOM 2904 C CA . GLN A 1 359 ? -17.848 -7.459 14.684 1.00 93.12 359 GLN A CA 1
ATOM 2905 C C . GLN A 1 359 ? -17.149 -6.198 15.200 1.00 93.12 359 GLN A C 1
ATOM 2907 O O . GLN A 1 359 ? -17.804 -5.292 15.705 1.00 93.12 359 GLN A O 1
ATOM 2912 N N . TRP A 1 360 ? -15.827 -6.126 15.042 1.00 93.69 360 TRP A N 1
ATOM 2913 C CA . TRP A 1 360 ? -15.055 -4.960 15.451 1.00 93.69 360 TRP A CA 1
ATOM 2914 C C . TRP A 1 360 ? -15.398 -3.718 14.618 1.00 93.69 360 TRP A C 1
ATOM 2916 O O . TRP A 1 360 ? -15.664 -2.666 15.190 1.00 93.69 360 TRP A O 1
ATOM 2926 N N . HIS A 1 361 ? -15.462 -3.834 13.288 1.00 91.62 361 HIS A N 1
ATOM 2927 C CA . HIS A 1 361 ? -15.838 -2.721 12.403 1.00 91.62 361 HIS A CA 1
ATOM 2928 C C . HIS A 1 361 ? -17.265 -2.236 12.659 1.00 91.62 361 HIS A C 1
ATOM 2930 O O . HIS A 1 361 ? -17.506 -1.031 12.664 1.00 91.62 361 HIS A O 1
ATOM 2936 N N . GLN A 1 362 ? -18.203 -3.151 12.920 1.00 89.94 362 GLN A N 1
ATOM 2937 C CA . GLN A 1 362 ? -19.565 -2.794 13.309 1.00 89.94 362 GLN A CA 1
ATOM 2938 C C . GLN A 1 362 ? -19.569 -1.987 14.615 1.00 89.94 362 GLN A C 1
ATOM 2940 O 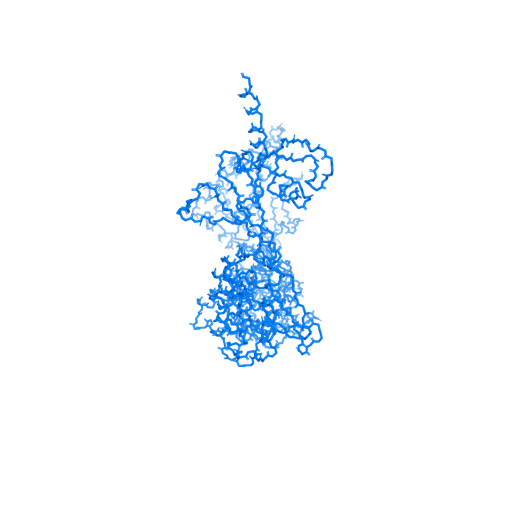O . GLN A 1 362 ? -20.169 -0.917 14.659 1.00 89.94 362 GLN A O 1
ATOM 2945 N N . ALA A 1 363 ? -18.830 -2.438 15.634 1.00 84.69 363 ALA A N 1
ATOM 2946 C CA . ALA A 1 363 ? -18.696 -1.709 16.893 1.00 84.69 363 ALA A CA 1
ATOM 2947 C C . ALA A 1 363 ? -18.044 -0.326 16.702 1.00 84.69 363 ALA A C 1
ATOM 2949 O O . ALA A 1 363 ? -18.491 0.650 17.296 1.00 84.69 363 ALA A O 1
ATOM 2950 N N . GLN A 1 364 ? -17.020 -0.199 15.847 1.00 85.06 364 GLN A N 1
ATOM 2951 C CA . GLN A 1 364 ? -16.418 1.105 15.528 1.00 85.06 364 GLN A CA 1
ATOM 2952 C C . GLN A 1 364 ? -17.393 2.035 14.802 1.00 85.06 364 GLN A C 1
ATOM 2954 O O . GLN A 1 364 ? -17.438 3.229 15.093 1.00 85.06 364 GLN A O 1
ATOM 2959 N N . HIS A 1 365 ? -18.192 1.503 13.877 1.00 82.00 365 HIS A N 1
ATOM 2960 C CA . HIS A 1 365 ? -19.206 2.286 13.181 1.00 82.00 365 HIS A CA 1
ATOM 2961 C C . HIS A 1 365 ? -20.305 2.770 14.137 1.00 82.00 365 HIS A C 1
ATOM 2963 O O . HIS A 1 365 ? -20.694 3.935 14.086 1.00 82.00 365 HIS A O 1
ATOM 2969 N N . GLU A 1 366 ? -20.759 1.903 15.044 1.00 78.69 366 GLU A N 1
ATOM 2970 C CA . GLU A 1 366 ? -21.693 2.264 16.111 1.00 78.69 366 GLU A CA 1
ATOM 2971 C C . GLU A 1 366 ? -21.091 3.363 16.999 1.00 78.69 366 GLU A C 1
ATOM 2973 O O . GLU A 1 366 ? -21.697 4.422 17.130 1.00 78.69 366 GLU A O 1
ATOM 2978 N N . ARG A 1 367 ? -19.855 3.200 17.491 1.00 78.00 367 ARG A N 1
ATOM 2979 C CA . ARG A 1 367 ? -19.139 4.237 18.262 1.00 78.00 367 ARG A CA 1
ATOM 2980 C C . ARG A 1 367 ? -19.056 5.575 17.524 1.00 78.00 367 ARG A C 1
ATOM 2982 O O . ARG A 1 367 ? -19.302 6.616 18.125 1.00 78.00 367 ARG A O 1
ATOM 2989 N N . TRP A 1 368 ? -18.735 5.562 16.231 1.00 74.88 368 TRP A N 1
ATOM 2990 C CA . TRP A 1 368 ? -18.651 6.780 15.420 1.00 74.88 368 TRP A CA 1
ATOM 2991 C C . TRP A 1 368 ? -19.998 7.504 15.322 1.00 74.88 368 TRP A C 1
ATOM 2993 O O . TRP A 1 368 ? -20.063 8.718 15.487 1.00 74.88 368 TRP A O 1
ATOM 3003 N N . ASN A 1 369 ? -21.093 6.772 15.114 1.00 77.31 369 ASN A N 1
ATOM 3004 C CA . ASN A 1 369 ? -22.434 7.364 15.042 1.00 77.31 369 ASN A CA 1
ATOM 3005 C C . ASN A 1 369 ? -22.893 7.964 16.386 1.00 77.31 369 ASN A C 1
ATOM 3007 O O . ASN A 1 369 ? -23.760 8.839 16.418 1.00 77.31 369 ASN A O 1
ATOM 3011 N N . LEU A 1 370 ? -22.298 7.509 17.489 1.00 77.44 370 LEU A N 1
ATOM 3012 C CA . LEU A 1 370 ? -22.600 7.936 18.852 1.00 77.44 370 LEU A CA 1
ATOM 3013 C C . LEU A 1 370 ? -21.723 9.099 19.339 1.00 77.44 370 LEU A C 1
ATOM 3015 O O . LEU A 1 370 ? -22.054 9.709 20.352 1.00 77.44 370 LEU A O 1
ATOM 3019 N N . SER A 1 371 ? -20.642 9.454 18.631 1.00 72.12 371 SER A N 1
ATOM 3020 C CA . SER A 1 371 ? -19.608 10.381 19.127 1.00 72.12 371 SER A CA 1
ATOM 3021 C C . SER A 1 371 ? -20.094 11.802 19.431 1.00 72.12 371 SER A C 1
ATOM 3023 O O . SER A 1 371 ? -19.408 12.544 20.126 1.00 72.12 371 SER A O 1
ATOM 3025 N N . ASN A 1 372 ? -21.264 12.186 18.917 1.00 73.81 372 ASN A N 1
ATOM 3026 C CA . ASN A 1 372 ? -21.864 13.507 19.123 1.00 73.81 372 ASN A CA 1
ATOM 3027 C C . ASN A 1 372 ? -23.062 13.480 20.089 1.00 73.81 372 ASN A C 1
ATOM 3029 O O . ASN A 1 372 ? -23.758 14.484 20.218 1.00 73.81 372 ASN A O 1
ATOM 3033 N N . GLN A 1 373 ? -23.340 12.340 20.727 1.00 77.88 373 GLN A N 1
ATOM 3034 C CA . GLN A 1 373 ? -24.478 12.166 21.626 1.00 77.88 373 GLN A CA 1
ATOM 3035 C C . GLN A 1 373 ? -23.990 12.085 23.072 1.00 77.88 373 GLN A C 1
ATOM 3037 O O . GLN A 1 373 ? -23.361 11.109 23.481 1.00 77.88 373 GLN A O 1
ATOM 3042 N N . GLY A 1 374 ? -24.299 13.107 23.861 1.00 78.31 374 GLY A N 1
ATOM 3043 C CA . GLY A 1 374 ? -23.986 13.133 25.281 1.00 78.31 374 GLY A CA 1
ATOM 3044 C C . GLY A 1 374 ? -24.680 14.276 26.001 1.00 78.31 374 GLY A C 1
ATOM 3045 O O . GLY A 1 374 ? -25.235 15.181 25.380 1.00 78.31 374 GLY A O 1
ATOM 3046 N N . ILE A 1 375 ? -24.640 14.208 27.322 1.00 76.75 375 ILE A N 1
ATOM 3047 C CA . ILE A 1 375 ? -25.052 15.259 28.244 1.00 76.75 375 ILE A CA 1
ATOM 3048 C C . ILE A 1 375 ? -23.801 15.838 28.924 1.00 76.75 375 ILE A C 1
ATOM 3050 O O . ILE A 1 375 ? -22.761 15.170 28.975 1.00 76.75 375 ILE A O 1
ATOM 3054 N N . PRO A 1 376 ? -23.860 17.070 29.458 1.00 73.06 376 PRO A N 1
ATOM 3055 C CA . PRO A 1 376 ? -22.777 17.607 30.272 1.00 73.06 376 PRO A CA 1
ATOM 3056 C C . PRO A 1 376 ? -22.396 16.643 31.403 1.00 73.06 376 PRO A C 1
ATOM 3058 O O . PRO A 1 376 ? -23.274 16.060 32.044 1.00 73.06 376 PRO A O 1
ATOM 3061 N N . CYS A 1 377 ? -21.090 16.479 31.647 1.00 79.50 377 CYS A N 1
ATOM 3062 C CA . CYS A 1 377 ? -20.602 15.592 32.700 1.00 79.50 377 CYS A CA 1
ATOM 3063 C C . CYS A 1 377 ? -21.172 16.035 34.059 1.00 79.50 377 CYS A C 1
ATOM 3065 O O . CYS A 1 377 ? -20.942 17.174 34.478 1.00 79.50 377 CYS A O 1
ATOM 3067 N N . PRO A 1 378 ? -21.921 15.160 34.749 1.00 76.00 378 PRO A N 1
ATOM 3068 C CA . PRO A 1 378 ? -22.754 15.591 35.856 1.00 76.00 378 PRO A CA 1
ATOM 3069 C C . PRO A 1 378 ? -21.998 15.803 37.167 1.00 76.00 378 PRO A C 1
ATOM 3071 O O . PRO A 1 378 ? -22.462 16.525 38.051 1.00 76.00 378 PRO A O 1
ATOM 3074 N N . PHE A 1 379 ? -20.842 15.159 37.305 1.00 83.25 379 PHE A N 1
ATOM 3075 C CA . PHE A 1 379 ? -19.916 15.353 38.408 1.00 83.25 379 PHE A CA 1
ATOM 3076 C C . PHE A 1 379 ? -18.522 14.849 38.024 1.00 83.25 379 PHE A C 1
ATOM 3078 O O . PHE A 1 379 ? -18.381 13.889 37.266 1.00 83.25 379 PHE A O 1
ATOM 3085 N N . GLU A 1 380 ? -17.495 15.459 38.611 1.00 88.50 380 GLU A N 1
ATOM 3086 C CA . GLU A 1 380 ? -16.123 14.953 38.534 1.00 88.50 380 GLU A CA 1
ATOM 3087 C C . GLU A 1 380 ? -15.994 13.592 39.237 1.00 88.50 380 GLU A C 1
ATOM 3089 O O . GLU A 1 380 ? -16.665 13.376 40.254 1.00 88.50 380 GLU A O 1
ATOM 3094 N N . PRO A 1 381 ? -15.118 12.683 38.764 1.00 93.94 381 PRO A N 1
ATOM 3095 C CA . PRO A 1 381 ? -14.941 11.370 39.371 1.00 93.94 381 PRO A CA 1
ATOM 3096 C C . PRO A 1 381 ? -14.759 11.426 40.893 1.00 93.94 381 PRO A C 1
ATOM 3098 O O . PRO A 1 381 ? -13.897 12.141 41.404 1.00 93.94 381 PRO A O 1
ATOM 3101 N N . MET A 1 382 ? -15.550 10.637 41.621 1.00 95.12 382 MET A N 1
ATOM 3102 C CA . MET A 1 382 ? -15.522 10.593 43.085 1.00 95.12 382 MET A CA 1
ATOM 3103 C C . MET A 1 382 ? -14.787 9.348 43.573 1.00 95.12 382 MET A C 1
ATOM 3105 O O . MET A 1 382 ? -15.059 8.245 43.108 1.00 95.12 382 MET A O 1
ATOM 3109 N N . GLU A 1 383 ? -13.894 9.498 44.549 1.00 95.69 383 GLU A N 1
ATOM 3110 C CA . GLU A 1 383 ? -13.189 8.372 45.170 1.00 95.69 383 GLU A CA 1
ATOM 3111 C C . GLU A 1 383 ? -13.663 8.153 46.608 1.00 95.69 383 GLU A C 1
ATOM 3113 O O . GLU A 1 383 ? -13.538 9.032 47.463 1.00 95.69 383 GLU A O 1
ATOM 3118 N N . TRP A 1 384 ? -14.184 6.957 46.891 1.00 95.12 384 TRP A N 1
ATOM 3119 C CA . TRP A 1 384 ? -14.643 6.533 48.212 1.00 95.12 384 TRP A CA 1
ATOM 3120 C C . TRP A 1 384 ? -13.957 5.237 48.632 1.00 95.12 384 TRP A C 1
ATOM 3122 O O . TRP A 1 384 ? -14.390 4.129 48.310 1.00 95.12 384 TRP A O 1
ATOM 3132 N N . GLY A 1 385 ? -12.881 5.381 49.405 1.00 92.88 385 GLY A N 1
ATOM 3133 C CA . GLY A 1 385 ? -12.098 4.246 49.884 1.00 92.88 385 GLY A CA 1
ATOM 3134 C C . GLY A 1 385 ? -11.453 3.488 48.723 1.00 92.88 385 GLY A C 1
ATOM 3135 O O . GLY A 1 385 ? -10.622 4.040 48.008 1.00 92.88 385 GLY A O 1
ATOM 3136 N N . ALA A 1 386 ? -11.829 2.219 48.546 1.00 94.81 386 ALA A N 1
ATOM 3137 C CA . ALA A 1 386 ? -11.320 1.361 47.475 1.00 94.81 386 ALA A CA 1
ATOM 3138 C C . ALA A 1 386 ? -12.067 1.524 46.140 1.00 94.81 386 ALA A C 1
ATOM 3140 O O . ALA A 1 386 ? -11.721 0.838 45.176 1.00 94.81 386 ALA A O 1
ATOM 3141 N N . PHE A 1 387 ? -13.076 2.400 46.083 1.00 97.19 387 PHE A N 1
ATOM 3142 C CA . PHE A 1 387 ? -13.932 2.577 44.917 1.00 97.19 387 PHE A CA 1
ATOM 3143 C C . PHE A 1 387 ? -13.783 3.957 44.286 1.00 97.19 387 PHE A C 1
ATOM 3145 O O . PHE A 1 387 ? -13.621 4.958 44.983 1.00 97.19 387 PHE A O 1
ATOM 3152 N N . ARG A 1 388 ? -13.903 4.002 42.962 1.00 97.00 388 ARG A N 1
ATOM 3153 C CA . ARG A 1 388 ? -14.000 5.218 42.159 1.00 97.00 388 ARG A CA 1
ATOM 3154 C C . ARG A 1 388 ? -15.287 5.182 41.349 1.00 97.00 388 ARG A C 1
ATOM 3156 O O . ARG A 1 388 ? -15.591 4.169 40.725 1.00 97.00 388 ARG A O 1
ATOM 3163 N N . LEU A 1 389 ? -16.033 6.275 41.384 1.00 97.50 389 LEU A N 1
ATOM 3164 C CA . LEU A 1 389 ? -17.290 6.456 40.678 1.00 97.50 389 LEU A CA 1
ATOM 3165 C C . LEU A 1 389 ? -17.067 7.449 39.543 1.00 97.50 389 LEU A C 1
ATOM 3167 O O . LEU A 1 389 ? -16.602 8.563 39.779 1.00 97.50 389 LEU A O 1
ATOM 3171 N N . GLU A 1 390 ? -17.407 7.048 38.327 1.00 97.12 390 GLU A N 1
ATOM 3172 C CA . GLU A 1 390 ? -17.298 7.873 37.125 1.00 97.12 390 GLU A CA 1
ATOM 3173 C C . GLU A 1 390 ? -18.665 7.936 36.447 1.00 97.12 390 GLU A C 1
ATOM 3175 O O . GLU A 1 390 ? -19.266 6.900 36.160 1.00 97.12 390 GLU A O 1
ATOM 3180 N N . ALA A 1 391 ? -19.178 9.142 36.212 1.00 95.44 391 ALA A N 1
ATOM 3181 C CA . ALA A 1 391 ? -20.421 9.307 35.477 1.00 95.44 391 ALA A CA 1
ATOM 3182 C C . ALA A 1 391 ? -20.240 8.893 34.013 1.00 95.44 391 ALA A C 1
ATOM 3184 O O . ALA A 1 391 ? -19.262 9.263 33.367 1.00 95.44 391 ALA A O 1
ATOM 3185 N N . ILE A 1 392 ? -21.211 8.157 33.488 1.00 95.44 392 ILE A N 1
ATOM 3186 C CA . ILE A 1 392 ? -21.322 7.849 32.068 1.00 95.44 392 ILE A CA 1
ATOM 3187 C C . ILE A 1 392 ? -22.260 8.902 31.489 1.00 95.44 392 ILE A C 1
ATOM 3189 O O . ILE A 1 392 ? -23.453 8.903 31.791 1.00 95.44 392 ILE A O 1
ATOM 3193 N N . HIS A 1 393 ? -21.700 9.840 30.731 1.00 89.88 393 HIS A N 1
ATOM 3194 C CA . HIS A 1 393 ? -22.414 11.034 30.274 1.00 89.88 393 HIS A CA 1
ATOM 3195 C C . HIS A 1 393 ? -22.454 11.168 28.748 1.00 89.88 393 HIS A C 1
ATOM 3197 O O . HIS A 1 393 ? -23.034 12.112 28.226 1.00 89.88 393 HIS A O 1
ATOM 3203 N N . ASP A 1 394 ? -21.866 10.232 28.013 1.00 90.69 394 ASP A N 1
ATOM 3204 C CA . ASP A 1 394 ? -21.921 10.191 26.558 1.00 90.69 394 ASP A CA 1
ATOM 3205 C C . ASP A 1 394 ? -22.121 8.757 26.067 1.00 90.69 394 ASP A C 1
ATOM 3207 O O . ASP A 1 394 ? -21.856 7.772 26.767 1.00 90.69 394 ASP A O 1
ATOM 3211 N N . ALA A 1 395 ? -22.644 8.650 24.853 1.00 88.25 395 ALA A N 1
ATOM 3212 C CA . ALA A 1 395 ? -23.041 7.386 24.269 1.00 88.25 395 ALA A CA 1
ATOM 3213 C C . ALA A 1 395 ? -21.850 6.462 23.955 1.00 88.25 395 ALA A C 1
ATOM 3215 O O . ALA A 1 395 ? -22.007 5.240 23.977 1.00 88.25 395 ALA A O 1
ATOM 3216 N N . VAL A 1 396 ? -20.656 7.018 23.715 1.00 89.81 396 VAL A N 1
ATOM 3217 C CA . VAL A 1 396 ? -19.431 6.238 23.479 1.00 89.81 396 VAL A CA 1
ATOM 3218 C C . VAL A 1 396 ? -18.961 5.598 24.780 1.00 89.81 396 VAL A C 1
ATOM 3220 O O . VAL A 1 396 ? -18.734 4.391 24.816 1.00 89.81 396 VAL A O 1
ATOM 3223 N N . THR A 1 397 ? -18.904 6.365 25.868 1.00 92.31 397 THR A N 1
ATOM 3224 C CA . THR A 1 397 ? -18.563 5.859 27.202 1.00 92.31 397 THR A CA 1
ATOM 3225 C C . THR A 1 397 ? -19.572 4.805 27.665 1.00 92.31 397 THR A C 1
ATOM 3227 O O . THR A 1 397 ? -19.183 3.805 28.270 1.00 92.31 397 THR A O 1
ATOM 3230 N N . LEU A 1 398 ? -20.862 4.972 27.342 1.00 93.25 398 LEU A N 1
ATOM 3231 C CA . LEU A 1 398 ? -21.893 3.971 27.631 1.00 93.25 398 LEU A CA 1
ATOM 3232 C C . LEU A 1 398 ? -21.679 2.667 26.852 1.00 93.25 398 LEU A C 1
ATOM 3234 O O . LEU A 1 398 ? -21.808 1.580 27.419 1.00 93.25 398 LEU A O 1
ATOM 3238 N N . PHE A 1 399 ? -21.340 2.774 25.567 1.00 88.31 399 PHE A N 1
ATOM 3239 C CA . PHE A 1 399 ? -21.004 1.627 24.727 1.00 88.31 399 PHE A CA 1
ATOM 3240 C C . PHE A 1 399 ? -19.765 0.889 25.259 1.00 88.31 399 PHE A C 1
ATOM 3242 O O . PHE A 1 399 ? -19.801 -0.329 25.439 1.00 88.31 399 PHE A O 1
ATOM 3249 N N . ASP A 1 400 ? -18.701 1.632 25.578 1.00 90.19 400 ASP A N 1
ATOM 3250 C CA . ASP A 1 400 ? -17.457 1.104 26.148 1.00 90.19 400 ASP A CA 1
ATOM 3251 C C . ASP A 1 400 ? -17.690 0.377 27.475 1.00 90.19 400 ASP A C 1
ATOM 3253 O O . ASP A 1 400 ? -17.106 -0.682 27.723 1.00 90.19 400 ASP A O 1
ATOM 3257 N N . GLU A 1 401 ? -18.545 0.933 28.336 1.00 94.81 401 GLU A N 1
ATOM 3258 C CA . GLU A 1 401 ? -18.913 0.297 29.597 1.00 94.81 401 GLU A CA 1
ATOM 3259 C C . GLU A 1 401 ? -19.672 -1.012 29.352 1.00 94.81 401 GLU A C 1
ATOM 3261 O O . GLU A 1 401 ? -19.308 -2.042 29.921 1.00 94.81 401 GLU A O 1
ATOM 3266 N N . GLY A 1 402 ? -20.677 -0.999 28.470 1.00 90.81 402 GLY A N 1
ATOM 3267 C CA . GLY A 1 402 ? -21.470 -2.182 28.133 1.00 90.81 402 GLY A CA 1
ATOM 3268 C C . GLY A 1 402 ? -20.633 -3.325 27.561 1.00 90.81 402 GLY A C 1
ATOM 3269 O O . GLY A 1 402 ? -20.800 -4.475 27.977 1.00 90.81 402 GLY A O 1
ATOM 3270 N N . GLU A 1 403 ? -19.689 -3.015 26.666 1.00 85.62 403 GLU A N 1
ATOM 3271 C CA . GLU A 1 403 ? -18.754 -3.989 26.092 1.00 85.62 403 GLU A CA 1
ATOM 3272 C C . GLU A 1 403 ? -17.811 -4.561 27.162 1.00 85.62 403 GLU A C 1
ATOM 3274 O O . GLU A 1 403 ? -17.653 -5.779 27.265 1.00 85.62 403 GLU A O 1
ATOM 3279 N N . ALA A 1 404 ? -17.223 -3.700 28.000 1.00 90.31 404 ALA A N 1
ATOM 3280 C CA . ALA A 1 404 ? -16.280 -4.119 29.035 1.00 90.31 404 ALA A CA 1
ATOM 3281 C C . ALA A 1 404 ? -16.940 -4.955 30.144 1.00 90.31 404 ALA A C 1
ATOM 3283 O O . ALA A 1 404 ? -16.324 -5.882 30.675 1.00 90.31 404 ALA A O 1
ATOM 3284 N N . MET A 1 405 ? -18.179 -4.621 30.504 1.00 93.75 405 MET A N 1
ATOM 3285 C CA . MET A 1 405 ? -18.938 -5.291 31.558 1.00 93.75 405 MET A CA 1
ATOM 3286 C C . MET A 1 405 ? -19.759 -6.474 31.033 1.00 93.75 405 MET A C 1
ATOM 3288 O O . MET A 1 405 ? -20.169 -7.322 31.822 1.00 93.75 405 MET A O 1
ATOM 3292 N N . GLY A 1 406 ? -19.986 -6.585 29.722 1.00 86.56 406 GLY A N 1
ATOM 3293 C CA . GLY A 1 406 ? -20.730 -7.689 29.112 1.00 86.56 406 GLY A CA 1
ATOM 3294 C C . GLY A 1 406 ? -22.222 -7.691 29.457 1.00 86.56 406 GLY A C 1
ATOM 3295 O O . GLY A 1 406 ? -22.805 -8.761 29.633 1.00 86.56 406 GLY A O 1
ATOM 3296 N N . HIS A 1 407 ? -22.838 -6.515 29.593 1.00 86.56 407 HIS A N 1
ATOM 3297 C CA . HIS A 1 407 ? -24.262 -6.364 29.913 1.00 86.56 407 HIS A CA 1
ATOM 3298 C C . HIS A 1 407 ? -24.958 -5.306 29.047 1.00 86.56 407 HIS A C 1
ATOM 3300 O O . HIS A 1 407 ? -24.315 -4.451 28.441 1.00 86.56 407 HIS A O 1
ATOM 3306 N N . CYS A 1 408 ? -26.290 -5.371 28.968 1.00 87.88 408 CYS A N 1
ATOM 3307 C CA . CYS A 1 408 ? -27.106 -4.598 28.024 1.00 87.88 408 CYS A CA 1
ATOM 3308 C C . CYS A 1 408 ? -27.375 -3.149 28.466 1.00 87.88 408 CYS A C 1
ATOM 3310 O O . CYS A 1 408 ? -28.444 -2.616 28.185 1.00 87.88 408 CYS A O 1
ATOM 3312 N N . ILE A 1 409 ? -26.427 -2.489 29.133 1.00 92.25 409 ILE A N 1
ATOM 3313 C CA . ILE A 1 409 ? -26.623 -1.128 29.657 1.00 92.25 409 ILE A CA 1
ATOM 3314 C C . ILE A 1 409 ? -26.930 -0.093 28.564 1.00 92.25 409 ILE A C 1
ATOM 3316 O O . ILE A 1 409 ? -27.575 0.919 28.819 1.00 92.25 409 ILE A O 1
ATOM 3320 N N . PHE A 1 410 ? -26.552 -0.383 27.318 1.00 87.50 410 PHE A N 1
ATOM 3321 C CA . PHE A 1 410 ? -26.854 0.461 26.168 1.00 87.50 410 PHE A CA 1
ATOM 3322 C C . PHE A 1 410 ? -28.363 0.674 25.944 1.00 87.50 410 PHE A C 1
ATOM 3324 O O . PHE A 1 410 ? -28.759 1.698 25.395 1.00 87.50 410 PHE A O 1
ATOM 3331 N N . SER A 1 411 ? -29.232 -0.218 26.445 1.00 90.25 411 SER A N 1
ATOM 3332 C CA . SER A 1 411 ? -30.688 -0.006 26.413 1.00 90.25 411 SER A CA 1
ATOM 3333 C C . SER A 1 411 ? -31.158 1.178 27.269 1.00 90.25 411 SER A C 1
ATOM 3335 O O . SER A 1 411 ? -32.346 1.482 27.276 1.00 90.25 411 SER A O 1
ATOM 3337 N N . ARG A 1 412 ? -30.259 1.802 28.040 1.00 92.62 412 ARG A N 1
ATOM 3338 C CA . ARG A 1 412 ? -30.508 2.996 28.860 1.00 92.62 412 ARG A CA 1
ATOM 3339 C C . ARG A 1 412 ? -30.077 4.296 28.178 1.00 92.62 412 ARG A C 1
ATOM 3341 O O . ARG A 1 412 ? -30.130 5.342 28.815 1.00 92.62 412 ARG A O 1
ATOM 3348 N N . LEU A 1 413 ? -29.640 4.247 26.916 1.00 90.50 413 LEU A N 1
ATOM 3349 C CA . LEU A 1 413 ? -29.141 5.422 26.199 1.00 90.50 413 LEU A CA 1
ATOM 3350 C C . LEU A 1 413 ? -30.167 6.566 26.170 1.00 90.50 413 LEU A C 1
ATOM 3352 O O . LEU A 1 413 ? -29.832 7.683 26.550 1.00 90.50 413 LEU A O 1
ATOM 3356 N N . ASP A 1 414 ? -31.414 6.287 25.790 1.00 83.88 414 ASP A N 1
ATOM 3357 C CA . ASP A 1 414 ? -32.461 7.316 25.691 1.00 83.88 414 ASP A CA 1
ATOM 3358 C C . ASP A 1 414 ? -32.798 7.934 27.062 1.00 83.88 414 ASP A C 1
ATOM 3360 O O . ASP A 1 414 ? -32.964 9.151 27.193 1.00 83.88 414 ASP A O 1
ATOM 3364 N N . ASP A 1 415 ? -32.829 7.109 28.114 1.00 86.75 415 ASP A N 1
ATOM 3365 C CA . ASP A 1 415 ? -33.060 7.559 29.491 1.00 86.75 415 ASP A CA 1
ATOM 3366 C C . ASP A 1 415 ? -31.892 8.428 30.009 1.00 86.75 415 ASP A C 1
ATOM 3368 O O . ASP A 1 415 ? -32.089 9.415 30.725 1.00 86.75 415 ASP A O 1
ATOM 3372 N N . MET A 1 416 ? -30.656 8.091 29.624 1.00 90.88 416 MET A N 1
ATOM 3373 C CA . MET A 1 416 ? -29.466 8.885 29.934 1.00 90.88 416 MET A CA 1
ATOM 3374 C C . MET A 1 416 ? -29.493 10.231 29.198 1.00 90.88 416 MET A C 1
ATOM 3376 O O . MET A 1 416 ? -29.330 11.275 29.826 1.00 90.88 416 MET A O 1
ATOM 3380 N N . LEU A 1 417 ? -29.739 10.224 27.883 1.00 81.06 417 LEU A N 1
ATOM 3381 C CA . LEU A 1 417 ? -29.743 11.435 27.054 1.00 81.06 417 LEU A CA 1
ATOM 3382 C C . LEU A 1 417 ? -30.885 12.397 27.414 1.00 81.06 417 LEU A C 1
ATOM 3384 O O . LEU A 1 417 ? -30.708 13.611 27.353 1.00 81.06 417 LEU A O 1
ATOM 3388 N N . SER A 1 418 ? -32.043 11.882 27.835 1.00 77.38 418 SER A N 1
ATOM 3389 C CA . SER A 1 418 ? -33.160 12.709 28.324 1.00 77.38 418 SER A CA 1
ATOM 3390 C C . SER A 1 418 ? -32.945 13.258 29.745 1.00 77.38 418 SER A C 1
ATOM 3392 O O . SER A 1 418 ? -33.686 14.137 30.210 1.00 77.38 418 SER A O 1
ATOM 3394 N N . GLY A 1 419 ? -31.933 12.756 30.459 1.00 78.44 419 GLY A N 1
ATOM 3395 C CA . GLY A 1 419 ? -31.674 13.099 31.852 1.00 78.44 419 GLY A CA 1
ATOM 3396 C C . GLY A 1 419 ? -32.745 12.573 32.812 1.00 78.44 419 GLY A C 1
ATOM 3397 O O . GLY A 1 419 ? -32.990 13.183 33.854 1.00 78.44 419 GLY A O 1
ATOM 3398 N N . THR A 1 420 ? -33.440 11.487 32.475 1.00 82.50 420 THR A N 1
ATOM 3399 C CA . THR A 1 420 ? -34.272 10.749 33.443 1.00 82.50 420 THR A CA 1
ATOM 3400 C C . THR A 1 420 ? -33.428 9.782 34.265 1.00 82.50 420 THR A C 1
ATOM 3402 O O . THR A 1 420 ? -33.777 9.459 35.405 1.00 82.50 420 THR A O 1
ATOM 3405 N N . SER A 1 421 ? -32.289 9.357 33.714 1.00 92.31 421 SER A N 1
ATOM 3406 C CA . SER A 1 421 ? -31.349 8.449 34.355 1.00 92.31 421 SER A CA 1
ATOM 3407 C C . SER A 1 421 ? -29.927 8.989 34.360 1.00 92.31 421 SER A C 1
ATOM 3409 O O . SER A 1 421 ? -29.467 9.619 33.415 1.00 92.31 421 SER A O 1
ATOM 3411 N N . LEU A 1 422 ? -29.215 8.690 35.440 1.00 93.62 422 LEU A N 1
ATOM 3412 C CA . LEU A 1 422 ? -27.786 8.900 35.586 1.00 93.62 422 LEU A CA 1
ATOM 3413 C C . LEU A 1 422 ? -27.108 7.543 35.717 1.00 93.62 422 LEU A C 1
ATOM 3415 O O . LEU A 1 422 ? -27.366 6.799 36.666 1.00 93.62 422 LEU A O 1
ATOM 3419 N N . LEU A 1 423 ? -26.242 7.238 34.759 1.00 97.19 423 LEU A N 1
ATOM 3420 C CA . LEU A 1 423 ? -25.476 6.002 34.719 1.00 97.19 423 LEU A CA 1
ATOM 3421 C C . LEU A 1 423 ? -24.077 6.261 35.281 1.00 97.19 423 LEU A C 1
ATOM 3423 O O . LEU A 1 423 ? -23.457 7.278 34.972 1.00 97.19 423 LEU A O 1
ATOM 3427 N N . VAL A 1 424 ? -23.583 5.366 36.136 1.00 97.75 424 VAL A N 1
ATOM 3428 C CA . VAL A 1 424 ? -22.301 5.544 36.834 1.00 97.75 424 VAL A CA 1
ATOM 3429 C C . VAL A 1 424 ? -21.493 4.256 36.820 1.00 97.75 424 VAL A C 1
ATOM 3431 O O . VAL A 1 424 ? -21.931 3.242 37.361 1.00 97.75 424 VAL A O 1
ATOM 3434 N N . SER A 1 425 ? -20.291 4.313 36.249 1.00 98.12 425 SER A N 1
ATOM 3435 C CA . SER A 1 425 ? -19.290 3.248 36.322 1.00 98.12 425 SER A CA 1
ATOM 3436 C C . SER A 1 425 ? -18.674 3.228 37.719 1.00 98.12 425 SER A C 1
ATOM 3438 O O . SER A 1 425 ? -18.115 4.225 38.181 1.00 98.12 425 SER A O 1
ATOM 3440 N N . ILE A 1 426 ? -18.770 2.089 38.402 1.00 97.88 426 ILE A N 1
ATOM 3441 C CA . ILE A 1 426 ? -18.129 1.850 39.694 1.00 97.88 426 ILE A CA 1
ATOM 3442 C C . ILE A 1 426 ? -16.899 0.985 39.457 1.00 97.88 426 ILE A C 1
ATOM 3444 O O . ILE A 1 426 ? -16.973 -0.135 38.939 1.00 97.88 426 ILE A O 1
ATOM 3448 N N . ARG A 1 427 ? -15.746 1.500 39.872 1.00 97.69 427 ARG A N 1
ATOM 3449 C CA . ARG A 1 427 ? -14.445 0.868 39.684 1.00 97.69 427 ARG A CA 1
ATOM 3450 C C . ARG A 1 427 ? -13.791 0.580 41.025 1.00 97.69 427 ARG A C 1
ATOM 3452 O O . ARG A 1 427 ? -13.915 1.370 41.951 1.00 97.69 427 ARG A O 1
ATOM 3459 N N . SER A 1 428 ? -13.084 -0.537 41.126 1.00 96.31 428 SER A N 1
ATOM 3460 C CA . SER A 1 428 ? -12.343 -0.962 42.312 1.00 96.31 428 SER A CA 1
ATOM 3461 C C . SER A 1 428 ? -10.841 -0.888 42.071 1.00 96.31 428 SER A C 1
ATOM 3463 O O . SER A 1 428 ? -10.349 -1.155 40.968 1.00 96.31 428 SER A O 1
ATOM 3465 N N . ARG A 1 429 ? -10.101 -0.558 43.125 1.00 92.81 429 ARG A N 1
ATOM 3466 C CA . ARG A 1 429 ? -8.637 -0.568 43.159 1.00 92.81 429 ARG A CA 1
ATOM 3467 C C . ARG A 1 429 ? -8.111 -1.969 43.492 1.00 92.81 429 ARG A C 1
ATOM 3469 O O . ARG A 1 429 ? -7.390 -2.154 44.466 1.00 92.81 429 ARG A O 1
ATOM 3476 N N . GLU A 1 430 ? -8.487 -2.968 42.700 1.00 83.44 430 GLU A N 1
ATOM 3477 C CA . GLU A 1 430 ? -8.005 -4.347 42.845 1.00 83.44 430 GLU A CA 1
ATOM 3478 C C . GLU A 1 430 ? -7.051 -4.734 41.709 1.00 83.44 430 GLU A C 1
ATOM 3480 O O . GLU A 1 430 ? -7.340 -4.522 40.532 1.00 83.44 430 GLU A O 1
ATOM 3485 N N . GLY A 1 431 ? -5.922 -5.358 42.062 1.00 71.00 431 GLY A N 1
ATOM 3486 C CA . GLY A 1 431 ? -5.000 -5.996 41.116 1.00 71.00 431 GLY A CA 1
ATOM 3487 C C . GLY A 1 431 ? -3.684 -5.247 40.921 1.00 71.00 431 GLY A C 1
ATOM 3488 O O . GLY A 1 431 ? -2.639 -5.739 41.342 1.00 71.00 431 GLY A O 1
ATOM 3489 N N . THR A 1 432 ? -3.706 -4.076 40.282 1.00 75.56 432 THR A N 1
ATOM 3490 C CA . THR A 1 432 ? -2.473 -3.389 39.850 1.00 75.56 432 THR A CA 1
ATOM 3491 C C . THR A 1 432 ? -2.410 -1.950 40.375 1.00 75.56 432 THR A C 1
ATOM 3493 O O . THR A 1 432 ? -3.352 -1.182 40.145 1.00 75.56 432 THR A O 1
ATOM 3496 N N . PRO A 1 433 ? -1.316 -1.546 41.060 1.00 79.38 433 PRO A N 1
ATOM 3497 C CA . PRO A 1 433 ? -1.131 -0.170 41.514 1.00 79.38 433 PRO A CA 1
ATOM 3498 C C . PRO A 1 433 ? -1.269 0.822 40.352 1.00 79.38 433 PRO A C 1
ATOM 3500 O O . PRO A 1 433 ? -0.573 0.704 39.349 1.00 79.38 433 PRO A O 1
ATOM 3503 N N . GLY A 1 434 ? -2.177 1.791 40.488 1.00 83.38 434 GLY A N 1
ATOM 3504 C CA . GLY A 1 434 ? -2.428 2.819 39.470 1.00 83.38 434 GLY A CA 1
ATOM 3505 C C . GLY A 1 434 ? -3.507 2.476 38.437 1.00 83.38 434 GLY A C 1
ATOM 3506 O O . GLY A 1 434 ? -3.811 3.323 37.605 1.00 83.38 434 GLY A O 1
ATOM 3507 N N . SER A 1 435 ? -4.124 1.290 38.501 1.00 88.44 435 SER A N 1
ATOM 3508 C CA . SER A 1 435 ? -5.251 0.922 37.630 1.00 88.44 435 SER A CA 1
ATOM 3509 C C . SER A 1 435 ? -6.557 0.774 38.415 1.00 88.44 435 SER A C 1
ATOM 3511 O O . SER A 1 435 ? -6.556 0.301 39.552 1.00 88.44 435 SER A O 1
ATOM 3513 N N . TRP A 1 436 ? -7.666 1.171 37.791 1.00 93.69 436 TRP A N 1
ATOM 3514 C CA . TRP A 1 436 ? -9.022 1.010 38.310 1.00 93.69 436 TRP A CA 1
ATOM 3515 C C . TRP A 1 436 ? -9.756 -0.025 37.458 1.00 93.69 436 TRP A C 1
ATOM 3517 O O . TRP A 1 436 ? -9.882 0.145 36.246 1.00 93.69 436 TRP A O 1
ATOM 3527 N N . LYS A 1 437 ? -10.239 -1.103 38.077 1.00 94.12 437 LYS A N 1
ATOM 3528 C CA . LYS A 1 437 ? -10.987 -2.163 37.391 1.00 94.12 437 LYS A CA 1
ATOM 3529 C C . LYS A 1 437 ? -12.484 -1.900 37.514 1.00 94.12 437 LYS A C 1
ATOM 3531 O O . LYS A 1 437 ? -12.962 -1.687 38.621 1.00 94.12 437 LYS A O 1
ATOM 3536 N N . ARG A 1 438 ? -13.238 -1.962 36.416 1.00 95.88 438 ARG A N 1
ATOM 3537 C CA . ARG A 1 438 ? -14.711 -1.889 36.448 1.00 95.88 438 ARG A CA 1
ATOM 3538 C C . ARG A 1 438 ? -15.280 -3.074 37.232 1.00 95.88 438 ARG A C 1
ATOM 3540 O O . ARG A 1 438 ? -14.896 -4.217 36.977 1.00 95.88 438 ARG A O 1
ATOM 3547 N N . VAL A 1 439 ? -16.143 -2.797 38.208 1.00 96.94 439 VAL A N 1
ATOM 3548 C CA . VAL A 1 439 ? -16.759 -3.822 39.070 1.00 96.94 439 VAL A CA 1
ATOM 3549 C C . VAL A 1 439 ? -18.279 -3.782 39.064 1.00 96.94 439 VAL A C 1
ATOM 3551 O O . VAL A 1 439 ? -18.892 -4.811 39.324 1.00 96.94 439 VAL A O 1
ATOM 3554 N N . ALA A 1 440 ? -18.890 -2.641 38.746 1.00 97.81 440 ALA A N 1
ATOM 3555 C CA . ALA A 1 440 ? -20.329 -2.537 38.541 1.00 97.81 440 ALA A CA 1
ATOM 3556 C C . ALA A 1 440 ? -20.688 -1.282 37.752 1.00 97.81 440 ALA A C 1
ATOM 3558 O O . ALA A 1 440 ? -19.884 -0.358 37.650 1.00 97.81 440 ALA A O 1
ATOM 3559 N N . THR A 1 441 ? -21.931 -1.218 37.298 1.00 98.25 441 THR A N 1
ATOM 3560 C CA . THR A 1 441 ? -22.547 0.011 36.814 1.00 98.25 441 THR A CA 1
ATOM 3561 C C . THR A 1 441 ? -23.862 0.241 37.550 1.00 98.25 441 THR A C 1
ATOM 3563 O O . THR A 1 441 ? -24.643 -0.693 37.746 1.00 98.25 441 THR A O 1
ATOM 3566 N N . ALA A 1 442 ? -24.082 1.470 38.009 1.00 97.88 442 ALA A N 1
ATOM 3567 C CA . ALA A 1 442 ? -25.273 1.880 38.744 1.00 97.88 442 ALA A CA 1
ATOM 3568 C C . ALA A 1 442 ? -26.151 2.799 37.893 1.00 97.88 442 ALA A C 1
ATOM 3570 O O . ALA A 1 442 ? -25.648 3.702 37.228 1.00 97.88 442 ALA A O 1
ATOM 3571 N N . GLU A 1 443 ? -27.462 2.591 37.962 1.00 97.38 443 GLU A N 1
ATOM 3572 C CA . GLU A 1 443 ? -28.479 3.436 37.343 1.00 97.38 443 GLU A CA 1
ATOM 3573 C C . GLU A 1 443 ? -29.259 4.159 38.444 1.00 97.38 443 GLU A C 1
ATOM 3575 O O . GLU A 1 443 ? -29.976 3.549 39.244 1.00 97.38 443 GLU A O 1
ATOM 3580 N N . CYS A 1 444 ? -29.114 5.479 38.488 1.00 96.50 444 CYS A N 1
ATOM 3581 C CA . CYS A 1 444 ? -29.870 6.350 39.377 1.00 96.50 444 CYS A CA 1
ATOM 3582 C C . CYS A 1 444 ? -30.986 7.026 38.578 1.00 96.50 444 CYS A C 1
ATOM 3584 O O . CYS A 1 444 ? -30.740 7.549 37.495 1.00 96.50 444 CYS A O 1
ATOM 3586 N N . HIS A 1 445 ? -32.209 7.031 39.097 1.00 93.88 445 HIS A N 1
ATOM 3587 C CA . HIS A 1 445 ? -33.355 7.715 38.490 1.00 93.88 445 HIS A CA 1
ATOM 3588 C C . HIS A 1 445 ? -33.663 8.987 39.259 1.00 93.88 445 HIS A C 1
ATOM 3590 O O . HIS A 1 445 ? -33.546 9.006 40.484 1.00 93.88 445 HIS A O 1
ATOM 3596 N N . HIS A 1 446 ? -34.066 10.037 38.548 1.00 85.81 446 HIS A N 1
ATOM 3597 C CA . HIS A 1 446 ? -34.520 11.272 39.175 1.00 85.81 446 HIS A CA 1
ATOM 3598 C C . HIS A 1 446 ? -36.047 11.373 39.127 1.00 85.81 446 HIS A C 1
ATOM 3600 O O . HIS A 1 446 ? -36.639 11.572 38.065 1.00 85.81 446 HIS A O 1
ATOM 3606 N N . ASP A 1 447 ? -36.673 11.315 40.298 1.00 83.81 447 ASP A N 1
ATOM 3607 C CA . ASP A 1 447 ? -38.094 11.579 40.497 1.00 83.81 447 ASP A CA 1
ATOM 3608 C C . ASP A 1 447 ? -38.280 13.024 41.013 1.00 83.81 447 ASP A C 1
ATOM 3610 O O . ASP A 1 447 ? -37.599 13.428 41.959 1.00 83.81 447 ASP A O 1
ATOM 3614 N N . PRO A 1 448 ? -39.162 13.844 40.410 1.00 74.75 448 PRO A N 1
ATOM 3615 C CA . PRO A 1 448 ? -39.365 15.230 40.833 1.00 74.75 448 PRO A CA 1
ATOM 3616 C C . PRO A 1 448 ? -39.784 15.416 42.297 1.00 74.75 448 PRO A C 1
ATOM 3618 O O . PRO A 1 448 ? -39.424 16.443 42.878 1.00 74.75 448 PRO A O 1
ATOM 3621 N N . ASP A 1 449 ? -40.512 14.455 42.868 1.00 82.25 449 ASP A N 1
ATOM 3622 C CA . ASP A 1 449 ? -41.072 14.506 44.220 1.00 82.25 449 ASP A CA 1
ATOM 3623 C C . ASP A 1 449 ? -40.153 13.832 45.246 1.00 82.25 449 ASP A C 1
ATOM 3625 O O . ASP A 1 449 ? -40.107 14.232 46.410 1.00 82.25 449 ASP A O 1
ATOM 3629 N N . ARG A 1 450 ? -39.412 12.800 44.825 1.00 82.75 450 ARG A N 1
ATOM 3630 C CA . ARG A 1 450 ? -38.560 11.980 45.708 1.00 82.75 450 ARG A CA 1
ATOM 3631 C C . ARG A 1 450 ? -37.068 12.287 45.594 1.00 82.75 450 ARG A C 1
ATOM 3633 O O . ARG A 1 450 ? -36.292 11.824 46.428 1.00 82.75 450 ARG A O 1
ATOM 3640 N N . GLY A 1 451 ? -36.668 13.061 44.589 1.00 86.38 451 GLY A N 1
ATOM 3641 C CA . GLY A 1 451 ? -35.272 13.271 44.229 1.00 86.38 451 GLY A CA 1
ATOM 3642 C C . GLY A 1 451 ? -34.669 12.055 43.525 1.00 86.38 451 GLY A C 1
ATOM 3643 O O . GLY A 1 451 ? -35.353 11.254 42.889 1.00 86.38 451 GLY A O 1
ATOM 3644 N N . TRP A 1 452 ? -33.353 11.921 43.627 1.00 90.88 452 TRP A N 1
ATOM 3645 C CA . TRP A 1 452 ? -32.612 10.779 43.114 1.00 90.88 452 TRP A CA 1
ATOM 3646 C C . TRP A 1 452 ? -32.892 9.517 43.929 1.00 90.88 452 TRP A C 1
ATOM 3648 O O . TRP A 1 452 ? -32.932 9.558 45.160 1.00 90.88 452 TRP A O 1
ATOM 3658 N N . PHE A 1 453 ? -33.004 8.376 43.255 1.00 95.31 453 PHE A N 1
ATOM 3659 C CA . PHE A 1 453 ? -33.023 7.057 43.883 1.00 95.31 453 PHE A CA 1
ATOM 3660 C C . PHE A 1 453 ? -32.243 6.035 43.049 1.00 95.31 453 PHE A C 1
ATOM 3662 O O . PHE A 1 453 ? -32.110 6.176 41.834 1.00 95.31 453 PHE A O 1
ATOM 3669 N N . LEU A 1 454 ? -31.702 5.007 43.709 1.00 97.44 454 LEU A N 1
ATOM 3670 C CA . LEU A 1 454 ? -30.969 3.933 43.040 1.00 97.44 454 LEU A CA 1
ATOM 3671 C C . LEU A 1 454 ? -31.999 2.968 42.463 1.00 97.44 454 LEU A C 1
ATOM 3673 O O . LEU A 1 454 ? -32.745 2.350 43.223 1.00 97.44 454 LEU A O 1
ATOM 3677 N N . LYS A 1 455 ? -32.051 2.843 41.138 1.00 96.50 455 LYS A N 1
ATOM 3678 C CA . LYS A 1 455 ? -32.924 1.868 40.483 1.00 96.50 455 LYS A CA 1
ATOM 3679 C C . LYS A 1 455 ? -32.282 0.491 40.510 1.00 96.50 455 LYS A C 1
ATOM 3681 O O . LYS A 1 455 ? -32.903 -0.467 40.960 1.00 96.50 455 LYS A O 1
ATOM 3686 N N . GLU A 1 456 ? -31.034 0.404 40.059 1.00 96.94 456 GLU A N 1
ATOM 3687 C CA . GLU A 1 456 ? -30.271 -0.839 40.073 1.00 96.94 456 GLU A CA 1
ATOM 3688 C C . GLU A 1 456 ? -28.758 -0.599 40.082 1.00 96.94 456 GLU A C 1
ATOM 3690 O O . GLU A 1 456 ? -28.269 0.464 39.699 1.00 96.94 456 GLU A O 1
ATOM 3695 N N . ALA A 1 457 ? -28.016 -1.612 40.530 1.00 97.50 457 ALA A N 1
ATOM 3696 C CA . ALA A 1 457 ? -26.571 -1.706 40.383 1.00 97.50 457 ALA A CA 1
ATOM 3697 C C . ALA A 1 457 ? -26.224 -3.133 39.956 1.00 97.50 457 ALA A C 1
ATOM 3699 O O . ALA A 1 457 ? -26.610 -4.091 40.630 1.00 97.50 457 ALA A O 1
ATOM 3700 N N . GLN A 1 458 ? -25.507 -3.270 38.845 1.00 97.62 458 GLN A N 1
ATOM 3701 C CA . GLN A 1 458 ? -25.204 -4.562 38.237 1.00 97.62 458 GLN A CA 1
ATOM 3702 C C . GLN A 1 458 ? -23.702 -4.725 38.022 1.00 97.62 458 GLN A C 1
ATOM 3704 O O . GLN A 1 458 ? -23.031 -3.814 37.544 1.00 97.62 458 GLN A O 1
ATOM 3709 N N . GLY A 1 459 ? -23.179 -5.893 38.382 1.00 96.81 459 GLY A N 1
ATOM 3710 C CA . GLY A 1 459 ? -21.819 -6.320 38.080 1.00 96.81 459 GLY A CA 1
ATOM 3711 C C . GLY A 1 459 ? -21.675 -6.850 36.647 1.00 96.81 459 GLY A C 1
ATOM 3712 O O . GLY A 1 459 ? -22.634 -6.831 35.868 1.00 96.81 459 GLY A O 1
ATOM 3713 N N . PRO A 1 460 ? -20.482 -7.360 36.287 1.00 94.94 460 PRO A N 1
ATOM 3714 C CA . PRO A 1 460 ? -20.230 -7.917 34.965 1.00 94.94 460 PRO A CA 1
ATOM 3715 C C . PRO A 1 460 ? -21.238 -9.015 34.609 1.00 94.94 460 PRO A C 1
ATOM 3717 O O . PRO A 1 460 ? -21.580 -9.846 35.450 1.00 94.94 460 PRO A O 1
ATOM 3720 N N . ALA A 1 461 ? -21.718 -9.021 33.367 1.00 92.69 461 ALA A N 1
ATOM 3721 C CA . ALA A 1 461 ? -22.735 -9.941 32.861 1.00 92.69 461 ALA A CA 1
ATOM 3722 C C . ALA A 1 461 ? -24.029 -9.979 33.703 1.00 92.69 461 ALA A C 1
ATOM 3724 O O . ALA A 1 461 ? -24.636 -11.038 33.865 1.00 92.69 461 ALA A O 1
ATOM 3725 N N . ASN A 1 462 ? -24.459 -8.824 34.226 1.00 93.25 462 ASN A N 1
ATOM 3726 C CA . ASN A 1 462 ? -25.638 -8.662 35.090 1.00 93.25 462 ASN A CA 1
ATOM 3727 C C . ASN A 1 462 ? -25.556 -9.429 36.426 1.00 93.25 462 ASN A C 1
ATOM 3729 O O . ASN A 1 462 ? -26.584 -9.754 37.021 1.00 93.25 462 ASN A O 1
ATOM 3733 N N . GLN A 1 463 ? -24.352 -9.762 36.899 1.00 95.00 463 GLN A N 1
ATOM 3734 C CA . GLN A 1 463 ? -24.178 -10.425 38.193 1.00 95.00 463 GLN A CA 1
ATOM 3735 C C . GLN A 1 463 ? -24.430 -9.464 39.361 1.00 95.00 463 GLN A C 1
ATOM 3737 O O . GLN A 1 463 ? -24.377 -8.245 39.213 1.00 95.00 463 GLN A O 1
ATOM 3742 N N . ASP A 1 464 ? -24.676 -10.014 40.549 1.00 95.56 464 ASP A N 1
ATOM 3743 C CA . ASP A 1 464 ? -24.781 -9.223 41.774 1.00 95.56 464 ASP A CA 1
ATOM 3744 C C . ASP A 1 464 ? -23.415 -8.593 42.130 1.00 95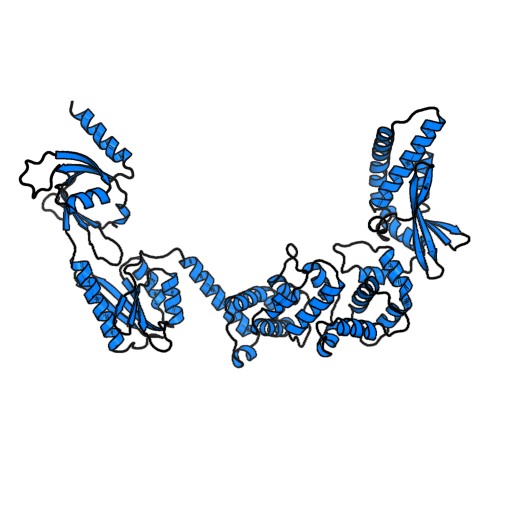.56 464 ASP A C 1
ATOM 3746 O O . ASP A 1 464 ? -22.456 -9.339 42.344 1.00 95.56 464 ASP A O 1
ATOM 3750 N N . PRO A 1 465 ? -23.288 -7.252 42.219 1.00 94.19 465 PRO A N 1
ATOM 3751 C CA . PRO A 1 465 ? -22.006 -6.595 42.482 1.00 94.19 465 PRO A CA 1
ATOM 3752 C C . PRO A 1 465 ? -21.525 -6.695 43.944 1.00 94.19 465 PRO A C 1
ATOM 3754 O O . PRO A 1 465 ? -20.440 -6.210 44.269 1.00 94.19 465 PRO A O 1
ATOM 3757 N N . GLY A 1 466 ? -22.305 -7.317 44.837 1.00 95.94 466 GLY A N 1
ATOM 3758 C CA . GLY A 1 466 ? -21.971 -7.474 46.254 1.00 95.94 466 GLY A CA 1
ATOM 3759 C C . GLY A 1 466 ? -22.334 -6.255 47.113 1.00 95.94 466 GLY A C 1
ATOM 3760 O O . GLY A 1 466 ? -22.579 -5.156 46.613 1.00 95.94 466 GLY A O 1
ATOM 3761 N N . SER A 1 467 ? -22.388 -6.446 48.436 1.00 96.62 467 SER A N 1
ATOM 3762 C CA . SER A 1 467 ? -22.906 -5.436 49.376 1.00 96.62 467 SER A CA 1
ATOM 3763 C C . SER A 1 467 ? -22.097 -4.141 49.381 1.00 96.62 467 SER A C 1
ATOM 3765 O O . SER A 1 467 ? -22.680 -3.072 49.267 1.00 96.62 467 SER A O 1
ATOM 3767 N N . ALA A 1 468 ? -20.764 -4.222 49.408 1.00 96.62 468 ALA A N 1
ATOM 3768 C CA . ALA A 1 468 ? -19.904 -3.038 49.446 1.00 96.62 468 ALA A CA 1
ATOM 3769 C C . ALA A 1 468 ? -20.117 -2.104 48.239 1.00 96.62 468 ALA A C 1
ATOM 3771 O O . ALA A 1 468 ? -20.121 -0.882 48.384 1.00 96.62 468 ALA A O 1
ATOM 3772 N N . VAL A 1 469 ? -20.332 -2.670 47.047 1.00 96.62 469 VAL A N 1
ATOM 3773 C CA . VAL A 1 469 ? -20.590 -1.894 45.827 1.00 96.62 469 VAL A CA 1
ATOM 3774 C C . VAL A 1 469 ? -21.998 -1.296 45.844 1.00 96.62 469 VAL A C 1
ATOM 3776 O O . VAL A 1 469 ? -22.176 -0.142 45.453 1.00 96.62 469 VAL A O 1
ATOM 3779 N N . ARG A 1 470 ? -22.995 -2.037 46.347 1.00 97.38 470 ARG A N 1
ATOM 3780 C CA . ARG A 1 470 ? -24.353 -1.506 46.548 1.00 97.38 470 ARG A CA 1
ATOM 3781 C C . ARG A 1 470 ? -24.374 -0.363 47.558 1.00 97.38 470 ARG A C 1
ATOM 3783 O O . ARG A 1 470 ? -25.035 0.636 47.304 1.00 97.38 470 ARG A O 1
ATOM 3790 N N . ASP A 1 471 ? -23.624 -0.471 48.651 1.00 97.50 471 ASP A N 1
ATOM 3791 C CA . ASP A 1 471 ? -23.521 0.581 49.667 1.00 97.50 471 ASP A CA 1
ATOM 3792 C C . ASP A 1 471 ? -22.921 1.859 49.072 1.00 97.50 471 ASP A C 1
ATOM 3794 O O . ASP A 1 471 ? -23.402 2.964 49.329 1.00 97.50 471 ASP A O 1
ATOM 3798 N N . VAL A 1 472 ? -21.908 1.716 48.212 1.00 97.31 472 VAL A N 1
ATOM 3799 C CA . VAL A 1 472 ? -21.330 2.824 47.441 1.00 97.31 472 VAL A CA 1
ATOM 3800 C C . VAL A 1 472 ? -22.353 3.434 46.479 1.00 97.31 472 VAL A C 1
ATOM 3802 O O . VAL A 1 472 ? -22.524 4.652 46.473 1.00 97.31 472 VAL A O 1
ATOM 3805 N N . ALA A 1 473 ? -23.088 2.622 45.717 1.00 97.19 473 ALA A N 1
ATOM 3806 C CA . ALA A 1 473 ? -24.140 3.110 44.822 1.00 97.19 473 ALA A CA 1
ATOM 3807 C C . ALA A 1 473 ? -25.280 3.817 45.585 1.00 97.19 473 ALA A C 1
ATOM 3809 O O . ALA A 1 473 ? -25.800 4.840 45.145 1.00 97.19 473 ALA A O 1
ATOM 3810 N N . GLN A 1 474 ? -25.645 3.327 46.769 1.00 97.38 474 GLN A N 1
ATOM 3811 C CA . GLN A 1 474 ? -26.665 3.952 47.608 1.00 97.38 474 GLN A CA 1
ATOM 3812 C C . GLN A 1 474 ? -26.164 5.260 48.235 1.00 97.38 474 GLN A C 1
ATOM 3814 O O . GLN A 1 474 ? -26.907 6.239 48.337 1.00 97.38 474 GLN A O 1
ATOM 3819 N N . ARG A 1 475 ? -24.887 5.307 48.631 1.00 96.56 475 ARG A N 1
ATOM 3820 C CA . ARG A 1 475 ? -24.237 6.526 49.123 1.00 96.56 475 ARG A CA 1
ATOM 3821 C C . ARG A 1 475 ? -24.204 7.616 48.051 1.00 96.56 475 ARG A C 1
ATOM 3823 O O . ARG A 1 475 ? -24.442 8.771 48.392 1.00 96.56 475 ARG A O 1
ATOM 3830 N N . LEU A 1 476 ? -23.987 7.250 46.783 1.00 94.94 476 LEU A N 1
ATOM 3831 C CA . LEU A 1 476 ? -24.079 8.156 45.632 1.00 94.94 476 LEU A CA 1
ATOM 3832 C C . LEU A 1 476 ? -25.408 8.894 45.618 1.00 94.94 476 LEU A C 1
ATOM 3834 O O . LEU A 1 476 ? -25.416 10.118 45.658 1.00 94.94 476 LEU A O 1
ATOM 3838 N N . VAL A 1 477 ? -26.520 8.169 45.660 1.00 94.56 477 VAL A N 1
ATOM 3839 C CA . VAL A 1 477 ? -27.861 8.763 45.678 1.00 94.56 477 VAL A CA 1
ATOM 3840 C C . VAL A 1 477 ? -28.036 9.766 46.818 1.00 94.56 477 VAL A C 1
ATOM 3842 O O . VAL A 1 477 ? -28.534 10.871 46.604 1.00 94.56 477 VAL A O 1
ATOM 3845 N N . THR A 1 478 ? -27.591 9.411 48.025 1.00 92.94 478 THR A N 1
ATOM 3846 C CA . THR A 1 478 ? -27.647 10.310 49.186 1.00 92.94 478 THR A CA 1
ATOM 3847 C C . THR A 1 478 ? -26.854 11.593 48.937 1.00 92.94 478 THR A C 1
ATOM 3849 O O . THR A 1 478 ? -27.349 12.683 49.216 1.00 92.94 478 THR A O 1
ATOM 3852 N N . THR A 1 479 ? -25.649 11.485 48.371 1.00 90.50 479 THR A N 1
ATOM 3853 C CA . THR A 1 479 ? -24.816 12.641 48.016 1.00 90.50 479 THR A CA 1
ATOM 3854 C C . THR A 1 479 ? -25.470 13.511 46.940 1.00 90.50 479 THR A C 1
ATOM 3856 O O . THR A 1 479 ? -25.519 14.730 47.108 1.00 90.50 479 THR A O 1
ATOM 3859 N N . LEU A 1 480 ? -26.039 12.913 45.887 1.00 87.19 480 LEU A N 1
ATOM 3860 C CA . LEU A 1 480 ? -26.736 13.650 44.822 1.00 87.19 480 LEU A CA 1
ATOM 3861 C C . LEU A 1 480 ? -27.953 14.409 45.372 1.00 87.19 480 LEU A C 1
ATOM 3863 O O . LEU A 1 480 ? -28.168 15.571 45.032 1.00 87.19 480 LEU A O 1
ATOM 3867 N N . ASN A 1 481 ? -28.724 13.797 46.276 1.00 87.25 481 ASN A N 1
ATOM 3868 C CA . ASN A 1 481 ? -29.866 14.453 46.917 1.00 87.25 481 ASN A CA 1
ATOM 3869 C C . ASN A 1 481 ? -29.458 15.595 47.853 1.00 87.25 481 ASN A C 1
ATOM 3871 O O . ASN A 1 481 ? -30.109 16.640 47.867 1.00 87.25 481 ASN A O 1
ATOM 3875 N N . GLN A 1 482 ? -28.365 15.438 48.603 1.00 84.56 482 GLN A N 1
ATOM 3876 C CA . GLN A 1 482 ? -27.819 16.517 49.431 1.00 84.56 482 GLN A CA 1
ATOM 3877 C C . GLN A 1 482 ? -27.391 17.711 48.570 1.00 84.56 482 GLN A C 1
ATOM 3879 O O . GLN A 1 482 ? -27.714 18.851 48.902 1.00 84.56 482 GLN A O 1
ATOM 3884 N N . GLN A 1 483 ? -26.746 17.458 47.429 1.00 75.50 483 GLN A N 1
ATOM 3885 C CA . GLN A 1 483 ? -26.363 18.506 46.479 1.00 75.50 483 GLN A CA 1
ATOM 3886 C C . GLN A 1 483 ? -27.583 19.185 45.839 1.00 75.50 483 GLN A C 1
ATOM 3888 O O . GLN A 1 483 ? -27.608 20.410 45.733 1.00 75.50 483 GLN A O 1
ATOM 3893 N N . ALA A 1 484 ? -28.624 18.421 45.491 1.00 66.44 484 ALA A N 1
ATOM 3894 C CA . ALA A 1 484 ? -29.863 18.950 44.918 1.00 66.44 484 ALA A CA 1
ATOM 3895 C C . ALA A 1 484 ? -30.702 19.768 45.923 1.00 66.44 484 ALA A C 1
ATOM 3897 O O . ALA A 1 484 ? -31.397 20.710 45.538 1.00 66.44 484 ALA A O 1
ATOM 3898 N N . SER A 1 485 ? -30.628 19.456 47.222 1.00 54.47 485 SER A N 1
ATOM 3899 C CA . SER A 1 485 ? -31.386 20.158 48.272 1.00 54.47 485 SER A CA 1
ATOM 3900 C C . SER A 1 485 ? -30.968 21.625 48.489 1.00 54.47 485 SER A C 1
ATOM 3902 O O . SER A 1 485 ? -31.713 22.389 49.097 1.00 54.47 485 SER A O 1
ATOM 3904 N N . GLY A 1 486 ? -29.850 22.072 47.899 1.00 49.94 486 GLY A N 1
ATOM 3905 C CA . GLY A 1 486 ? -29.443 23.484 47.824 1.00 49.94 486 GLY A CA 1
ATOM 3906 C C . GLY A 1 486 ? -30.242 24.348 46.831 1.00 49.94 486 GLY A C 1
ATOM 3907 O O . GLY A 1 486 ? -29.786 25.429 46.450 1.00 49.94 486 GLY A O 1
ATOM 3908 N N . THR A 1 487 ? -31.412 23.883 46.381 1.00 43.41 487 THR A N 1
ATOM 3909 C CA . THR A 1 487 ? -32.277 24.572 45.413 1.00 43.41 487 THR A CA 1
ATOM 3910 C C . THR A 1 487 ? -32.784 25.905 45.981 1.00 43.41 487 THR A C 1
ATOM 3912 O O . THR A 1 487 ? -33.613 25.933 46.889 1.00 43.41 487 THR A O 1
ATOM 3915 N N . ARG A 1 488 ? -32.325 27.033 45.421 1.00 41.75 488 ARG A N 1
ATOM 3916 C CA . ARG A 1 488 ? -32.901 28.363 45.684 1.00 41.75 488 ARG A CA 1
ATOM 3917 C C . ARG A 1 488 ? -34.054 28.598 44.703 1.00 41.75 488 ARG A C 1
ATOM 3919 O O . ARG A 1 488 ? -33.811 28.766 43.509 1.00 41.75 488 ARG A O 1
ATOM 3926 N N . SER A 1 489 ? -35.296 28.627 45.192 1.00 41.56 489 SER A N 1
ATOM 3927 C CA . SER A 1 489 ? -36.402 29.221 44.424 1.00 41.56 489 SER A CA 1
ATOM 3928 C C . SER A 1 489 ? -36.178 30.730 44.347 1.00 41.56 489 SER A C 1
ATOM 3930 O O . SER A 1 489 ? -35.843 31.344 45.363 1.00 41.56 489 SER A O 1
ATOM 3932 N N . ARG A 1 490 ? -36.305 31.324 43.158 1.00 48.78 490 ARG A N 1
ATOM 3933 C CA . ARG A 1 490 ? -36.175 32.768 42.960 1.00 48.78 490 ARG A CA 1
ATOM 3934 C C . ARG A 1 490 ? -37.423 33.273 42.257 1.00 48.78 490 ARG A C 1
ATOM 3936 O O . ARG A 1 490 ? -37.792 32.779 41.200 1.00 48.78 490 ARG A O 1
ATOM 3943 N N . GLU A 1 491 ? -38.104 34.235 42.852 1.00 45.12 491 GLU A N 1
ATOM 3944 C CA . GLU A 1 491 ? -39.271 34.851 42.228 1.00 45.12 491 GLU A CA 1
ATOM 3945 C C . GLU A 1 491 ? -38.841 36.141 41.535 1.00 45.12 491 GLU A C 1
ATOM 3947 O O . GLU A 1 491 ? -38.157 36.964 42.139 1.00 45.12 491 GLU A O 1
ATOM 3952 N N . PHE A 1 492 ? -39.234 36.308 40.274 1.00 53.34 492 PHE A N 1
ATOM 3953 C CA . PHE A 1 492 ? -39.083 37.554 39.536 1.00 53.34 492 PHE A CA 1
ATOM 3954 C C . PHE A 1 492 ? -40.465 38.100 39.194 1.00 53.34 492 PHE A C 1
ATOM 3956 O O . PHE A 1 492 ? -41.399 37.363 38.864 1.00 53.34 492 PHE A O 1
ATOM 3963 N N . TYR A 1 493 ? -40.612 39.415 39.258 1.00 44.38 493 TYR A N 1
ATOM 3964 C CA . TYR A 1 493 ? -41.852 40.070 38.874 1.00 44.38 493 TYR A CA 1
ATOM 3965 C C . TYR A 1 493 ? -41.726 40.601 37.444 1.00 44.38 493 TYR A C 1
ATOM 3967 O O . TYR A 1 493 ? -40.710 41.203 37.108 1.00 44.38 493 TYR A O 1
ATOM 3975 N N . CYS A 1 494 ? -42.740 40.367 36.607 1.00 44.53 494 CYS A N 1
ATOM 3976 C CA . CYS A 1 494 ? -42.890 41.027 35.313 1.00 44.53 494 CYS A CA 1
ATOM 3977 C C . CYS A 1 494 ? -44.183 41.853 35.346 1.00 44.53 494 CYS A C 1
ATOM 3979 O O . CYS A 1 494 ? -45.202 41.335 35.796 1.00 44.53 494 CYS A O 1
ATOM 3981 N N . PRO A 1 495 ? -44.199 43.125 34.918 1.00 42.06 495 PRO A N 1
ATOM 3982 C CA . PRO A 1 495 ? -45.435 43.912 34.901 1.00 42.06 495 PRO A CA 1
ATOM 3983 C C . PRO A 1 495 ? -46.374 43.548 33.737 1.00 42.06 495 PRO A C 1
ATOM 3985 O O . PRO A 1 495 ? -47.593 43.687 33.857 1.00 42.06 495 PRO A O 1
ATOM 3988 N N . ARG A 1 496 ? -45.821 43.095 32.597 1.00 44.50 496 ARG A N 1
ATOM 3989 C CA . ARG A 1 496 ? -46.570 42.823 31.350 1.00 44.50 496 ARG A CA 1
ATOM 3990 C C . ARG A 1 496 ? -47.098 41.389 31.255 1.00 44.50 496 ARG A C 1
ATOM 3992 O O . ARG A 1 496 ? -48.168 41.156 30.690 1.00 44.50 496 ARG A O 1
ATOM 3999 N N . THR A 1 497 ? -46.393 40.434 31.850 1.00 47.19 497 THR A N 1
ATOM 4000 C CA . THR A 1 497 ? -46.835 39.043 32.015 1.00 47.19 497 THR A CA 1
ATOM 4001 C C . THR A 1 497 ? -46.970 38.739 33.504 1.00 47.19 497 THR A C 1
ATOM 4003 O O . THR A 1 497 ? -46.544 39.516 34.337 1.00 47.19 497 THR A O 1
ATOM 4006 N N . ALA A 1 498 ? -47.673 37.682 33.886 1.00 50.31 498 ALA A N 1
ATOM 4007 C CA . ALA A 1 498 ? -47.886 37.357 35.296 1.00 50.31 498 ALA A CA 1
ATOM 4008 C C . ALA A 1 498 ? -46.577 37.198 36.099 1.00 50.31 498 ALA A C 1
ATOM 4010 O O . ALA A 1 498 ? -45.545 36.941 35.487 1.00 50.31 498 ALA A O 1
ATOM 4011 N N . SER A 1 499 ? -46.605 37.249 37.442 1.00 48.34 499 SER A N 1
ATOM 4012 C CA . SER A 1 499 ? -45.389 37.027 38.248 1.00 48.34 499 SER A CA 1
ATOM 4013 C C . SER A 1 499 ? -44.720 35.705 37.853 1.00 48.34 499 SER A C 1
ATOM 4015 O O . SER A 1 499 ? -45.389 34.674 37.809 1.00 48.34 499 SER A O 1
ATOM 4017 N N . LEU A 1 500 ? -43.427 35.721 37.544 1.00 50.50 500 LEU A N 1
ATOM 4018 C CA . LEU A 1 500 ? -42.673 34.562 37.069 1.00 50.50 500 LEU A CA 1
ATOM 4019 C C . LEU A 1 500 ? -41.843 34.002 38.230 1.00 50.50 500 LEU A C 1
ATOM 4021 O O . LEU A 1 500 ? -40.842 34.579 38.638 1.00 50.50 500 LEU A O 1
ATOM 4025 N N . GLU A 1 501 ? -42.236 32.859 38.786 1.00 50.78 501 GLU A N 1
ATOM 4026 C CA . GLU A 1 501 ? -41.378 32.126 39.720 1.00 50.78 501 GLU A CA 1
ATOM 4027 C C . GLU A 1 501 ? -40.378 31.291 38.917 1.00 50.78 501 GLU A C 1
ATOM 4029 O O . GLU A 1 501 ? -40.766 30.375 38.195 1.00 50.78 501 GLU A O 1
ATOM 4034 N N . VAL A 1 502 ? -39.093 31.617 39.038 1.00 51.28 502 VAL A N 1
ATOM 4035 C CA . VAL A 1 502 ? -37.989 30.956 38.348 1.00 51.28 502 VAL A CA 1
ATOM 4036 C C . VAL A 1 502 ? -37.194 30.124 39.359 1.00 51.28 502 VAL A C 1
ATOM 4038 O O . VAL A 1 502 ? -36.354 30.632 40.103 1.00 51.28 502 VAL A O 1
ATOM 4041 N N . ARG A 1 503 ? -37.431 28.812 39.421 1.00 51.06 503 ARG A N 1
ATOM 4042 C CA . ARG A 1 503 ? -36.666 27.924 40.309 1.00 51.06 503 ARG A CA 1
ATOM 4043 C C . ARG A 1 503 ? -35.425 27.425 39.595 1.00 51.06 503 ARG A C 1
ATOM 4045 O O . ARG A 1 503 ? -35.500 26.561 38.725 1.00 51.06 503 ARG A O 1
ATOM 4052 N N . GLN A 1 504 ? -34.269 27.942 39.990 1.00 46.72 504 GLN A N 1
ATOM 4053 C CA . GLN A 1 504 ? -32.989 27.425 39.531 1.00 46.72 504 GLN A CA 1
ATOM 4054 C C . GLN A 1 504 ? -32.556 26.278 40.451 1.00 46.72 504 GLN A C 1
ATOM 4056 O O . GLN A 1 504 ? -32.182 26.493 41.608 1.00 46.72 504 GLN A O 1
ATOM 4061 N N . ARG A 1 505 ? -32.571 25.042 39.943 1.00 50.03 505 ARG A N 1
ATOM 4062 C CA . ARG A 1 505 ? -31.986 23.904 40.665 1.00 50.03 505 ARG A CA 1
ATOM 4063 C C . ARG A 1 505 ? -30.463 23.966 40.540 1.00 50.03 505 ARG A C 1
ATOM 4065 O O . ARG A 1 505 ? -29.899 23.507 39.549 1.00 50.03 505 ARG A O 1
ATOM 4072 N N . ARG A 1 506 ? -29.783 24.549 41.535 1.00 42.31 506 ARG A N 1
ATOM 4073 C CA . ARG A 1 506 ? -28.334 24.350 41.717 1.00 42.31 506 ARG A CA 1
ATOM 4074 C C . ARG A 1 506 ? -28.096 22.964 42.315 1.00 42.31 506 ARG A C 1
ATOM 4076 O O . ARG A 1 506 ? -28.815 22.563 43.222 1.00 42.31 506 ARG A O 1
ATOM 4083 N N . GLY A 1 507 ? -27.096 22.252 41.797 1.00 43.00 507 GLY A N 1
ATOM 4084 C CA . GLY A 1 507 ? -26.731 20.915 42.276 1.00 43.00 507 GLY A CA 1
ATOM 4085 C C . GLY A 1 507 ? -27.526 19.764 41.656 1.00 43.00 507 GLY A C 1
ATOM 4086 O O . GLY A 1 507 ? -27.437 18.646 42.150 1.00 43.00 507 GLY A O 1
ATOM 4087 N N . CYS A 1 508 ? -28.287 20.005 40.578 1.00 43.09 508 CYS A N 1
ATOM 4088 C CA . CYS A 1 508 ? -28.736 18.913 39.719 1.00 43.09 508 CYS A CA 1
ATOM 4089 C C . CYS A 1 508 ? -27.526 18.442 38.893 1.00 43.09 508 CYS A C 1
ATOM 4091 O O . CYS A 1 508 ? -26.965 19.260 38.163 1.00 43.09 508 CYS A O 1
ATOM 4093 N N . PRO A 1 509 ? -27.118 17.167 38.994 1.00 43.41 509 PRO A N 1
ATOM 4094 C CA . PRO A 1 509 ? -25.974 16.652 38.250 1.00 43.41 509 PRO A CA 1
ATOM 4095 C C . PRO A 1 509 ? -26.184 16.804 36.733 1.00 43.41 509 PRO A C 1
ATOM 4097 O O . PRO A 1 509 ? -25.266 17.126 36.007 1.00 43.41 509 PRO A O 1
ATOM 4100 N N . ILE A 1 510 ? -27.417 16.703 36.233 1.00 43.09 510 ILE A N 1
ATOM 4101 C CA . ILE A 1 510 ? -27.734 16.714 34.791 1.00 43.09 510 ILE A CA 1
ATOM 4102 C C . ILE A 1 510 ? -27.819 18.147 34.199 1.00 43.09 510 ILE A C 1
ATOM 4104 O O . ILE A 1 510 ? -28.638 18.427 33.329 1.00 43.09 510 ILE A O 1
ATOM 4108 N N . GLY A 1 511 ? -27.020 19.089 34.706 1.00 47.66 511 GLY A N 1
ATOM 4109 C CA . GLY A 1 511 ? -27.063 20.505 34.324 1.00 47.66 511 GLY A CA 1
ATOM 4110 C C . GLY A 1 511 ? -28.098 21.331 35.101 1.00 47.66 511 GLY A C 1
ATOM 4111 O O . GLY A 1 511 ? -29.038 20.811 35.712 1.00 47.66 511 GLY A O 1
ATOM 4112 N N . ALA A 1 512 ? -27.912 22.657 35.119 1.00 44.09 512 ALA A N 1
ATOM 4113 C CA . ALA A 1 512 ? -28.866 23.566 35.750 1.00 44.09 512 ALA A CA 1
ATOM 4114 C C . ALA A 1 512 ? -30.215 23.449 35.024 1.00 44.09 512 ALA A C 1
ATOM 4116 O O . ALA A 1 512 ? -30.294 23.723 33.836 1.00 44.09 512 ALA A O 1
ATOM 4117 N N . ARG A 1 513 ? -31.285 23.055 35.721 1.00 43.06 513 ARG A N 1
ATOM 4118 C CA . ARG A 1 513 ? -32.662 23.161 35.210 1.00 43.06 513 ARG A CA 1
ATOM 4119 C C . ARG A 1 513 ? -33.314 24.397 35.825 1.00 43.06 513 ARG A C 1
ATOM 4121 O O . ARG A 1 513 ? -33.215 24.610 37.037 1.00 43.06 513 ARG A O 1
ATOM 4128 N N . VAL A 1 514 ? -33.945 25.211 34.984 1.00 44.28 514 VAL A N 1
ATOM 4129 C CA . VAL A 1 514 ? -34.652 26.433 35.373 1.00 44.28 514 VAL A CA 1
ATOM 4130 C C . VAL A 1 514 ? -36.144 26.179 35.175 1.00 44.28 514 VAL A C 1
ATOM 4132 O O . VAL A 1 514 ? -36.619 26.058 34.054 1.00 44.28 514 VAL A O 1
ATOM 4135 N N . GLU A 1 515 ? -36.884 26.041 36.271 1.00 48.38 515 GLU A N 1
ATOM 4136 C CA . GLU A 1 515 ? -38.344 25.924 36.248 1.00 48.38 515 GLU A CA 1
ATOM 4137 C C . GLU A 1 515 ? -38.946 27.327 36.196 1.00 48.38 515 GLU A C 1
ATOM 4139 O O . GLU A 1 515 ? -38.598 28.145 37.036 1.00 48.38 515 GLU A O 1
ATOM 4144 N N . ILE A 1 516 ? -39.851 27.610 35.260 1.00 46.97 516 ILE A N 1
ATOM 4145 C CA . ILE A 1 516 ? -40.520 28.912 35.150 1.00 46.97 516 ILE A CA 1
ATOM 4146 C C . ILE A 1 516 ? -42.027 28.713 35.359 1.00 46.97 516 ILE A C 1
ATOM 4148 O O . ILE A 1 516 ? -42.676 28.023 34.577 1.00 46.97 516 ILE A O 1
ATOM 4152 N N . ARG A 1 517 ? -42.605 29.320 36.403 1.00 46.28 517 ARG A N 1
ATOM 4153 C CA . ARG A 1 517 ? -44.049 29.298 36.696 1.00 46.28 517 ARG A CA 1
ATOM 4154 C C . ARG A 1 517 ? -44.658 30.691 36.583 1.00 46.28 517 ARG A C 1
ATOM 4156 O O . ARG A 1 517 ? -44.266 31.599 37.302 1.00 46.28 517 ARG A O 1
ATOM 4163 N N . LEU A 1 518 ? -45.683 30.834 35.746 1.00 44.53 518 LEU A N 1
ATOM 4164 C CA . LEU A 1 518 ? -46.480 32.058 35.612 1.00 44.53 518 LEU A CA 1
ATOM 4165 C C . LEU A 1 518 ? -47.607 32.095 36.666 1.00 44.53 518 LEU A C 1
ATOM 4167 O O . LEU A 1 518 ? -48.543 31.299 36.610 1.00 44.53 518 LEU A O 1
ATOM 4171 N N . LYS A 1 519 ? -47.562 33.038 37.610 1.00 43.50 519 LYS A N 1
ATOM 4172 C CA . LYS A 1 519 ? -48.593 33.302 38.630 1.00 43.50 519 LYS A CA 1
ATOM 4173 C C . LYS A 1 519 ? -49.518 34.443 38.181 1.00 43.50 519 LYS A C 1
ATOM 4175 O O . LYS A 1 519 ? -49.364 35.576 38.631 1.00 43.50 519 LYS A O 1
ATOM 4180 N N . ARG A 1 520 ? -50.514 34.195 37.313 1.00 36.66 520 ARG A N 1
ATOM 4181 C CA . ARG A 1 520 ? -51.656 35.134 37.154 1.00 36.66 520 ARG A CA 1
ATOM 4182 C C . ARG A 1 520 ? -52.918 34.482 37.694 1.00 36.66 520 ARG A C 1
ATOM 4184 O O . ARG A 1 520 ? -53.347 33.451 37.197 1.00 36.66 520 ARG A O 1
ATOM 4191 N N . LEU A 1 521 ? -53.537 35.172 38.651 1.00 35.62 521 LEU A N 1
ATOM 4192 C CA . LEU A 1 521 ? -54.962 35.083 38.989 1.00 35.62 521 LEU A CA 1
ATOM 4193 C C . LEU A 1 521 ? -55.469 33.772 39.598 1.00 35.62 521 LEU A C 1
ATOM 4195 O O . LEU A 1 521 ? -56.499 33.296 39.143 1.00 35.62 521 LEU A O 1
ATOM 4199 N N . ASN A 1 522 ? -54.834 33.222 40.641 1.00 35.56 522 ASN A N 1
ATOM 4200 C CA . ASN A 1 522 ? -55.431 32.185 41.516 1.00 35.56 522 ASN A CA 1
ATOM 4201 C C . ASN A 1 522 ? -56.216 31.069 40.772 1.00 35.56 522 ASN A C 1
ATOM 4203 O O . ASN A 1 522 ? -57.206 30.526 41.259 1.00 35.56 522 ASN A O 1
ATOM 4207 N N . ARG A 1 523 ? -55.782 30.771 39.547 1.00 36.88 523 ARG A N 1
ATOM 4208 C CA . ARG A 1 523 ? -56.323 29.803 38.606 1.00 36.88 523 ARG A CA 1
ATOM 4209 C C . ARG A 1 523 ? -55.097 29.101 38.067 1.00 36.88 523 ARG A C 1
ATOM 4211 O O . ARG A 1 523 ? -54.194 29.753 37.544 1.00 36.88 523 ARG A O 1
ATOM 4218 N N . ALA A 1 524 ? -55.049 27.788 38.245 1.00 36.34 524 ALA A N 1
ATOM 4219 C CA . ALA A 1 524 ? -54.034 26.976 37.603 1.00 36.34 524 ALA A CA 1
ATOM 4220 C C . ALA A 1 524 ? -54.117 27.234 36.092 1.00 36.34 524 ALA A C 1
ATOM 4222 O O . ALA A 1 524 ? -55.174 27.032 35.491 1.00 36.34 524 ALA A O 1
ATOM 4223 N N . LEU A 1 525 ? -53.029 27.715 35.485 1.00 39.69 525 LEU A N 1
ATOM 4224 C CA . LEU A 1 525 ? -52.869 27.566 34.046 1.00 39.69 525 LEU A CA 1
ATOM 4225 C C . LEU A 1 525 ? -52.918 26.061 33.781 1.00 39.69 525 LEU A C 1
ATOM 4227 O O . LEU A 1 525 ? -52.183 25.292 34.404 1.00 39.69 525 LEU A O 1
ATOM 4231 N N . LEU A 1 526 ? -53.854 25.646 32.933 1.00 38.84 526 LEU A N 1
ATOM 4232 C CA . LEU A 1 526 ? -53.902 24.282 32.437 1.00 38.84 526 LEU A CA 1
ATOM 4233 C C . LEU A 1 526 ? -52.559 24.033 31.735 1.00 38.84 526 LEU A C 1
ATOM 4235 O O . LEU A 1 526 ? -52.238 24.718 30.770 1.00 38.84 526 LEU A O 1
ATOM 4239 N N . GLU A 1 527 ? -51.791 23.099 32.299 1.00 41.91 527 GLU A N 1
ATOM 4240 C CA . GLU A 1 527 ? -50.445 22.659 31.904 1.00 41.91 527 GLU A CA 1
ATOM 4241 C C . GLU A 1 527 ? -49.283 23.605 32.265 1.00 41.91 527 GLU A C 1
ATOM 4243 O O . GLU A 1 527 ? -48.995 24.604 31.605 1.00 41.91 527 GLU A O 1
ATOM 4248 N N . GLY A 1 528 ? -48.533 23.228 33.309 1.00 44.91 528 GLY A N 1
ATOM 4249 C CA . GLY A 1 528 ? -47.200 23.770 33.558 1.00 44.91 528 GLY A CA 1
ATOM 4250 C C . GLY A 1 528 ? -46.262 23.370 32.421 1.00 44.91 528 GLY A C 1
ATOM 4251 O O . GLY A 1 528 ? -45.930 22.195 32.276 1.00 44.91 528 GLY A O 1
ATOM 4252 N N . ARG A 1 529 ? -45.845 24.336 31.598 1.00 46.44 529 ARG A N 1
ATOM 4253 C CA . ARG A 1 529 ? -44.802 24.116 30.593 1.00 46.44 529 ARG A CA 1
ATOM 4254 C C . ARG A 1 529 ? -43.436 24.147 31.267 1.00 46.44 529 ARG A C 1
ATOM 4256 O O . ARG A 1 529 ? -43.067 25.136 31.895 1.00 46.44 529 ARG A O 1
ATOM 4263 N N . TRP A 1 530 ? -42.705 23.051 31.125 1.00 45.62 530 TRP A N 1
ATOM 4264 C CA . TRP A 1 530 ? -41.308 22.938 31.521 1.00 45.62 530 TRP A CA 1
ATOM 4265 C C . TRP A 1 530 ? -40.443 23.416 30.365 1.00 45.62 530 TRP A C 1
ATOM 4267 O O . TRP A 1 530 ? -40.692 23.053 29.216 1.00 45.62 530 TRP A O 1
ATOM 4277 N N . PHE A 1 531 ? -39.411 24.189 30.667 1.00 49.09 531 PHE A N 1
ATOM 4278 C CA . PHE A 1 531 ? -38.418 24.579 29.681 1.00 49.09 531 PHE A CA 1
ATOM 4279 C C . PHE A 1 531 ? -37.027 24.209 30.196 1.00 49.09 531 PHE A C 1
ATOM 4281 O O . PHE A 1 531 ? -36.781 24.232 31.404 1.00 49.09 531 PHE A O 1
ATOM 4288 N N . SER A 1 532 ? -36.119 23.840 29.292 1.00 44.16 532 SER A N 1
ATOM 4289 C CA . SER A 1 532 ? -34.715 23.639 29.657 1.00 44.16 532 SER A CA 1
ATOM 4290 C C . SER A 1 532 ? -34.092 24.986 30.021 1.00 44.16 532 SER A C 1
ATOM 4292 O O . SER A 1 532 ? -34.404 25.997 29.391 1.00 44.16 532 SER A O 1
ATOM 4294 N N . ALA A 1 533 ? -33.184 25.013 31.002 1.00 48.81 533 ALA A N 1
ATOM 4295 C CA . ALA A 1 533 ? -32.409 26.225 31.267 1.00 48.81 533 ALA A CA 1
ATOM 4296 C C . ALA A 1 533 ? -31.606 26.644 30.036 1.00 48.81 533 ALA A C 1
ATOM 4298 O O . ALA A 1 533 ? -31.491 27.833 29.786 1.00 48.81 533 ALA A O 1
ATOM 4299 N N . GLU A 1 534 ? -31.137 25.677 29.242 1.00 48.03 534 GLU A N 1
ATOM 4300 C CA . GLU A 1 534 ? -30.399 25.901 27.994 1.00 48.03 534 GLU A CA 1
ATOM 4301 C C . GLU A 1 534 ? -31.204 26.694 26.964 1.00 48.03 534 GLU A C 1
ATOM 4303 O O . GLU A 1 534 ? -30.627 27.438 26.184 1.00 48.03 534 GLU A O 1
ATOM 4308 N N . SER A 1 535 ? -32.538 26.608 26.995 1.00 54.31 535 SER A N 1
ATOM 4309 C CA . SER A 1 535 ? -33.403 27.421 26.131 1.00 54.31 535 SER A CA 1
ATOM 4310 C C . SER A 1 535 ? -33.379 28.911 26.497 1.00 54.31 535 SER A C 1
ATOM 4312 O O . SER A 1 535 ? -33.825 29.736 25.702 1.00 54.31 535 SER A O 1
ATOM 4314 N N . PHE A 1 536 ? -32.872 29.251 27.687 1.00 61.97 536 PHE A N 1
ATOM 4315 C CA . PHE A 1 536 ? -32.751 30.619 28.196 1.00 61.97 536 PHE A CA 1
ATOM 4316 C C . PHE A 1 536 ? -31.319 31.022 28.564 1.00 61.97 536 PHE A C 1
ATOM 4318 O O . PHE A 1 536 ? -31.074 32.199 28.844 1.00 61.97 536 PHE A O 1
ATOM 4325 N N . THR A 1 537 ? -30.377 30.079 28.578 1.00 57.47 537 THR A N 1
ATOM 4326 C CA . THR A 1 537 ? -28.947 30.374 28.617 1.00 57.47 537 THR A CA 1
ATOM 4327 C C . THR A 1 537 ? -28.642 31.265 27.411 1.00 57.47 537 THR A C 1
ATOM 4329 O O . THR A 1 537 ? -29.151 31.030 26.320 1.00 57.47 537 THR A O 1
ATOM 4332 N N . ASP A 1 538 ? -27.920 32.357 27.650 1.00 68.62 538 ASP A N 1
ATOM 4333 C CA . ASP A 1 538 ? -27.555 33.370 26.646 1.00 68.62 538 ASP A CA 1
ATOM 4334 C C . ASP A 1 538 ? -28.691 34.250 26.097 1.00 68.62 538 ASP A C 1
ATOM 4336 O O . ASP A 1 538 ? -28.459 35.059 25.204 1.00 68.62 538 ASP A O 1
ATOM 4340 N N . LYS A 1 539 ? -29.902 34.180 26.665 1.00 82.00 539 LYS A N 1
ATOM 4341 C CA . LYS A 1 539 ? -30.947 35.173 26.372 1.00 82.00 539 LYS A CA 1
ATOM 4342 C C . LYS A 1 539 ? -30.731 36.463 27.148 1.00 82.00 539 LYS A C 1
ATOM 4344 O O . LYS A 1 539 ? -30.174 36.459 28.251 1.00 82.00 539 LYS A O 1
ATOM 4349 N N . PHE A 1 540 ? -31.251 37.550 26.598 1.00 83.19 540 PHE A N 1
ATOM 4350 C CA . PHE A 1 540 ? -31.205 38.877 27.196 1.00 83.19 540 PHE A CA 1
ATOM 4351 C C . PHE A 1 540 ? -32.585 39.319 27.663 1.00 83.19 540 PHE A C 1
ATOM 4353 O O . PHE A 1 540 ? -33.612 38.939 27.103 1.00 83.19 540 PHE A O 1
ATOM 4360 N N . TRP A 1 541 ? -32.600 40.113 28.723 1.00 84.19 541 TRP A N 1
ATOM 4361 C CA . TRP A 1 541 ? -33.802 40.620 29.362 1.00 84.19 541 TRP A CA 1
ATOM 4362 C C . TRP A 1 541 ? -33.669 42.114 29.525 1.00 84.19 541 TRP A C 1
ATOM 4364 O O . TRP A 1 541 ? -32.599 42.607 29.882 1.00 84.19 541 TRP A O 1
ATOM 4374 N N . ARG A 1 542 ? -34.780 42.816 29.356 1.00 81.94 542 ARG A N 1
ATOM 4375 C CA . ARG A 1 542 ? -34.895 44.169 29.869 1.00 81.94 542 ARG A CA 1
ATOM 4376 C C . ARG A 1 542 ? -35.315 44.068 31.325 1.00 81.94 542 ARG A C 1
ATOM 4378 O O . ARG A 1 542 ? -36.384 43.527 31.608 1.00 81.94 542 ARG A O 1
ATOM 4385 N N . ILE A 1 543 ? -34.498 44.567 32.242 1.00 82.75 543 ILE A N 1
ATOM 4386 C CA . ILE A 1 543 ? -34.773 44.506 33.676 1.00 82.75 543 ILE A CA 1
ATOM 4387 C C . ILE A 1 543 ? -34.790 45.895 34.305 1.00 82.75 543 ILE A C 1
ATOM 4389 O O . ILE A 1 543 ? -34.125 46.809 33.835 1.00 82.75 543 ILE A O 1
ATOM 4393 N N . GLU A 1 544 ? -35.524 46.025 35.399 1.00 81.44 544 GLU A N 1
ATOM 4394 C CA . GLU A 1 544 ? -35.421 47.110 36.366 1.00 81.44 544 GLU A CA 1
ATOM 4395 C C . GLU A 1 544 ? -34.873 46.509 37.663 1.00 81.44 544 GLU A C 1
ATOM 4397 O O . GLU A 1 544 ? -35.391 45.503 38.156 1.00 81.44 544 GLU A O 1
ATOM 4402 N N . ARG A 1 545 ? -33.811 47.080 38.229 1.00 89.06 545 ARG A N 1
ATOM 4403 C CA . ARG A 1 545 ? -33.219 46.574 39.471 1.00 89.06 545 ARG A CA 1
ATOM 4404 C C . ARG A 1 545 ? -32.896 47.662 40.470 1.00 89.06 545 ARG A C 1
ATOM 4406 O O . ARG A 1 545 ? -32.706 48.814 40.097 1.00 89.06 545 ARG A O 1
ATOM 4413 N N . SER A 1 546 ? -32.749 47.274 41.732 1.00 84.06 546 SER A N 1
ATOM 4414 C CA . SER A 1 546 ? -32.199 48.170 42.745 1.00 84.06 546 SER A CA 1
ATOM 4415 C C . SER A 1 546 ? -30.711 48.467 42.480 1.00 84.06 546 SER A C 1
ATOM 4417 O O . SER A 1 546 ? -29.970 47.638 41.936 1.00 84.06 546 SER A O 1
ATOM 4419 N N . ASP A 1 547 ? -30.256 49.660 42.851 1.00 87.75 547 ASP A N 1
ATOM 4420 C CA . ASP A 1 547 ? -28.848 50.082 42.805 1.00 87.75 547 ASP A CA 1
ATOM 4421 C C . ASP A 1 547 ? -28.020 49.563 43.989 1.00 87.75 547 ASP A C 1
ATOM 4423 O O . ASP A 1 547 ? -26.805 49.402 43.870 1.00 87.75 547 ASP A O 1
ATOM 4427 N N . VAL A 1 548 ? -28.691 49.215 45.088 1.00 83.94 548 VAL A N 1
ATOM 4428 C CA . VAL A 1 548 ? -28.130 48.556 46.272 1.00 83.94 548 VAL A CA 1
ATOM 4429 C C . VAL A 1 548 ? -28.886 47.257 46.596 1.00 83.94 548 VAL A C 1
ATOM 4431 O O . VAL A 1 548 ? -30.063 47.116 46.245 1.00 83.94 548 VAL A O 1
ATOM 4434 N N . PRO A 1 549 ? -28.258 46.277 47.272 1.00 83.62 549 PRO A N 1
ATOM 4435 C CA . PRO A 1 549 ? -28.956 45.089 47.766 1.00 83.62 549 PRO A CA 1
ATOM 4436 C C . PRO A 1 549 ? -30.093 45.452 48.733 1.00 83.62 549 PRO A C 1
ATOM 4438 O O . PRO A 1 549 ? -29.942 46.363 49.542 1.00 83.62 549 PRO A O 1
ATOM 4441 N N . LEU A 1 550 ? -31.194 44.691 48.735 1.00 71.88 550 LEU A N 1
ATOM 4442 C CA . LEU A 1 550 ? -32.373 44.940 49.588 1.00 71.88 550 LEU A CA 1
ATOM 4443 C C . LEU A 1 550 ? -32.079 44.917 51.098 1.00 71.88 550 LEU A C 1
ATOM 4445 O O . LEU A 1 550 ? -32.870 45.417 51.890 1.00 71.88 550 LEU A O 1
ATOM 4449 N N . GLN A 1 551 ? -30.963 44.312 51.507 1.00 74.38 551 GLN A N 1
ATOM 4450 C CA . GLN A 1 551 ? -30.517 44.280 52.903 1.00 74.38 551 GLN A CA 1
ATOM 4451 C C . GLN A 1 551 ? -29.732 45.540 53.313 1.00 74.38 551 GLN A C 1
ATOM 4453 O O . GLN A 1 551 ? -29.364 45.670 54.479 1.00 74.38 551 GLN A O 1
ATOM 4458 N N . SER A 1 552 ? -29.451 46.450 52.374 1.00 73.75 552 SER A N 1
ATOM 4459 C CA . SER A 1 552 ? -28.788 47.724 52.650 1.00 73.75 552 SER A CA 1
ATOM 4460 C C . SER A 1 552 ? -29.723 48.680 53.394 1.00 73.75 552 SER A C 1
ATOM 4462 O O . SER A 1 552 ? -30.926 48.719 53.146 1.00 73.75 552 SER A O 1
ATOM 4464 N N . THR A 1 553 ? -29.167 49.484 54.301 1.00 69.56 553 THR A N 1
ATOM 4465 C CA . THR A 1 553 ? -29.890 50.567 54.991 1.00 69.56 553 THR A CA 1
ATOM 4466 C C . THR A 1 553 ? -30.031 51.831 54.139 1.00 69.56 553 THR A C 1
ATOM 4468 O O . THR A 1 553 ? -30.687 52.785 54.554 1.00 69.56 553 THR A O 1
ATOM 4471 N N . GLU A 1 554 ? -29.386 51.870 52.974 1.00 77.69 554 GLU A N 1
ATOM 4472 C CA . GLU A 1 554 ? -29.446 52.991 52.040 1.00 77.69 554 GLU A CA 1
ATOM 4473 C C . GLU A 1 554 ? -30.763 52.986 51.251 1.00 77.69 554 GLU A C 1
ATOM 4475 O O . GLU A 1 554 ? -31.345 51.940 50.962 1.00 77.69 554 GLU A O 1
ATOM 4480 N N . ARG A 1 555 ? -31.264 54.178 50.907 1.00 76.62 555 ARG A N 1
ATOM 4481 C CA . ARG A 1 555 ? -32.493 54.317 50.119 1.00 76.62 555 ARG A CA 1
ATOM 4482 C C . ARG A 1 555 ? -32.205 53.900 48.677 1.00 76.62 555 ARG A C 1
ATOM 4484 O O . ARG A 1 555 ? -31.532 54.639 47.971 1.00 76.62 555 ARG A O 1
ATOM 4491 N N . ALA A 1 556 ? -32.745 52.757 48.260 1.00 76.31 556 ALA A N 1
ATOM 4492 C CA . ALA A 1 556 ? -32.541 52.233 46.914 1.00 76.31 556 ALA A CA 1
ATOM 4493 C C . ALA A 1 556 ? -33.093 53.177 45.834 1.00 76.31 556 ALA A C 1
ATOM 4495 O O . ALA A 1 556 ? -34.244 53.625 45.917 1.00 76.31 556 ALA A O 1
ATOM 4496 N N . SER A 1 557 ? -32.278 53.444 44.817 1.00 84.75 557 SER A N 1
ATOM 4497 C CA . SER A 1 557 ? -32.734 53.926 43.516 1.00 84.75 557 SER A CA 1
ATOM 4498 C C . SER A 1 557 ? -32.883 52.744 42.550 1.00 84.75 557 SER A C 1
ATOM 4500 O O . SER A 1 557 ? -32.343 51.659 42.783 1.00 84.75 557 SER A O 1
ATOM 4502 N N . TRP A 1 558 ? -33.687 52.918 41.503 1.00 83.44 558 TRP A N 1
ATOM 4503 C CA . TRP A 1 558 ? -33.962 51.868 40.522 1.00 83.44 558 TRP A CA 1
ATOM 4504 C C . TRP A 1 558 ? -33.281 52.210 39.202 1.00 83.44 558 TRP A C 1
ATOM 4506 O O . TRP A 1 558 ? -33.299 53.363 38.774 1.00 83.44 558 TRP A O 1
ATOM 4516 N N . MET A 1 559 ? -32.660 51.211 38.582 1.00 86.88 559 MET A N 1
ATOM 4517 C CA . MET A 1 559 ? -31.963 51.337 37.307 1.00 86.88 559 MET A CA 1
ATOM 4518 C C . MET A 1 559 ? -32.534 50.332 36.314 1.00 86.88 559 MET A C 1
ATOM 4520 O O . MET A 1 559 ? -32.668 49.150 36.639 1.00 86.88 559 MET A O 1
ATOM 4524 N N . GLU A 1 560 ? -32.845 50.802 35.109 1.00 87.88 560 GLU A N 1
ATOM 4525 C CA . GLU A 1 560 ? -33.193 49.939 33.982 1.00 87.88 560 GLU A CA 1
ATOM 4526 C C . GLU A 1 560 ? -31.927 49.566 33.201 1.00 87.88 560 GLU A C 1
ATOM 4528 O O . GLU A 1 560 ? -31.111 50.430 32.882 1.00 87.88 560 GLU A O 1
ATOM 4533 N N . GLU A 1 561 ? -31.746 48.280 32.901 1.00 90.06 561 GLU A N 1
ATOM 4534 C CA . GLU A 1 561 ? -30.623 47.789 32.097 1.00 90.06 561 GLU A CA 1
ATOM 4535 C C . GLU A 1 561 ? -31.018 46.546 31.284 1.00 90.06 561 GLU A C 1
ATOM 4537 O O . GLU A 1 561 ? -31.968 45.829 31.617 1.00 90.06 561 GLU A O 1
ATOM 4542 N N . ALA A 1 562 ? -30.284 46.288 30.200 1.00 88.50 562 ALA A N 1
ATOM 4543 C CA . ALA A 1 562 ? -30.332 45.011 29.505 1.00 88.50 562 ALA A CA 1
ATOM 4544 C C . ALA A 1 562 ? -29.364 44.048 30.202 1.00 88.50 562 ALA A C 1
ATOM 4546 O O . ALA A 1 562 ? -28.212 44.387 30.466 1.00 88.50 562 ALA A O 1
ATOM 4547 N N . ALA A 1 563 ? -29.827 42.847 30.529 1.00 84.50 563 ALA A N 1
ATOM 4548 C CA . ALA A 1 563 ? -29.033 41.873 31.261 1.00 84.50 563 ALA A CA 1
ATOM 4549 C C . ALA A 1 563 ? -29.238 40.473 30.693 1.00 84.50 563 ALA A C 1
ATOM 4551 O O . ALA A 1 563 ? -30.367 40.030 30.479 1.00 84.50 563 ALA A O 1
ATOM 4552 N N . SER A 1 564 ? -28.143 39.738 30.496 1.00 8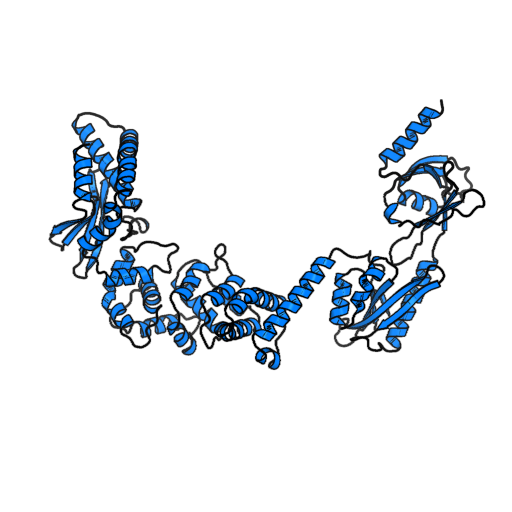5.69 564 SER A N 1
ATOM 4553 C CA . SER A 1 564 ? -28.235 38.310 30.188 1.00 85.69 564 SER A CA 1
ATOM 4554 C C . SER A 1 564 ? -28.919 37.552 31.333 1.00 85.69 564 SER A C 1
ATOM 4556 O O . SER A 1 564 ? -28.824 37.957 32.498 1.00 85.69 564 SER A O 1
ATOM 4558 N N . THR A 1 565 ? -29.527 36.398 31.048 1.00 78.69 565 THR A N 1
ATOM 4559 C CA . THR A 1 565 ? -30.080 35.495 32.078 1.00 78.69 565 THR A CA 1
ATOM 4560 C C . THR A 1 565 ? -29.064 35.213 33.199 1.00 78.69 565 THR A C 1
ATOM 4562 O O . THR A 1 565 ? -29.413 35.173 34.381 1.00 78.69 565 THR A O 1
ATOM 4565 N N . SER A 1 566 ? -27.778 35.075 32.852 1.00 74.50 566 SER A N 1
ATOM 4566 C CA . SER A 1 566 ? -26.697 34.843 33.819 1.00 74.50 566 SER A CA 1
ATOM 4567 C C . SER A 1 566 ? -26.443 36.054 34.729 1.00 74.50 566 SER A C 1
ATOM 4569 O O . SER A 1 566 ? -26.269 35.900 35.943 1.00 74.50 566 SER A O 1
ATOM 4571 N N . THR A 1 567 ? -26.501 37.265 34.169 1.00 81.31 567 THR A N 1
ATOM 4572 C CA . THR A 1 567 ? -26.350 38.533 34.890 1.00 81.31 567 THR A CA 1
ATOM 4573 C C . THR A 1 567 ? -27.505 38.735 35.864 1.00 81.31 567 THR A C 1
ATOM 4575 O O . THR A 1 567 ? -27.273 39.005 37.043 1.00 81.31 567 THR A O 1
ATOM 4578 N N . VAL A 1 568 ? -28.740 38.502 35.411 1.00 78.50 568 VAL A N 1
ATOM 4579 C CA . VAL A 1 568 ? -29.953 38.553 36.242 1.00 78.50 568 VAL A CA 1
ATOM 4580 C C . VAL A 1 568 ? -29.825 37.626 37.457 1.00 78.50 568 VAL A C 1
ATOM 4582 O O . VAL A 1 568 ? -30.091 38.019 38.596 1.00 78.50 568 VAL A O 1
ATOM 4585 N N . PHE A 1 569 ? -29.342 36.398 37.250 1.00 75.44 569 PHE A N 1
ATOM 4586 C CA . PHE A 1 569 ? -29.110 35.461 38.349 1.00 75.44 569 PHE A CA 1
ATOM 4587 C C . PHE A 1 569 ? -27.976 35.901 39.282 1.00 75.44 569 PHE A C 1
ATOM 4589 O O . PHE A 1 569 ? -28.087 35.719 40.497 1.00 75.44 569 PHE A O 1
ATOM 4596 N N . SER A 1 570 ? -26.908 36.498 38.760 1.00 75.62 570 SER A N 1
ATOM 4597 C CA . SER A 1 570 ? -25.820 37.042 39.581 1.00 75.62 570 SER A CA 1
ATOM 4598 C C . SER A 1 570 ? -26.302 38.174 40.497 1.00 75.62 570 SER A C 1
ATOM 4600 O O . SER A 1 570 ? -25.965 38.206 41.682 1.00 75.62 570 SER A O 1
ATOM 4602 N N . LEU A 1 571 ? -27.151 39.065 39.979 1.00 75.81 571 LEU A N 1
ATOM 4603 C CA . LEU A 1 571 ? -27.731 40.181 40.728 1.00 75.81 571 LEU A CA 1
ATOM 4604 C C . LEU A 1 571 ? -28.616 39.696 41.878 1.00 75.81 571 LEU A C 1
ATOM 4606 O O . LEU A 1 571 ? -28.415 40.100 43.024 1.00 75.81 571 LEU A O 1
ATOM 4610 N N . LEU A 1 572 ? -29.526 38.756 41.617 1.00 69.12 572 LEU A N 1
ATOM 4611 C CA . LEU A 1 572 ? -30.331 38.172 42.691 1.00 69.12 572 LEU A CA 1
ATOM 4612 C C . LEU A 1 572 ? -29.483 37.478 43.763 1.00 69.12 572 LEU A C 1
ATOM 4614 O O . LEU A 1 572 ? -29.796 37.567 44.948 1.00 69.12 572 LEU A O 1
ATOM 4618 N N . ASP A 1 573 ? -28.403 36.790 43.376 1.00 63.47 573 ASP A N 1
ATOM 4619 C CA . ASP A 1 573 ? -27.512 36.133 44.342 1.00 63.47 573 ASP A CA 1
ATOM 4620 C C . ASP A 1 573 ? -26.830 37.123 45.286 1.00 63.47 573 ASP A C 1
ATOM 4622 O O . ASP A 1 573 ? -26.530 36.777 46.430 1.00 63.47 573 ASP A O 1
ATOM 4626 N N . ARG A 1 574 ? -26.608 38.351 44.815 1.00 73.31 574 ARG A N 1
ATOM 4627 C CA . ARG A 1 574 ? -26.049 39.451 45.602 1.00 73.31 574 ARG A CA 1
ATOM 4628 C C . ARG A 1 574 ? -27.115 40.212 46.404 1.00 73.31 574 ARG A C 1
ATOM 4630 O O . ARG A 1 574 ? -26.782 41.193 47.059 1.00 73.31 574 ARG A O 1
ATOM 4637 N N . GLY A 1 575 ? -28.370 39.757 46.379 1.00 73.88 575 GLY A N 1
ATOM 4638 C CA . GLY A 1 575 ? -29.471 40.322 47.162 1.00 73.88 575 GLY A CA 1
ATOM 4639 C C . GLY A 1 575 ? -30.123 41.559 46.544 1.00 73.88 575 GLY A C 1
ATOM 4640 O O . GLY A 1 575 ? -30.828 42.278 47.251 1.00 73.88 575 GLY A O 1
ATOM 4641 N N . TYR A 1 576 ? -29.892 41.827 45.257 1.00 75.44 576 TYR A N 1
ATOM 4642 C CA . TYR A 1 576 ? -30.590 42.892 44.536 1.00 75.44 576 TYR A CA 1
ATOM 4643 C C . TYR A 1 576 ? -32.031 42.482 44.226 1.00 75.44 576 TYR A C 1
ATOM 4645 O O . TYR A 1 576 ? -32.305 41.306 43.982 1.00 75.44 576 TYR A O 1
ATOM 4653 N N . SER A 1 577 ? -32.943 43.455 44.203 1.00 75.94 577 SER A N 1
ATOM 4654 C CA . SER A 1 577 ? -34.276 43.251 43.633 1.00 75.94 577 SER A CA 1
ATOM 4655 C C . SER A 1 577 ? -34.183 43.414 4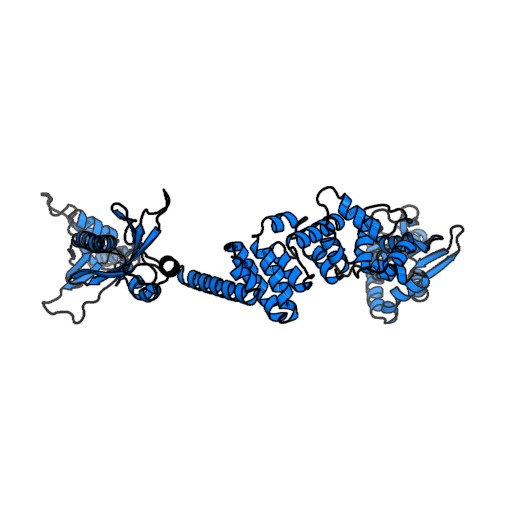2.126 1.00 75.94 577 SER A C 1
ATOM 4657 O O . SER A 1 577 ? -33.623 44.408 41.676 1.00 75.94 577 SER A O 1
ATOM 4659 N N . VAL A 1 578 ? -34.722 42.470 41.357 1.00 73.00 578 VAL A N 1
ATOM 4660 C CA . VAL A 1 578 ? -34.736 42.531 39.891 1.00 73.00 578 VAL A CA 1
ATOM 4661 C C . VAL A 1 578 ? -36.144 42.217 39.387 1.00 73.00 578 VAL A C 1
ATOM 4663 O O . VAL A 1 578 ? -36.706 41.167 39.699 1.00 73.00 578 VAL A O 1
ATOM 4666 N N . THR A 1 579 ? -36.694 43.123 38.592 1.00 73.56 579 THR A N 1
ATOM 4667 C CA . THR A 1 579 ? -37.989 43.038 37.915 1.00 73.56 579 THR A CA 1
ATOM 4668 C C . THR A 1 579 ? -37.718 42.901 36.421 1.00 73.56 579 THR A C 1
ATOM 4670 O O . THR A 1 579 ? -37.037 43.738 35.843 1.00 73.56 579 THR A O 1
ATOM 4673 N N . ALA A 1 580 ? -38.218 41.852 35.771 1.00 71.06 580 ALA A N 1
ATOM 4674 C CA . ALA A 1 580 ? -38.074 41.707 34.323 1.00 71.06 580 ALA A CA 1
ATOM 4675 C C . ALA A 1 580 ? -39.171 42.513 33.622 1.00 71.06 580 ALA A C 1
ATOM 4677 O O . ALA A 1 580 ? -40.355 42.201 33.733 1.00 71.06 580 ALA A O 1
ATOM 4678 N N . MET A 1 581 ? -38.789 43.555 32.901 1.00 72.62 581 MET A N 1
ATOM 4679 C CA . MET A 1 581 ? -39.717 44.437 32.200 1.00 72.62 581 MET A CA 1
ATOM 4680 C C . MET A 1 581 ? -40.142 43.844 30.851 1.00 72.62 581 MET A C 1
ATOM 4682 O O . MET A 1 581 ? -41.317 43.954 30.495 1.00 72.62 581 MET A O 1
ATOM 4686 N N . ASP A 1 582 ? -39.217 43.188 30.135 1.00 73.62 582 ASP A N 1
ATOM 4687 C CA . ASP A 1 582 ? -39.465 42.544 28.835 1.00 73.62 582 ASP A CA 1
ATOM 4688 C C . ASP A 1 582 ? -38.449 41.419 28.517 1.00 73.62 582 ASP A C 1
ATOM 4690 O O . ASP A 1 582 ? -37.400 41.317 29.164 1.00 73.62 582 ASP A O 1
ATOM 4694 N N . GLY A 1 583 ? -38.751 40.587 27.513 1.00 74.25 583 GLY A N 1
ATOM 4695 C CA . GLY A 1 583 ? -37.925 39.454 27.057 1.00 74.25 583 GLY A CA 1
ATOM 4696 C C . GLY A 1 583 ? -38.568 38.065 27.249 1.00 74.25 583 GLY A C 1
ATOM 4697 O O . GLY A 1 583 ? -39.733 37.967 27.649 1.00 74.25 583 GLY A O 1
ATOM 4698 N N . PRO A 1 584 ? -37.833 36.965 26.974 1.00 74.62 584 PRO A N 1
ATOM 4699 C CA . PRO A 1 584 ? -36.417 36.918 26.587 1.00 74.62 584 PRO A CA 1
ATOM 4700 C C . PRO A 1 584 ? -36.161 37.338 25.132 1.00 74.62 584 PRO A C 1
ATOM 4702 O O . PRO A 1 584 ? -36.975 37.072 24.250 1.00 74.62 584 PRO A O 1
ATOM 4705 N N . PHE A 1 585 ? -34.983 37.904 24.883 1.00 77.25 585 PHE A N 1
ATOM 4706 C CA . PHE A 1 585 ? -34.462 38.248 23.560 1.00 77.25 585 PHE A CA 1
ATOM 4707 C C . PHE A 1 585 ? -33.265 37.367 23.187 1.00 77.25 585 PHE A C 1
ATOM 4709 O O . PHE A 1 585 ? -32.554 36.869 24.063 1.00 77.25 585 PHE A O 1
ATOM 4716 N N . GLU A 1 586 ? -33.042 37.178 21.885 1.00 81.88 586 GLU A N 1
ATOM 4717 C CA . GLU A 1 586 ? -31.894 36.426 21.355 1.00 81.88 586 GLU A CA 1
ATOM 4718 C C . GLU A 1 586 ? -30.577 37.201 21.487 1.00 81.88 586 GLU A C 1
ATOM 4720 O O . GLU A 1 586 ? -29.522 36.593 21.645 1.00 81.88 586 GLU A O 1
ATOM 4725 N N . THR A 1 587 ? -30.631 38.535 21.437 1.00 85.81 587 THR A N 1
ATOM 4726 C CA . THR A 1 587 ? -29.448 39.401 21.452 1.00 85.81 587 THR A CA 1
ATOM 4727 C C . THR A 1 587 ? -29.581 40.525 22.479 1.00 85.81 587 THR A C 1
ATOM 4729 O O . THR A 1 587 ? -30.685 40.915 22.865 1.00 85.81 587 THR A O 1
ATOM 4732 N N . GLU A 1 588 ? -28.440 41.050 22.931 1.00 85.44 588 GLU A N 1
ATOM 4733 C CA . GLU A 1 588 ? -28.385 42.220 23.816 1.00 85.44 588 GLU A CA 1
ATOM 4734 C C . GLU A 1 588 ? -28.948 43.466 23.125 1.00 85.44 588 GLU A C 1
ATOM 4736 O O . GLU A 1 588 ? -29.656 44.251 23.746 1.00 85.44 588 GLU A O 1
ATOM 4741 N N . GLU A 1 589 ? -28.688 43.603 21.823 1.00 84.38 589 GLU A N 1
ATOM 4742 C CA . GLU A 1 589 ? -29.136 44.718 20.985 1.00 84.38 589 GLU A CA 1
ATOM 4743 C C . GLU A 1 589 ? -30.664 44.796 20.912 1.00 84.38 589 GLU A C 1
ATOM 4745 O O . GLU A 1 589 ? -31.215 45.881 21.067 1.00 84.38 589 GLU A O 1
ATOM 4750 N N . ASP A 1 590 ? -31.361 43.663 20.774 1.00 77.56 590 ASP A N 1
ATOM 4751 C CA . ASP A 1 590 ? -32.831 43.623 20.802 1.00 77.56 590 ASP A CA 1
ATOM 4752 C C . ASP A 1 590 ? -33.387 44.047 22.171 1.00 77.56 590 ASP A C 1
ATOM 4754 O O . ASP A 1 590 ? -34.399 44.747 22.259 1.00 77.56 590 ASP A O 1
ATOM 4758 N N . ALA A 1 591 ? -32.713 43.647 23.255 1.00 73.62 591 ALA A N 1
ATOM 4759 C CA . ALA A 1 591 ? -33.101 44.022 24.611 1.00 73.62 591 ALA A CA 1
ATOM 4760 C C . ALA A 1 591 ? -32.859 45.518 24.888 1.00 73.62 591 ALA A C 1
ATOM 4762 O O . ALA A 1 591 ? -33.682 46.156 25.548 1.00 73.62 591 ALA A O 1
ATOM 4763 N N . ILE A 1 592 ? -31.763 46.079 24.362 1.00 77.88 592 ILE A N 1
ATOM 4764 C CA . ILE A 1 592 ? -31.453 47.516 24.411 1.00 77.88 592 ILE A CA 1
ATOM 4765 C C . ILE A 1 592 ? -32.436 48.305 23.546 1.00 77.88 592 ILE A C 1
ATOM 4767 O O . ILE A 1 592 ? -32.997 49.296 23.998 1.00 77.88 592 ILE A O 1
ATOM 4771 N N . TYR A 1 593 ? -32.745 47.835 22.343 1.00 74.88 593 TYR A N 1
ATOM 4772 C CA . TYR A 1 593 ? -33.732 48.483 21.485 1.00 74.88 593 TYR A CA 1
ATOM 4773 C C . TYR A 1 593 ? -35.117 48.537 22.155 1.00 74.88 593 TYR A C 1
ATOM 4775 O O . TYR A 1 593 ? -35.814 49.550 22.095 1.00 74.88 593 TYR A O 1
ATOM 4783 N N . ALA A 1 594 ? -35.500 47.484 22.884 1.00 66.06 594 ALA A N 1
ATOM 4784 C CA . ALA A 1 594 ? -36.716 47.474 23.698 1.00 66.06 594 ALA A CA 1
ATOM 4785 C C . ALA A 1 594 ? -36.673 48.426 24.919 1.00 66.06 594 ALA A C 1
ATOM 4787 O O . ALA A 1 594 ? -37.737 48.759 25.459 1.00 66.06 594 ALA A O 1
ATOM 4788 N N . LEU A 1 595 ? -35.487 48.856 25.378 1.00 61.94 595 LEU A N 1
ATOM 4789 C CA . LEU A 1 595 ? -35.325 49.953 26.346 1.00 61.94 595 LEU A CA 1
ATOM 4790 C C . LEU A 1 595 ? -35.598 51.306 25.675 1.00 61.94 595 LEU A C 1
ATOM 4792 O O . LEU A 1 595 ? -36.414 52.073 26.188 1.00 61.94 595 LEU A O 1
ATOM 4796 N N . ASP A 1 596 ? -34.996 51.551 24.509 1.00 59.84 596 ASP A N 1
ATOM 4797 C CA . ASP A 1 596 ? -35.068 52.836 23.797 1.00 59.84 596 ASP A CA 1
ATOM 4798 C C . ASP A 1 596 ? -36.489 53.157 23.296 1.00 59.84 596 ASP A C 1
ATOM 4800 O O . ASP A 1 596 ? -37.003 54.254 23.516 1.00 59.84 596 ASP A O 1
ATOM 4804 N N . VAL A 1 597 ? -37.190 52.175 22.714 1.00 57.41 597 VAL A N 1
ATOM 4805 C CA . VAL A 1 597 ? -38.568 52.354 22.202 1.00 57.41 597 VAL A CA 1
ATOM 4806 C C . VAL A 1 597 ? -39.568 52.697 23.316 1.00 57.41 597 VAL A C 1
ATOM 4808 O O . VAL A 1 597 ? -40.566 53.380 23.083 1.00 57.41 597 VAL A O 1
ATOM 4811 N N . ALA A 1 598 ? -39.332 52.239 24.548 1.00 54.50 598 ALA A N 1
ATOM 4812 C CA . ALA A 1 598 ? -40.221 52.550 25.665 1.00 54.50 598 ALA A CA 1
ATOM 4813 C C . ALA A 1 598 ? -40.040 53.981 26.186 1.00 54.50 598 ALA A C 1
ATOM 4815 O O . ALA A 1 598 ? -41.024 54.576 26.628 1.00 54.50 598 ALA A O 1
ATOM 4816 N N . TRP A 1 599 ? -38.828 54.533 26.085 1.00 51.22 599 TRP A N 1
ATOM 4817 C CA . TRP A 1 599 ? -38.546 55.928 26.418 1.00 51.22 599 TRP A CA 1
ATOM 4818 C C . TRP A 1 599 ? -39.259 56.891 25.462 1.00 51.22 599 TRP A C 1
ATOM 4820 O O . TRP A 1 599 ? -39.913 57.824 25.923 1.00 51.22 599 TRP A O 1
ATOM 4830 N N . GLU A 1 600 ? -39.247 56.610 24.155 1.00 45.88 600 GLU A N 1
ATOM 4831 C CA . GLU A 1 600 ? -39.937 57.438 23.148 1.00 45.88 600 GLU A CA 1
ATOM 4832 C C . GLU A 1 600 ? -41.473 57.401 23.265 1.00 45.88 600 GLU A C 1
ATOM 4834 O O . GLU A 1 600 ? -42.149 58.319 22.816 1.00 45.88 600 GLU A O 1
ATOM 4839 N N . SER A 1 601 ? -42.044 56.371 23.899 1.00 43.56 601 SER A N 1
ATOM 4840 C CA . SER A 1 601 ? -43.498 56.238 24.102 1.00 43.56 601 SER A CA 1
ATOM 4841 C C . SER A 1 601 ? -44.050 56.949 25.349 1.00 43.56 601 SER A C 1
ATOM 4843 O O . SER A 1 601 ? -45.233 56.797 25.659 1.00 43.56 601 SER A O 1
ATOM 4845 N N . SER A 1 602 ? -43.193 57.654 26.099 1.00 40.16 602 SER A N 1
ATOM 4846 C CA . SER A 1 602 ? -43.542 58.313 27.370 1.00 40.16 602 SER A CA 1
ATOM 4847 C C . SER A 1 602 ? -43.648 59.847 27.305 1.00 40.16 602 SER A C 1
ATOM 4849 O O . SER A 1 602 ? -43.941 60.471 28.328 1.00 40.16 602 SER A O 1
ATOM 4851 N N . GLU A 1 603 ? -43.499 60.429 26.108 1.00 36.84 603 GLU A N 1
ATOM 4852 C CA . GLU A 1 603 ? -44.053 61.743 25.722 1.00 36.84 603 GLU A CA 1
ATOM 4853 C C . GLU A 1 603 ? -45.418 61.567 25.039 1.00 36.84 603 GLU A C 1
ATOM 4855 O O . GLU A 1 603 ? -46.313 62.411 25.292 1.00 36.84 603 GLU A O 1
#

Radius of gyration: 43.16 Å; chains: 1; bounding box: 91×90×109 Å

pLDDT: mean 81.57, std 14.88, range [35.56, 98.25]